Protein AF-0000000084987196 (afdb_homodimer)

Sequence (628 aa):
MNFQQLRIIHETVRQNYNLTEAANALFTSQSGVSKHIKDLEDELGVELFVRKGKRLLGLTNPGKELIEIVERILLDAKNVKRLAEQFSKRDKGRLTIATTHTQAQYALPTVVTQFKKTFPQVHLVLHQASPGEIVSMLLDGVADIGIATEALESVAELASFPYYSWHHAVIVPPGHPLEAIQPLTLEGIAEFPIITYHEGFTGRAGIDQTFAGAGLVLDIAMSALDADVIKTYVELGLGVGLVASMAFNPVRDTRLTLLDSSHLFGQNITHISIRRGHYLRGYAYRFIELCLPSLTEAAIRAGVRPRAGVELGDMNFQQLRIIHETVRQNYNLTEAANALFTSQSGVSKHIKDLEDELGVELFVRKGKRLLGLTNPGKELIEIVERILLDAKNVKRLAEQFSKRDKGRLTIATTHTQAQYALPTVVTQFKKTFPQVHLVLHQASPGEIVSMLLDGVADIGIATEALESVAELASFPYYSWHHAVIVPPGHPLEAIQPLTLEGIAEFPIITYHEGFTGRAGIDQTFAGAGLVLDIAMSALDADVIKTYVELGLGVGLVASMAFNPVRDTRLTLLDSSHLFGQNITHISIRRGHYLRGYAYRFIELCLPSLTEAAIRAGVRPRAGVELGD

Secondary structure (DSSP, 8-state):
--HHHHHHHHHHHHTTT-HHHHHHHTTS-HHHHHHHHHHHHHHHTS--EEEETTEEEEE-HHHHHHHHHHHHHHHHHHHHHHHHHHHH-TT-EEEEEEE-HHIIIIIHHHHHHHHHHH-TTEEEEEEE--HHHHHHHHHTTS-SEEEESSSGGG-TTEEEEEEEEE-EEEEE-TT-GGGG-SS--HHHHHTS-EEEEPTTSTTHHHHHHHHHHTT----EEEEESSHHHHHHHHHTTS-EEEEEGGG--TTT-TT-EEE--TTTS--EEEEEEEETTPPPPHHHHHHHHHH-TTS-HHHHHHHSS---------/--HHHHHHHHHHHHTTT-HHHHHHHTTS-HHHHHHHHHHHHHHHTS--EEEETTEEEEE-HHHHHHHHHHHHHHHHHHHHHHHHHHHH-TT-EEEEEEE-HHIIIIIHHHHHHHHHHH-TTEEEEEEE--HHHHHHHHHTTS-SEEEESSSGGG-TTEEEEEEEEE-EEEEE-TT-GGGG-SS--HHHHHTS-EEEEPTTSTTHHHHHHHHHHTT----EEEEESSHHHHHHHHHTTS-EEEEEGGG--TTT-TT-EEE--TTTS--EEEEEEEETTPPPPHHHHHHHHHH-TTS-HHHHHHHSS---------

pLDDT: mean 88.1, std 12.33, range [24.5, 98.69]

InterPro domains:
  IPR000847 LysR, HTH, N-terminal domain [PF00126] (3-63)
  IPR000847 LysR, HTH, N-terminal domain [PR00039] (19-30)
  IPR000847 LysR, HTH, N-terminal domain [PR00039] (30-40)
  IPR000847 LysR, HTH, N-terminal domain [PR00039] (40-51)
  IPR000847 LysR, HTH, N-terminal domain [PS50931] (1-59)
  IPR005119 LysR, substrate-binding [PF03466] (90-292)
  IPR036388 Winged helix-like DNA-binding domain superfamily [G3DSA:1.10.10.10] (1-90)
  IPR036390 Winged helix DNA-binding domain superfamily [SSF46785] (2-112)
  IPR037423 HTH-type transcriptional regulator CysB, PBP2 domain [cd08413] (94-291)

Radius of gyration: 26.64 Å; Cα contacts (8 Å, |Δi|>4): 1110; chains: 2; bounding box: 69×70×62 Å

Organism: Nitrosospira multiformis (strain ATCC 25196 / NCIMB 11849 / C 71) (NCBI:txid323848)

Structure (mmCIF, N/CA/C/O backbone):
data_AF-0000000084987196-model_v1
#
loop_
_entity.id
_entity.type
_entity.pdbx_description
1 polymer 'Transcriptional regulator, LysR family'
#
loop_
_atom_site.group_PDB
_atom_site.id
_atom_site.type_symbol
_atom_site.label_atom_id
_atom_site.label_alt_id
_atom_site.label_comp_id
_atom_site.label_asym_id
_atom_site.label_entity_id
_atom_site.label_seq_id
_atom_site.pdbx_PDB_ins_code
_atom_site.Cartn_x
_atom_site.Cartn_y
_atom_site.Cartn_z
_atom_site.occupancy
_atom_site.B_iso_or_equiv
_atom_site.auth_seq_id
_atom_site.auth_comp_id
_atom_site.auth_asym_id
_atom_site.auth_atom_id
_atom_site.pdbx_PDB_model_num
ATOM 1 N N . MET A 1 1 ? -34.438 -21.359 -9.922 1 68.19 1 MET A N 1
ATOM 2 C CA . MET A 1 1 ? -33.125 -20.859 -9.5 1 68.19 1 MET A CA 1
ATOM 3 C C . MET A 1 1 ? -32.031 -21.391 -10.406 1 68.19 1 MET A C 1
ATOM 5 O O . MET A 1 1 ? -31.984 -22.594 -10.711 1 68.19 1 MET A O 1
ATOM 9 N N . ASN A 1 2 ? -31.344 -20.578 -11.039 1 73.06 2 ASN A N 1
ATOM 10 C CA . ASN A 1 2 ? -30.266 -21.016 -11.914 1 73.06 2 ASN A CA 1
ATOM 11 C C . ASN A 1 2 ? -28.953 -20.297 -11.609 1 73.06 2 ASN A C 1
ATOM 13 O O . ASN A 1 2 ? -28.922 -19.391 -10.773 1 73.06 2 ASN A O 1
ATOM 17 N N . PHE A 1 3 ? -27.906 -20.828 -12.273 1 76.5 3 PHE A N 1
ATOM 18 C CA . PHE A 1 3 ? -26.562 -20.359 -11.977 1 76.5 3 PHE A CA 1
ATOM 19 C C . PHE A 1 3 ? -26.422 -18.875 -12.328 1 76.5 3 PHE A C 1
ATOM 21 O O . PHE A 1 3 ? -25.703 -18.141 -11.648 1 76.5 3 PHE A O 1
ATOM 28 N N . GLN A 1 4 ? -27.125 -18.484 -13.32 1 80.06 4 GLN A N 1
ATOM 29 C CA . GLN A 1 4 ? -27.078 -17.094 -13.742 1 80.06 4 GLN A CA 1
ATOM 30 C C . GLN A 1 4 ? -27.656 -16.172 -12.672 1 80.06 4 GLN A C 1
ATOM 32 O O . GLN A 1 4 ? -27.094 -15.109 -12.398 1 80.06 4 GLN A O 1
ATOM 37 N N . GLN A 1 5 ? -28.703 -16.609 -12.125 1 83.12 5 GLN A N 1
ATOM 38 C CA . GLN A 1 5 ? -29.312 -15.844 -11.047 1 83.12 5 GLN A CA 1
ATOM 39 C C . GLN A 1 5 ? -28.375 -15.734 -9.852 1 83.12 5 GLN A C 1
ATOM 41 O O . GLN A 1 5 ? -28.266 -14.664 -9.25 1 83.12 5 GLN A O 1
ATOM 46 N N . LEU A 1 6 ? -27.719 -16.812 -9.578 1 83.31 6 LEU A N 1
ATOM 47 C CA . LEU A 1 6 ? -26.797 -16.828 -8.445 1 83.31 6 LEU A CA 1
ATOM 48 C C . LEU A 1 6 ? -25.609 -15.906 -8.695 1 83.31 6 LEU A C 1
ATOM 50 O O . LEU A 1 6 ? -25.188 -15.172 -7.797 1 83.31 6 LEU A O 1
ATOM 54 N N . ARG A 1 7 ? -25.141 -15.883 -9.875 1 85.38 7 ARG A N 1
ATOM 55 C CA . ARG A 1 7 ? -24.047 -15.008 -10.25 1 85.38 7 ARG A CA 1
ATOM 56 C C . ARG A 1 7 ? -24.453 -13.539 -10.141 1 85.38 7 ARG A C 1
ATOM 58 O O . ARG A 1 7 ? -23.656 -12.695 -9.719 1 85.38 7 ARG A O 1
ATOM 65 N N . ILE A 1 8 ? -25.672 -13.305 -10.555 1 87.12 8 ILE A N 1
ATOM 66 C CA . ILE A 1 8 ? -26.188 -11.938 -10.547 1 87.12 8 ILE A CA 1
ATOM 67 C C . ILE A 1 8 ? -26.297 -11.438 -9.109 1 87.12 8 ILE A C 1
ATOM 69 O O . ILE A 1 8 ? -25.891 -10.32 -8.805 1 87.12 8 ILE A O 1
ATOM 73 N N . ILE A 1 9 ? -26.812 -12.281 -8.234 1 86.62 9 ILE A N 1
ATOM 74 C CA . ILE A 1 9 ? -26.938 -11.914 -6.828 1 86.62 9 ILE A CA 1
ATOM 75 C C . ILE A 1 9 ? -25.562 -11.641 -6.238 1 86.62 9 ILE A C 1
ATOM 77 O O . ILE A 1 9 ? -25.359 -10.641 -5.555 1 86.62 9 ILE A O 1
ATOM 81 N N . HIS A 1 10 ? -24.688 -12.523 -6.484 1 86.44 10 HIS A N 1
ATOM 82 C CA . HIS A 1 10 ? -23.328 -12.406 -5.977 1 86.44 10 HIS A CA 1
ATOM 83 C C . HIS A 1 10 ? -22.672 -11.117 -6.469 1 86.44 10 HIS A C 1
ATOM 85 O O . HIS A 1 10 ? -22.078 -10.375 -5.68 1 86.44 10 HIS A O 1
ATOM 91 N N . GLU A 1 11 ? -22.797 -10.859 -7.746 1 88.38 11 GLU A N 1
ATOM 92 C CA . GLU A 1 11 ? -22.156 -9.695 -8.352 1 88.38 11 GLU A CA 1
ATOM 93 C C . GLU A 1 11 ? -22.797 -8.398 -7.848 1 88.38 11 GLU A C 1
ATOM 95 O O . GLU A 1 11 ? -22.109 -7.383 -7.695 1 88.38 11 GLU A O 1
ATOM 100 N N . THR A 1 12 ? -24.062 -8.461 -7.645 1 89.56 12 THR A N 1
ATOM 101 C CA . THR A 1 12 ? -24.781 -7.289 -7.145 1 89.56 12 THR A CA 1
ATOM 102 C C . THR A 1 12 ? -24.25 -6.887 -5.77 1 89.56 12 THR A C 1
ATOM 104 O O . THR A 1 12 ? -24.047 -5.699 -5.5 1 89.56 12 THR A O 1
ATOM 107 N N . VAL A 1 13 ? -24 -7.898 -4.961 1 86.12 13 VAL A N 1
ATOM 108 C CA . VAL A 1 13 ? -23.469 -7.637 -3.633 1 86.12 13 VAL A CA 1
ATOM 109 C C . VAL A 1 13 ? -22.031 -7.129 -3.748 1 86.12 13 VAL A C 1
ATOM 111 O O . VAL A 1 13 ? -21.641 -6.164 -3.078 1 86.12 13 VAL A O 1
ATOM 114 N N . ARG A 1 14 ? -21.344 -7.727 -4.59 1 83.69 14 ARG A N 1
ATOM 115 C CA . ARG A 1 14 ? -19.938 -7.371 -4.789 1 83.69 14 ARG A CA 1
ATOM 116 C C . ARG A 1 14 ? -19.797 -5.93 -5.273 1 83.69 14 ARG A C 1
ATOM 118 O O . ARG A 1 14 ? -18.844 -5.234 -4.922 1 83.69 14 ARG A O 1
ATOM 125 N N . GLN A 1 15 ? -20.75 -5.496 -6.066 1 85.94 15 GLN A N 1
ATOM 126 C CA . GLN A 1 15 ? -20.734 -4.152 -6.637 1 85.94 15 GLN A CA 1
ATOM 127 C C . GLN A 1 15 ? -21.5 -3.17 -5.75 1 85.94 15 GLN A C 1
ATOM 129 O O . GLN A 1 15 ? -22.109 -2.221 -6.246 1 85.94 15 GLN A O 1
ATOM 134 N N . ASN A 1 16 ? -21.609 -3.5 -4.555 1 86.5 16 ASN A N 1
ATOM 135 C CA . ASN A 1 16 ? -22.234 -2.646 -3.543 1 86.5 16 ASN A CA 1
ATOM 136 C C . ASN A 1 16 ? -23.672 -2.287 -3.91 1 86.5 16 ASN A C 1
ATOM 138 O O . ASN A 1 16 ? -24.062 -1.125 -3.812 1 86.5 16 ASN A O 1
ATOM 142 N N . TYR A 1 17 ? -24.375 -3.221 -4.52 1 89.25 17 TYR A N 1
ATOM 143 C CA . TYR A 1 17 ? -25.797 -3.182 -4.785 1 89.25 17 TYR A CA 1
ATOM 144 C C . TYR A 1 17 ? -26.125 -2.24 -5.941 1 89.25 17 TYR A C 1
ATOM 146 O O . TYR A 1 17 ? -27.234 -1.737 -6.051 1 89.25 17 TYR A O 1
ATOM 154 N N . ASN A 1 18 ? -25.062 -1.92 -6.672 1 88.69 18 ASN A N 1
ATOM 155 C CA . ASN A 1 18 ? -25.266 -1.155 -7.898 1 88.69 18 ASN A CA 1
ATOM 156 C C . ASN A 1 18 ? -25.609 -2.062 -9.07 1 88.69 18 ASN A C 1
ATOM 158 O O . ASN A 1 18 ? -24.734 -2.73 -9.633 1 88.69 18 ASN A O 1
ATOM 162 N N . LEU A 1 19 ? -26.828 -1.884 -9.547 1 89.81 19 LEU A N 1
ATOM 163 C CA . LEU A 1 19 ? -27.344 -2.809 -10.562 1 89.81 19 LEU A CA 1
ATOM 164 C C . LEU A 1 19 ? -26.688 -2.549 -11.914 1 89.81 19 LEU A C 1
ATOM 166 O O . LEU A 1 19 ? -26.453 -3.484 -12.68 1 89.81 19 LEU A O 1
ATOM 170 N N . THR A 1 20 ? -26.328 -1.334 -12.117 1 88.31 20 THR A N 1
ATOM 171 C CA . THR A 1 20 ? -25.672 -0.991 -13.367 1 88.31 20 THR A CA 1
ATOM 172 C C . THR A 1 20 ? -24.266 -1.587 -13.422 1 88.31 20 THR A C 1
ATOM 174 O O . THR A 1 20 ? -23.875 -2.17 -14.43 1 88.31 20 THR A O 1
ATOM 177 N N . GLU A 1 21 ? -23.594 -1.528 -12.328 1 88.31 21 GLU A N 1
ATOM 178 C CA . GLU A 1 21 ? -22.234 -2.07 -12.258 1 88.31 21 GLU A CA 1
ATOM 179 C C . GLU A 1 21 ? -22.25 -3.596 -12.312 1 88.31 21 GLU A C 1
ATOM 181 O O . GLU A 1 21 ? -21.375 -4.207 -12.93 1 88.31 21 GLU A O 1
ATOM 186 N N . ALA A 1 22 ? -23.188 -4.062 -11.656 1 89.56 22 ALA A N 1
ATOM 187 C CA . ALA A 1 22 ? -23.328 -5.52 -11.688 1 89.56 22 ALA A CA 1
ATOM 188 C C . ALA A 1 22 ? -23.609 -6.012 -13.102 1 89.56 22 ALA A C 1
ATOM 190 O O . ALA A 1 22 ? -23.031 -7.004 -13.547 1 89.56 22 ALA A O 1
ATOM 191 N N . ALA A 1 23 ? -24.453 -5.316 -13.812 1 89.38 23 ALA A N 1
ATOM 192 C CA . ALA A 1 23 ? -24.781 -5.676 -15.195 1 89.38 23 ALA A CA 1
ATOM 193 C C . ALA A 1 23 ? -23.562 -5.574 -16.094 1 89.38 23 ALA A C 1
ATOM 195 O O . ALA A 1 23 ? -23.297 -6.48 -16.891 1 89.38 23 ALA A O 1
ATOM 196 N N . ASN A 1 24 ? -22.797 -4.559 -15.906 1 85.44 24 ASN A N 1
ATOM 197 C CA . ASN A 1 24 ? -21.562 -4.367 -16.688 1 85.44 24 ASN A CA 1
ATOM 198 C C . ASN A 1 24 ? -20.562 -5.488 -16.422 1 85.44 24 ASN A C 1
ATOM 200 O O . ASN A 1 24 ? -19.969 -6.023 -17.359 1 85.44 24 ASN A O 1
ATOM 204 N N . ALA A 1 25 ? -20.562 -5.848 -15.219 1 81.81 25 ALA A N 1
ATOM 205 C CA . ALA A 1 25 ? -19.594 -6.871 -14.82 1 81.81 25 ALA A CA 1
ATOM 206 C C . ALA A 1 25 ? -19.969 -8.234 -15.398 1 81.81 25 ALA A C 1
ATOM 208 O O . ALA A 1 25 ? -19.109 -9.055 -15.688 1 81.81 25 ALA A O 1
ATOM 209 N N . LEU A 1 26 ? -21.234 -8.359 -15.602 1 84.25 26 LEU A N 1
ATOM 210 C CA . LEU A 1 26 ? -21.719 -9.648 -16.062 1 84.25 26 LEU A CA 1
ATOM 211 C C . LEU A 1 26 ? -22.031 -9.602 -17.562 1 84.25 26 LEU A C 1
ATOM 213 O O . LEU A 1 26 ? -22.562 -10.562 -18.125 1 84.25 26 LEU A O 1
ATOM 217 N N . PHE A 1 27 ? -21.719 -8.398 -18.172 1 80.69 27 PHE A N 1
ATOM 218 C CA . PHE A 1 27 ? -21.953 -8.195 -19.609 1 80.69 27 PHE A CA 1
ATOM 219 C C . PHE A 1 27 ? -23.406 -8.461 -19.969 1 80.69 27 PHE A C 1
ATOM 221 O O . PHE A 1 27 ? -23.688 -9.203 -20.906 1 80.69 27 PHE A O 1
ATOM 228 N N . THR A 1 28 ? -24.219 -7.91 -19.141 1 84.5 28 THR A N 1
ATOM 229 C CA . THR A 1 28 ? -25.656 -8.016 -19.375 1 84.5 28 THR A CA 1
ATOM 230 C C . THR A 1 28 ? -26.344 -6.676 -19.109 1 84.5 28 THR A C 1
ATOM 232 O O . THR A 1 28 ? -25.688 -5.664 -18.891 1 84.5 28 THR A O 1
ATOM 235 N N . SER A 1 29 ? -27.562 -6.59 -19.391 1 86.12 29 SER A N 1
ATOM 236 C CA . SER A 1 29 ? -28.312 -5.348 -19.219 1 86.12 29 SER A CA 1
ATOM 237 C C . SER A 1 29 ? -28.812 -5.195 -17.781 1 86.12 29 SER A C 1
ATOM 239 O O . SER A 1 29 ? -29.094 -6.188 -17.109 1 86.12 29 SER A O 1
ATOM 241 N N . GLN A 1 30 ? -28.859 -3.977 -17.406 1 89.56 30 GLN A N 1
ATOM 242 C CA . GLN A 1 30 ? -29.375 -3.684 -16.078 1 89.56 30 GLN A CA 1
ATOM 243 C C . GLN A 1 30 ? -30.781 -4.219 -15.898 1 89.56 30 GLN A C 1
ATOM 245 O O . GLN A 1 30 ? -31.125 -4.73 -14.828 1 89.56 30 GLN A O 1
ATOM 250 N N . SER A 1 31 ? -31.609 -4.082 -16.922 1 90 31 SER A N 1
ATOM 251 C CA . SER A 1 31 ? -32.969 -4.602 -16.859 1 90 31 SER A CA 1
ATOM 252 C C . SER A 1 31 ? -32.969 -6.117 -16.688 1 90 31 SER A C 1
ATOM 254 O O . SER A 1 31 ? -33.812 -6.656 -15.945 1 90 31 SER A O 1
ATOM 256 N N . GLY A 1 32 ? -32.062 -6.758 -17.328 1 88.5 32 GLY A N 1
ATOM 257 C CA . GLY A 1 32 ? -31.922 -8.195 -17.172 1 88.5 32 GLY A CA 1
ATOM 258 C C . GLY A 1 32 ? -31.547 -8.609 -15.766 1 88.5 32 GLY A C 1
ATOM 259 O O . GLY A 1 32 ? -32.125 -9.539 -15.203 1 88.5 32 GLY A O 1
ATOM 260 N N . VAL A 1 33 ? -30.578 -7.926 -15.219 1 91.38 33 VAL A N 1
ATOM 261 C CA . VAL A 1 33 ? -30.125 -8.195 -13.859 1 91.38 33 VAL A CA 1
ATOM 262 C C . VAL A 1 33 ? -31.281 -8.008 -12.883 1 91.38 33 VAL A C 1
ATOM 264 O O . VAL A 1 33 ? -31.5 -8.852 -12.008 1 91.38 33 VAL A O 1
ATOM 267 N N . SER A 1 34 ? -32 -6.902 -13.031 1 91.69 34 SER A N 1
ATOM 268 C CA . SER A 1 34 ? -33.156 -6.605 -12.156 1 91.69 34 SER A CA 1
ATOM 269 C C . SER A 1 34 ? -34.219 -7.672 -12.273 1 91.69 34 SER A C 1
ATOM 271 O O . SER A 1 34 ? -34.812 -8.094 -11.266 1 91.69 34 SER A O 1
ATOM 273 N N . LYS A 1 35 ? -34.469 -8.141 -13.43 1 90.12 35 LYS A N 1
ATOM 274 C CA . LYS A 1 35 ? -35.469 -9.164 -13.672 1 90.12 35 LYS A CA 1
ATOM 275 C C . LYS A 1 35 ? -35.094 -10.492 -13.023 1 90.12 35 LYS A C 1
ATOM 277 O O . LYS A 1 35 ? -35.906 -11.148 -12.398 1 90.12 35 LYS A O 1
ATOM 282 N N . HIS A 1 36 ? -33.875 -10.859 -13.242 1 88.31 36 HIS A N 1
ATOM 283 C CA . HIS A 1 36 ? -33.406 -12.109 -12.672 1 88.31 36 HIS A CA 1
ATOM 284 C C . HIS A 1 36 ? -33.531 -12.094 -11.148 1 88.31 36 HIS A C 1
ATOM 286 O O . HIS A 1 36 ? -33.844 -13.109 -10.531 1 88.31 36 HIS A O 1
ATOM 292 N N . ILE A 1 37 ? -33.25 -10.938 -10.547 1 91.12 37 ILE A N 1
ATOM 293 C CA . ILE A 1 37 ? -33.344 -10.805 -9.094 1 91.12 37 ILE A CA 1
ATOM 294 C C . ILE A 1 37 ? -34.812 -10.961 -8.664 1 91.12 37 ILE A C 1
ATOM 296 O O . ILE A 1 37 ? -35.094 -11.711 -7.73 1 91.12 37 ILE A O 1
ATOM 300 N N . LYS A 1 38 ? -35.625 -10.273 -9.344 1 90.62 38 LYS A N 1
ATOM 301 C CA . LYS A 1 38 ? -37.062 -10.344 -9.031 1 90.62 38 LYS A CA 1
ATOM 302 C C . LYS A 1 38 ? -37.562 -11.766 -9.211 1 90.62 38 LYS A C 1
ATOM 304 O O . LYS A 1 38 ? -38.344 -12.258 -8.375 1 90.62 38 LYS A O 1
ATOM 309 N N . ASP A 1 39 ? -37.156 -12.352 -10.266 1 87 39 ASP A N 1
ATOM 310 C CA . ASP A 1 39 ? -37.562 -13.719 -10.539 1 87 39 ASP A CA 1
ATOM 311 C C . ASP A 1 39 ? -37.156 -14.656 -9.414 1 87 39 ASP A C 1
ATOM 313 O O . ASP A 1 39 ? -37.906 -15.523 -8.992 1 87 39 ASP A O 1
ATOM 317 N N . LEU A 1 40 ? -35.938 -14.5 -9.016 1 86.12 40 LEU A N 1
ATOM 318 C CA . LEU A 1 40 ? -35.438 -15.352 -7.941 1 86.12 40 LEU A CA 1
ATOM 319 C C . LEU A 1 40 ? -36.188 -15.102 -6.641 1 86.12 40 LEU A C 1
ATOM 321 O O . LEU A 1 40 ? -36.531 -16.047 -5.926 1 86.12 40 LEU A O 1
ATOM 325 N N . GLU A 1 41 ? -36.438 -13.844 -6.328 1 89.56 41 GLU A N 1
ATOM 326 C CA . GLU A 1 41 ? -37.188 -13.5 -5.129 1 89.56 41 GLU A CA 1
ATOM 327 C C . GLU A 1 41 ? -38.625 -14.078 -5.184 1 89.56 41 GLU A C 1
ATOM 329 O O . GLU A 1 41 ? -39.125 -14.602 -4.184 1 89.56 41 GLU A O 1
ATOM 334 N N . ASP A 1 42 ? -39.188 -14.016 -6.316 1 85.69 42 ASP A N 1
ATOM 335 C CA . ASP A 1 42 ? -40.531 -14.562 -6.516 1 85.69 42 ASP A CA 1
ATOM 336 C C . ASP A 1 42 ? -40.531 -16.078 -6.34 1 85.69 42 ASP A C 1
ATOM 338 O O . ASP A 1 42 ? -41.438 -16.625 -5.711 1 85.69 42 ASP A O 1
ATOM 342 N N . GLU A 1 43 ? -39.562 -16.609 -6.941 1 81.81 43 GLU A N 1
ATOM 343 C CA . GLU A 1 43 ? -39.438 -18.062 -6.844 1 81.81 43 GLU A CA 1
ATOM 344 C C . GLU A 1 43 ? -39.25 -18.516 -5.395 1 81.81 43 GLU A C 1
ATOM 346 O O . GLU A 1 43 ? -39.844 -19.5 -4.969 1 81.81 43 GLU A O 1
ATOM 351 N N . LEU A 1 44 ? -38.469 -17.766 -4.652 1 82.88 44 LEU A N 1
ATOM 352 C CA . LEU A 1 44 ? -38.125 -18.109 -3.271 1 82.88 44 LEU A CA 1
ATOM 353 C C . LEU A 1 44 ? -39.219 -17.609 -2.316 1 82.88 44 LEU A C 1
ATOM 355 O O . LEU A 1 44 ? -39.281 -18.062 -1.17 1 82.88 44 LEU A O 1
ATOM 359 N N . GLY A 1 45 ? -40 -16.672 -2.756 1 83.31 45 GLY A N 1
ATOM 360 C CA . GLY A 1 45 ? -41.062 -16.109 -1.948 1 83.31 45 GLY A CA 1
ATOM 361 C C . GLY A 1 45 ? -40.562 -15.156 -0.88 1 83.31 45 GLY A C 1
ATOM 362 O O . GLY A 1 45 ? -41.219 -14.969 0.146 1 83.31 45 GLY A O 1
ATOM 363 N N . VAL A 1 46 ? -39.344 -14.773 -1.026 1 83.75 46 VAL A N 1
ATOM 364 C CA . VAL A 1 46 ? -38.75 -13.844 -0.063 1 83.75 46 VAL A CA 1
ATOM 365 C C . VAL A 1 46 ? -38.031 -12.719 -0.8 1 83.75 46 VAL A C 1
ATOM 367 O O . VAL A 1 46 ? -37.562 -12.906 -1.918 1 83.75 46 VAL A O 1
ATOM 370 N N . GLU A 1 47 ? -38 -11.602 -0.162 1 89.06 47 GLU A N 1
ATOM 371 C CA . GLU A 1 47 ? -37.188 -10.492 -0.659 1 89.06 47 GLU A CA 1
ATOM 372 C C . GLU A 1 47 ? -35.75 -10.617 -0.18 1 89.06 47 GLU A C 1
ATOM 374 O O . GLU A 1 47 ? -35.5 -10.836 1.008 1 89.06 47 GLU A O 1
ATOM 379 N N . LEU A 1 48 ? -34.844 -10.461 -1.156 1 89.19 48 LEU A N 1
ATOM 380 C CA . LEU A 1 48 ? -33.438 -10.641 -0.833 1 89.19 48 LEU A CA 1
ATOM 381 C C . LEU A 1 48 ? -32.781 -9.305 -0.563 1 89.19 48 LEU A C 1
ATOM 383 O O . LEU A 1 48 ? -31.781 -9.242 0.173 1 89.19 48 LEU A O 1
ATOM 387 N N . PHE A 1 49 ? -33.344 -8.297 -1.191 1 92.56 49 PHE A N 1
ATOM 388 C CA . PHE A 1 49 ? -32.688 -6.996 -1.112 1 92.56 49 PHE A CA 1
ATOM 389 C C . PHE A 1 49 ? -33.594 -5.957 -0.49 1 92.56 49 PHE A C 1
ATOM 391 O O . PHE A 1 49 ? -34.812 -5.992 -0.701 1 92.56 49 PHE A O 1
ATOM 398 N N . VAL A 1 50 ? -32.969 -5.105 0.325 1 89.44 50 VAL A N 1
ATOM 399 C CA . VAL A 1 50 ? -33.688 -3.908 0.788 1 89.44 50 VAL A CA 1
ATOM 400 C C . VAL A 1 50 ? -33.719 -2.873 -0.333 1 89.44 50 VAL A C 1
ATOM 402 O O . VAL A 1 50 ? -32.719 -2.598 -0.978 1 89.44 50 VAL A O 1
ATOM 405 N N . ARG A 1 51 ? -34.969 -2.416 -0.542 1 88.69 51 ARG A N 1
ATOM 406 C CA . ARG A 1 51 ? -35.125 -1.548 -1.703 1 88.69 51 ARG A CA 1
ATOM 407 C C . ARG A 1 51 ? -35.688 -0.185 -1.293 1 88.69 51 ARG A C 1
ATOM 409 O O . ARG A 1 51 ? -36.406 -0.071 -0.296 1 88.69 51 ARG A O 1
ATOM 416 N N . LYS A 1 52 ? -35.156 0.805 -1.976 1 85 52 LYS A N 1
ATOM 417 C CA . LYS A 1 52 ? -35.75 2.125 -2.041 1 85 52 LYS A CA 1
ATOM 418 C C . LYS A 1 52 ? -36.125 2.5 -3.479 1 85 52 LYS A C 1
ATOM 420 O O . LYS A 1 52 ? -35.25 2.994 -4.223 1 85 52 LYS A O 1
ATOM 425 N N . GLY A 1 53 ? -37.375 2.303 -3.727 1 80.12 53 GLY A N 1
ATOM 426 C CA . GLY A 1 53 ? -37.719 2.406 -5.137 1 80.12 53 GLY A CA 1
ATOM 427 C C . GLY A 1 53 ? -37.031 1.376 -6 1 80.12 53 GLY A C 1
ATOM 428 O O . GLY A 1 53 ? -37.125 0.175 -5.738 1 80.12 53 GLY A O 1
ATOM 429 N N . LYS A 1 54 ? -36.219 1.861 -6.922 1 78.38 54 LYS A N 1
ATOM 430 C CA . LYS A 1 54 ? -35.5 0.973 -7.84 1 78.38 54 LYS A CA 1
ATOM 431 C C . LYS A 1 54 ? -34.094 0.702 -7.359 1 78.38 54 LYS A C 1
ATOM 433 O O . LYS A 1 54 ? -33.375 -0.147 -7.914 1 78.38 54 LYS A O 1
ATOM 438 N N . ARG A 1 55 ? -33.781 1.291 -6.328 1 85.44 55 ARG A N 1
ATOM 439 C CA . ARG A 1 55 ? -32.406 1.176 -5.871 1 85.44 55 ARG A CA 1
ATOM 440 C C . ARG A 1 55 ? -32.281 0.122 -4.777 1 85.44 55 ARG A C 1
ATOM 442 O O . ARG A 1 55 ? -33.125 0.042 -3.883 1 85.44 55 ARG A O 1
ATOM 449 N N . LEU A 1 56 ? -31.281 -0.729 -4.945 1 88.38 56 LEU A N 1
ATOM 450 C CA . LEU A 1 56 ? -30.953 -1.707 -3.914 1 88.38 56 LEU A CA 1
ATOM 451 C C . LEU A 1 56 ? -30.062 -1.092 -2.846 1 88.38 56 LEU A C 1
ATOM 453 O O . LEU A 1 56 ? -29.094 -0.394 -3.168 1 88.38 56 LEU A O 1
ATOM 457 N N . LEU A 1 57 ? -30.391 -1.317 -1.638 1 84.56 57 LEU A N 1
ATOM 458 C CA . LEU A 1 57 ? -29.672 -0.668 -0.544 1 84.56 57 LEU A CA 1
ATOM 459 C C . LEU A 1 57 ? -28.844 -1.68 0.236 1 84.56 57 LEU A C 1
ATOM 461 O O . LEU A 1 57 ? -27.875 -1.311 0.893 1 84.56 57 LEU A O 1
ATOM 465 N N . GLY A 1 58 ? -29.266 -2.846 0.263 1 89.5 58 GLY A N 1
ATOM 466 C CA . GLY A 1 58 ? -28.609 -3.891 1.036 1 89.5 58 GLY A CA 1
ATOM 467 C C . GLY A 1 58 ? -29.328 -5.227 0.958 1 89.5 58 GLY A C 1
ATOM 468 O O . GLY A 1 58 ? -30.156 -5.445 0.062 1 89.5 58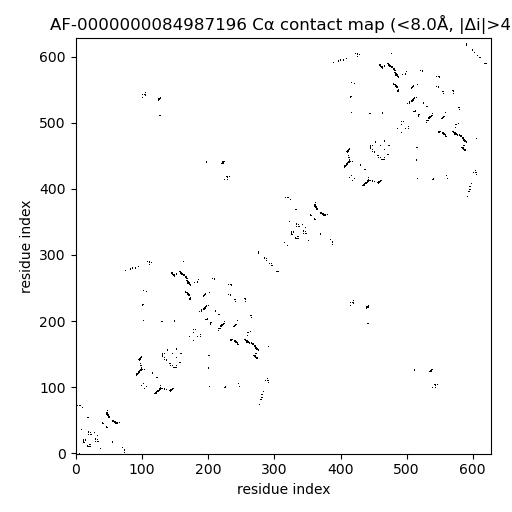 GLY A O 1
ATOM 469 N N . LEU A 1 59 ? -28.938 -6.059 1.917 1 86.75 59 LEU A N 1
ATOM 470 C CA . LEU A 1 59 ? -29.531 -7.391 1.959 1 86.75 59 LEU A CA 1
ATOM 471 C C . LEU A 1 59 ? -30.547 -7.5 3.1 1 86.75 59 LEU A C 1
ATOM 473 O O . LEU A 1 59 ? -30.312 -6.957 4.184 1 86.75 59 LEU A O 1
ATOM 477 N N . THR A 1 60 ? -31.672 -8.117 2.824 1 84.56 60 THR A N 1
ATOM 478 C CA . THR A 1 60 ? -32.562 -8.547 3.9 1 84.56 60 THR A CA 1
ATOM 479 C C . THR A 1 60 ? -31.906 -9.688 4.699 1 84.56 60 THR A C 1
ATOM 481 O O . THR A 1 60 ? -30.828 -10.172 4.348 1 84.56 60 THR A O 1
ATOM 484 N N . ASN A 1 61 ? -32.531 -10.133 5.82 1 79.56 61 ASN A N 1
ATOM 485 C CA . ASN A 1 61 ? -32.031 -11.242 6.598 1 79.56 61 ASN A CA 1
ATOM 486 C C . ASN A 1 61 ? -31.922 -12.523 5.762 1 79.56 61 ASN A C 1
ATOM 488 O O . ASN A 1 61 ? -30.875 -13.164 5.715 1 79.56 61 ASN A O 1
ATOM 492 N N . PRO A 1 62 ? -33 -12.773 5.102 1 78.12 62 PRO A N 1
ATOM 493 C CA . PRO A 1 62 ? -32.875 -13.93 4.207 1 78.12 62 PRO A CA 1
ATOM 494 C C . PRO A 1 62 ? -31.828 -13.734 3.117 1 78.12 62 PRO A C 1
ATOM 496 O O . PRO A 1 62 ? -31.172 -14.703 2.709 1 78.12 62 PRO A O 1
ATOM 499 N N . GLY A 1 63 ? -31.672 -12.516 2.656 1 84.25 63 GLY A N 1
ATOM 500 C CA . GLY A 1 63 ? -30.656 -12.227 1.666 1 84.25 63 GLY A CA 1
ATOM 501 C C . GLY A 1 63 ? -29.25 -12.516 2.156 1 84.25 63 GLY A C 1
ATOM 502 O O . GLY A 1 63 ? -28.438 -13.078 1.421 1 84.25 63 GLY A O 1
ATOM 503 N N . LYS A 1 64 ? -29 -12.281 3.338 1 82.44 64 LYS A N 1
ATOM 504 C CA . LYS A 1 64 ? -27.703 -12.531 3.945 1 82.44 64 LYS A CA 1
ATOM 505 C C . LYS A 1 64 ? -27.391 -14.023 4.023 1 82.44 64 LYS A C 1
ATOM 507 O O . LYS A 1 64 ? -26.266 -14.453 3.752 1 82.44 64 LYS A O 1
ATOM 512 N N . GLU A 1 65 ? -28.359 -14.727 4.367 1 75.69 65 GLU A N 1
ATOM 513 C CA . GLU A 1 65 ? -28.203 -16.172 4.445 1 75.69 65 GLU A CA 1
ATOM 514 C C . GLU A 1 65 ? -28 -16.781 3.061 1 75.69 65 GLU A C 1
ATOM 516 O O . GLU A 1 65 ? -27.141 -17.656 2.877 1 75.69 65 GLU A O 1
ATOM 521 N N . LEU A 1 66 ? -28.719 -16.25 2.18 1 79.31 66 LEU A N 1
ATOM 522 C CA . LEU A 1 66 ? -28.656 -16.797 0.825 1 79.31 66 LEU A CA 1
ATOM 523 C C . LEU A 1 66 ? -27.297 -16.5 0.191 1 79.31 66 LEU A C 1
ATOM 525 O O . LEU A 1 66 ? -26.75 -17.359 -0.52 1 79.31 66 LEU A O 1
ATOM 529 N N . ILE A 1 67 ? -26.781 -15.344 0.485 1 83.88 67 ILE A N 1
ATOM 530 C CA . ILE A 1 67 ? -25.531 -14.961 -0.168 1 83.88 67 ILE A CA 1
ATOM 531 C C . ILE A 1 67 ? -24.422 -15.914 0.259 1 83.88 67 ILE A C 1
ATOM 533 O O . ILE A 1 67 ? -23.531 -16.25 -0.538 1 83.88 67 ILE A O 1
ATOM 537 N N . GLU A 1 68 ? -24.469 -16.391 1.425 1 75.88 68 GLU A N 1
ATOM 538 C CA . GLU A 1 68 ? -23.484 -17.359 1.903 1 75.88 68 GLU A CA 1
ATOM 539 C C . GLU A 1 68 ? -23.562 -18.672 1.131 1 75.88 68 GLU A C 1
ATOM 541 O O . GLU A 1 68 ? -22.531 -19.25 0.773 1 75.88 68 GLU A O 1
ATOM 546 N N . ILE A 1 69 ? -24.734 -19 0.934 1 73.19 69 ILE A N 1
ATOM 547 C CA . ILE A 1 69 ? -24.969 -20.25 0.2 1 73.19 69 ILE A CA 1
ATOM 548 C C . ILE A 1 69 ? -24.562 -20.062 -1.26 1 73.19 69 ILE A C 1
ATOM 550 O O . ILE A 1 69 ? -23.906 -20.938 -1.837 1 73.19 69 ILE A O 1
ATOM 554 N N . VAL A 1 70 ? -24.953 -18.922 -1.782 1 79.31 70 VAL A N 1
ATOM 555 C CA . VAL A 1 70 ? -24.641 -18.625 -3.174 1 79.31 70 VAL A CA 1
ATOM 556 C C . VAL A 1 70 ? -23.125 -18.641 -3.373 1 79.31 70 VAL A C 1
ATOM 558 O O . VAL A 1 70 ? -22.625 -19.234 -4.34 1 79.31 70 VAL A O 1
ATOM 561 N N . GLU A 1 71 ? -22.453 -18.125 -2.463 1 76.75 71 GLU A N 1
ATOM 562 C CA . GLU A 1 71 ? -21 -18.062 -2.547 1 76.75 71 GLU A CA 1
ATOM 563 C C . GLU A 1 71 ? -20.391 -19.469 -2.529 1 76.75 71 GLU A C 1
ATOM 565 O O . GLU A 1 71 ? -19.484 -19.766 -3.307 1 76.75 71 GLU A O 1
ATOM 570 N N . ARG A 1 72 ? -20.922 -20.312 -1.758 1 71.44 72 ARG A N 1
ATOM 571 C CA . ARG A 1 72 ? -20.438 -21.688 -1.675 1 71.44 72 ARG A CA 1
ATOM 572 C C . ARG A 1 72 ? -20.719 -22.438 -2.969 1 71.44 72 ARG A C 1
ATOM 574 O O . ARG A 1 72 ? -19.859 -23.172 -3.463 1 71.44 72 ARG A O 1
ATOM 581 N N . ILE A 1 73 ? -21.875 -22.219 -3.48 1 70.75 73 ILE A N 1
ATOM 582 C CA . ILE A 1 73 ? -22.266 -22.906 -4.703 1 70.75 73 ILE A CA 1
ATOM 583 C C . ILE A 1 73 ? -21.375 -22.469 -5.855 1 70.75 73 ILE A C 1
ATOM 585 O O . ILE A 1 73 ? -20.875 -23.297 -6.621 1 70.75 73 ILE A O 1
ATOM 589 N N . LEU A 1 74 ? -21.203 -21.219 -5.883 1 77.38 74 LEU A N 1
ATOM 590 C CA . LEU A 1 74 ? -20.391 -20.703 -6.973 1 77.38 74 LEU A CA 1
ATOM 591 C C . LEU A 1 74 ? -18.938 -21.188 -6.84 1 77.38 74 LEU A C 1
ATOM 593 O O . LEU A 1 74 ? -18.281 -21.484 -7.84 1 77.38 74 LEU A O 1
ATOM 597 N N . LEU A 1 75 ? -18.547 -21.312 -5.672 1 74.62 75 LEU A N 1
ATOM 598 C CA . LEU A 1 75 ? -17.219 -21.844 -5.418 1 74.62 75 LEU A CA 1
ATOM 599 C C . LEU A 1 75 ? -17.125 -23.297 -5.844 1 74.62 75 LEU A C 1
ATOM 601 O O . LEU A 1 75 ? -16.156 -23.703 -6.492 1 74.62 75 LEU A O 1
ATOM 605 N N . ASP A 1 76 ? -18.109 -24.031 -5.52 1 69.81 76 ASP A N 1
ATOM 606 C CA . ASP A 1 76 ? -18.125 -25.438 -5.879 1 69.81 76 ASP A CA 1
ATOM 607 C C . ASP A 1 76 ? -18.172 -25.625 -7.395 1 69.81 76 ASP A C 1
ATOM 609 O O . ASP A 1 76 ? -17.516 -26.516 -7.934 1 69.81 76 ASP A O 1
ATOM 613 N N . ALA A 1 77 ? -18.938 -24.75 -8 1 71.69 77 ALA A N 1
ATOM 614 C CA . ALA A 1 77 ? -19 -24.812 -9.453 1 71.69 77 ALA A CA 1
ATOM 615 C C . ALA A 1 77 ? -17.625 -24.562 -10.07 1 71.69 77 ALA A C 1
ATOM 617 O O . ALA A 1 77 ? -17.234 -25.234 -11.023 1 71.69 77 ALA A O 1
ATOM 618 N N . LYS A 1 78 ? -16.969 -23.672 -9.539 1 72.19 78 LYS A N 1
ATOM 619 C CA . LYS A 1 78 ? -15.617 -23.375 -9.992 1 72.19 78 LYS A CA 1
ATOM 620 C C . LYS A 1 78 ? -14.68 -24.531 -9.719 1 72.19 78 LYS A C 1
ATOM 622 O O . LYS A 1 78 ? -13.828 -24.859 -10.547 1 72.19 78 LYS A O 1
ATOM 627 N N . ASN A 1 79 ? -14.922 -25.141 -8.617 1 69.06 79 ASN A N 1
ATOM 628 C CA . ASN A 1 79 ? -14.094 -26.266 -8.219 1 69.06 79 ASN A CA 1
ATOM 629 C C . ASN A 1 79 ? -14.234 -27.438 -9.195 1 69.06 79 ASN A C 1
ATOM 631 O O . ASN A 1 79 ? -13.258 -28.125 -9.508 1 69.06 79 ASN A O 1
ATOM 635 N N . VAL A 1 80 ? -15.398 -27.641 -9.555 1 62.91 80 VAL A N 1
ATOM 636 C CA . VAL A 1 80 ? -15.656 -28.734 -10.492 1 62.91 80 VAL A CA 1
ATOM 637 C C . VAL A 1 80 ? -14.883 -28.5 -11.789 1 62.91 80 VAL A C 1
ATOM 639 O O . VAL A 1 80 ? -14.273 -29.422 -12.328 1 62.91 80 VAL A O 1
ATOM 642 N N . LYS A 1 81 ? -14.945 -27.312 -12.195 1 63.06 81 LYS A N 1
ATOM 643 C CA . LYS A 1 81 ? -14.211 -26.984 -13.406 1 63.06 81 LYS A CA 1
ATOM 644 C C . LYS A 1 81 ? -12.711 -27.188 -13.219 1 63.06 81 LYS A C 1
ATOM 646 O O . LYS A 1 81 ? -12.031 -27.734 -14.086 1 63.06 81 LYS A O 1
ATOM 651 N N . ARG A 1 82 ? -12.227 -26.828 -12.133 1 65.25 82 ARG A N 1
ATOM 652 C CA . ARG A 1 82 ? -10.805 -26.953 -11.812 1 65.25 82 ARG A CA 1
ATOM 653 C C . ARG A 1 82 ? -10.406 -28.422 -11.703 1 65.25 82 ARG A C 1
ATOM 655 O O . ARG A 1 82 ? -9.328 -28.812 -12.148 1 65.25 82 ARG A O 1
ATOM 662 N N . LEU A 1 83 ? -11.281 -29.172 -11.094 1 59.56 83 LEU A N 1
ATOM 663 C CA . LEU A 1 83 ? -11.047 -30.609 -10.969 1 59.56 83 LEU A CA 1
ATOM 664 C C . LEU A 1 83 ? -10.945 -31.266 -12.352 1 59.56 83 LEU A C 1
ATOM 666 O O . LEU A 1 83 ? -10.07 -32.094 -12.578 1 59.56 83 LEU A O 1
ATOM 670 N N . ALA A 1 84 ? -11.805 -30.828 -13.156 1 59.25 84 ALA A N 1
ATOM 671 C CA . ALA A 1 84 ? -11.781 -31.359 -14.516 1 59.25 84 ALA A CA 1
ATOM 672 C C . ALA A 1 84 ? -10.484 -30.984 -15.234 1 59.25 84 ALA A C 1
ATOM 674 O O . ALA A 1 84 ? -9.906 -31.812 -15.945 1 59.25 84 ALA A O 1
ATOM 675 N N . GLU A 1 85 ? -10.008 -29.828 -14.945 1 61.53 85 GLU A N 1
ATOM 676 C CA . GLU A 1 85 ? -8.805 -29.312 -15.594 1 61.53 85 GLU A CA 1
ATOM 677 C C . GLU A 1 85 ? -7.551 -29.969 -15.008 1 61.53 85 GLU A C 1
ATOM 679 O O . GLU A 1 85 ? -6.535 -30.094 -15.688 1 61.53 85 GLU A O 1
ATOM 684 N N . GLN A 1 86 ? -7.586 -30.234 -13.734 1 59.44 86 GLN A N 1
ATOM 685 C CA . GLN A 1 86 ? -6.473 -30.906 -13.086 1 59.44 86 GLN A CA 1
ATOM 686 C C . GLN A 1 86 ? -6.137 -32.219 -13.789 1 59.44 86 GLN A C 1
ATOM 688 O O . GLN A 1 86 ? -4.969 -32.594 -13.883 1 59.44 86 GLN A O 1
ATOM 693 N N . PHE A 1 87 ? -7.086 -32.875 -14.219 1 53.06 87 PHE A N 1
ATOM 694 C CA . PHE A 1 87 ? -6.883 -34.188 -14.828 1 53.06 87 PHE A CA 1
ATOM 695 C C . PHE A 1 87 ? -6.445 -34.031 -16.281 1 53.06 87 PHE A C 1
ATOM 697 O O . PHE A 1 87 ? -5.863 -34.969 -16.859 1 53.06 87 PHE A O 1
ATOM 704 N N . SER A 1 88 ? -6.645 -32.906 -16.828 1 53.75 88 SER A N 1
ATOM 705 C CA . SER A 1 88 ? -6.324 -32.844 -18.25 1 53.75 88 SER A CA 1
ATOM 706 C C . SER A 1 88 ? -4.98 -32.156 -18.484 1 53.75 88 SER A C 1
ATOM 708 O O . SER A 1 88 ? -4.25 -32.5 -19.406 1 53.75 88 SER A O 1
ATOM 710 N N . LYS A 1 89 ? -4.633 -31.047 -17.766 1 61.66 89 LYS A N 1
ATOM 711 C CA . LYS A 1 89 ? -3.463 -30.219 -18.047 1 61.66 89 LYS A CA 1
ATOM 712 C C . LYS A 1 89 ? -2.709 -29.891 -16.766 1 61.66 89 LYS A C 1
ATOM 714 O O . LYS A 1 89 ? -2.705 -28.734 -16.328 1 61.66 89 LYS A O 1
ATOM 719 N N . ARG A 1 90 ? -1.871 -30.984 -16.359 1 63.91 90 ARG A N 1
ATOM 720 C CA . ARG A 1 90 ? -1.273 -30.922 -15.023 1 63.91 90 ARG A CA 1
ATOM 721 C C . ARG A 1 90 ? -0.189 -29.844 -14.961 1 63.91 90 ARG A C 1
ATOM 723 O O . ARG A 1 90 ? 0.074 -29.297 -13.891 1 63.91 90 ARG A O 1
ATOM 730 N N . ASP A 1 91 ? 0.239 -29.516 -16.156 1 73.81 91 ASP A N 1
ATOM 731 C CA . ASP A 1 91 ? 1.408 -28.641 -16.109 1 73.81 91 ASP A CA 1
ATOM 732 C C . ASP A 1 91 ? 1.153 -27.344 -16.859 1 73.81 91 ASP A C 1
ATOM 734 O O . ASP A 1 91 ? 2.096 -26.672 -17.297 1 73.81 91 ASP A O 1
ATOM 738 N N . LYS A 1 92 ? -0.102 -27.172 -17.078 1 78 92 LYS A N 1
ATOM 739 C CA . LYS A 1 92 ? -0.467 -25.906 -17.719 1 78 92 LYS A CA 1
ATOM 740 C C . LYS A 1 92 ? -1.598 -25.219 -16.953 1 78 92 LYS A C 1
ATOM 742 O O . LYS A 1 92 ? -2.469 -25.875 -16.391 1 78 92 LYS A O 1
ATOM 747 N N . GLY A 1 93 ? -1.458 -23.938 -16.859 1 85.69 93 GLY A N 1
ATOM 748 C CA . GLY A 1 93 ? -2.51 -23.188 -16.188 1 85.69 93 GLY A CA 1
ATOM 749 C C . GLY A 1 93 ? -2.025 -21.875 -15.594 1 85.69 93 GLY A C 1
ATOM 750 O O . GLY A 1 93 ? -1.032 -21.312 -16.062 1 85.69 93 GLY A O 1
ATOM 751 N N . ARG A 1 94 ? -2.947 -21.375 -14.734 1 89.31 94 ARG A N 1
ATOM 752 C CA . ARG A 1 94 ? -2.672 -20.078 -14.117 1 89.31 94 ARG A CA 1
ATOM 753 C C . ARG A 1 94 ? -2.686 -20.188 -12.602 1 89.31 94 ARG A C 1
ATOM 755 O O . ARG A 1 94 ? -3.551 -20.844 -12.023 1 89.31 94 ARG A O 1
ATOM 762 N N . LEU A 1 95 ? -1.684 -19.688 -11.992 1 93.75 95 LEU A N 1
ATOM 763 C CA . LEU A 1 95 ? -1.599 -19.609 -10.539 1 93.75 95 LEU A CA 1
ATOM 764 C C . LEU A 1 95 ? -1.474 -18.156 -10.086 1 93.75 95 LEU A C 1
ATOM 766 O O . LEU A 1 95 ? -0.549 -17.453 -10.5 1 93.75 95 LEU A O 1
ATOM 770 N N . THR A 1 96 ? -2.414 -17.688 -9.281 1 95 96 THR A N 1
ATOM 771 C CA . THR A 1 96 ? -2.412 -16.312 -8.797 1 95 96 THR A CA 1
ATOM 772 C C . THR A 1 96 ? -2.115 -16.266 -7.301 1 95 96 THR A C 1
ATOM 774 O O . THR A 1 96 ? -2.842 -16.859 -6.5 1 95 96 THR A O 1
ATOM 777 N N . ILE A 1 97 ? -1.056 -15.531 -6.977 1 97.56 97 ILE A N 1
ATOM 778 C CA . ILE A 1 97 ? -0.643 -15.359 -5.586 1 97.56 97 ILE A CA 1
ATOM 779 C C . ILE A 1 97 ? -0.812 -13.898 -5.176 1 97.56 97 ILE A C 1
ATOM 781 O O . ILE A 1 97 ? -0.348 -12.992 -5.871 1 97.56 97 ILE A O 1
ATOM 785 N N . ALA A 1 98 ? -1.557 -13.68 -4.09 1 97.81 98 ALA A N 1
ATOM 786 C CA . ALA A 1 98 ? -1.639 -12.359 -3.469 1 97.81 98 ALA A CA 1
ATOM 787 C C . ALA A 1 98 ? -0.754 -12.281 -2.227 1 97.81 98 ALA A C 1
ATOM 789 O O . ALA A 1 98 ? -0.796 -13.172 -1.371 1 97.81 98 ALA A O 1
ATOM 790 N N . THR A 1 99 ? 0.039 -11.211 -2.172 1 97.38 99 THR A N 1
ATOM 791 C CA . THR A 1 99 ? 1.005 -11.141 -1.08 1 97.38 99 THR A CA 1
ATOM 792 C C . THR A 1 99 ? 1.353 -9.688 -0.757 1 97.38 99 THR A C 1
ATOM 794 O O . THR A 1 99 ? 0.841 -8.766 -1.394 1 97.38 99 THR A O 1
ATOM 797 N N . THR A 1 100 ? 2.145 -9.477 0.31 1 95.81 100 THR A N 1
ATOM 798 C CA . THR A 1 100 ? 2.572 -8.148 0.729 1 95.81 100 THR A CA 1
ATOM 799 C C . THR A 1 100 ? 3.959 -7.832 0.179 1 95.81 100 THR A C 1
ATOM 801 O O . THR A 1 100 ? 4.637 -8.711 -0.357 1 95.81 100 THR A O 1
ATOM 804 N N . HIS A 1 101 ? 4.336 -6.59 0.31 1 94.88 101 HIS A N 1
ATOM 805 C CA . HIS A 1 101 ? 5.66 -6.156 -0.114 1 94.88 101 HIS A CA 1
ATOM 806 C C . HIS A 1 101 ? 6.75 -7.02 0.513 1 94.88 101 HIS A C 1
ATOM 808 O O . HIS A 1 101 ? 7.629 -7.527 -0.19 1 94.88 101 HIS A O 1
ATOM 814 N N . THR A 1 102 ? 6.715 -7.203 1.77 1 94.62 102 THR A N 1
ATOM 815 C CA . THR A 1 102 ? 7.758 -7.91 2.506 1 94.62 102 THR A CA 1
ATOM 816 C C . THR A 1 102 ? 7.941 -9.32 1.957 1 94.62 102 THR A C 1
ATOM 818 O O . THR A 1 102 ? 9.07 -9.758 1.722 1 94.62 102 THR A O 1
ATOM 821 N N . GLN A 1 103 ? 6.828 -9.977 1.764 1 95.69 103 GLN A N 1
ATOM 822 C CA . GLN A 1 103 ? 6.918 -11.344 1.262 1 95.69 103 GLN A CA 1
ATOM 823 C C . GLN A 1 103 ? 7.406 -11.367 -0.185 1 95.69 103 GLN A C 1
ATOM 825 O O . GLN A 1 103 ? 8.266 -12.172 -0.542 1 95.69 103 GLN A O 1
ATOM 830 N N . ALA A 1 104 ? 6.879 -10.492 -1.007 1 96.19 104 ALA A N 1
ATOM 831 C CA . ALA A 1 104 ? 7.242 -10.438 -2.42 1 96.19 104 ALA A CA 1
ATOM 832 C C . ALA A 1 104 ? 8.719 -10.102 -2.592 1 96.19 104 ALA A C 1
ATOM 834 O O . ALA A 1 104 ? 9.383 -10.617 -3.494 1 96.19 104 ALA A O 1
ATOM 835 N N . GLN A 1 105 ? 9.195 -9.234 -1.73 1 94.94 105 GLN A N 1
ATOM 836 C CA . GLN A 1 105 ? 10.539 -8.703 -1.903 1 94.94 105 GLN A CA 1
ATOM 837 C C . GLN A 1 105 ? 11.586 -9.625 -1.277 1 94.94 105 GLN A C 1
ATOM 839 O O . GLN A 1 105 ? 12.688 -9.773 -1.803 1 94.94 105 GLN A O 1
ATOM 844 N N . TYR A 1 106 ? 11.211 -10.312 -0.184 1 94.62 106 TYR A N 1
ATOM 845 C CA . TYR A 1 106 ? 12.289 -10.898 0.602 1 94.62 106 TYR A CA 1
ATOM 846 C C . TYR A 1 106 ? 12.094 -12.398 0.773 1 94.62 106 TYR A C 1
ATOM 848 O O . TYR A 1 106 ? 13.062 -13.141 0.968 1 94.62 106 TYR A O 1
ATOM 856 N N . ALA A 1 107 ? 10.898 -12.883 0.69 1 95.25 107 ALA A N 1
ATOM 857 C CA . ALA A 1 107 ? 10.648 -14.297 0.974 1 95.25 107 ALA A CA 1
ATOM 858 C C . ALA A 1 107 ? 10.406 -15.078 -0.312 1 95.25 107 ALA A C 1
ATOM 860 O O . ALA A 1 107 ? 10.898 -16.203 -0.467 1 95.25 107 ALA A O 1
ATOM 861 N N . LEU A 1 108 ? 9.773 -14.523 -1.32 1 96.75 108 LEU A N 1
ATOM 862 C CA . LEU A 1 108 ? 9.164 -15.305 -2.389 1 96.75 108 LEU A CA 1
ATOM 863 C C . LEU A 1 108 ? 10.094 -15.406 -3.592 1 96.75 108 LEU A C 1
ATOM 865 O O . LEU A 1 108 ? 9.922 -16.281 -4.445 1 96.75 108 LEU A O 1
ATOM 869 N N . PRO A 1 109 ? 11.078 -14.516 -3.754 1 95.31 109 PRO A N 1
ATOM 870 C CA . PRO A 1 109 ? 11.891 -14.562 -4.977 1 95.31 109 PRO A CA 1
ATOM 871 C C . PRO A 1 109 ? 12.516 -15.938 -5.215 1 95.31 109 PRO A C 1
ATOM 873 O O . PRO A 1 109 ? 12.469 -16.453 -6.332 1 95.31 109 PRO A O 1
ATOM 876 N N . THR A 1 110 ? 12.984 -16.562 -4.199 1 93.94 110 THR A N 1
ATOM 877 C CA . THR A 1 110 ? 13.617 -17.859 -4.348 1 93.94 110 THR A CA 1
ATOM 878 C C . THR A 1 110 ? 12.586 -18.922 -4.73 1 93.94 110 THR A C 1
ATOM 880 O O . THR A 1 110 ? 12.844 -19.766 -5.594 1 93.94 110 THR A O 1
ATOM 883 N N . VAL A 1 111 ? 11.492 -18.859 -4.137 1 96 111 VAL A N 1
ATOM 884 C CA . VAL A 1 111 ? 10.422 -19.812 -4.387 1 96 111 VAL A CA 1
ATOM 885 C C . VAL A 1 111 ? 9.898 -19.641 -5.809 1 96 111 VAL A C 1
ATOM 887 O O . VAL A 1 111 ? 9.664 -20.625 -6.52 1 96 111 VAL A O 1
ATOM 890 N N . VAL A 1 112 ? 9.711 -18.438 -6.215 1 95.06 112 VAL A N 1
ATOM 891 C CA . VAL A 1 112 ? 9.188 -18.109 -7.535 1 95.06 112 VAL A CA 1
ATOM 892 C C . VAL A 1 112 ? 10.148 -18.609 -8.609 1 95.06 112 VAL A C 1
ATOM 894 O O . VAL A 1 112 ? 9.719 -19.172 -9.625 1 95.06 112 VAL A O 1
ATOM 897 N N . THR A 1 113 ? 11.43 -18.422 -8.406 1 93.19 113 THR A N 1
ATOM 898 C CA . THR A 1 113 ? 12.453 -18.875 -9.336 1 93.19 113 THR A CA 1
ATOM 899 C C . THR A 1 113 ? 12.398 -20.391 -9.516 1 93.19 113 THR A C 1
ATOM 901 O O . THR A 1 113 ? 12.383 -20.891 -10.641 1 93.19 113 THR A O 1
ATOM 904 N N . GLN A 1 114 ? 12.289 -21.094 -8.438 1 94.56 114 GLN A N 1
ATOM 905 C CA . GLN A 1 114 ? 12.227 -22.547 -8.477 1 94.56 114 GLN A CA 1
ATOM 906 C C . GLN A 1 114 ? 10.938 -23.031 -9.141 1 94.56 114 GLN A C 1
ATOM 908 O O . GLN A 1 114 ? 10.953 -24 -9.914 1 94.56 114 GLN A O 1
ATOM 913 N N . PHE A 1 115 ? 9.867 -22.453 -8.859 1 95.06 115 PHE A N 1
ATOM 914 C CA . PHE A 1 115 ? 8.57 -22.828 -9.406 1 95.06 115 PHE A CA 1
ATOM 915 C C . PHE A 1 115 ? 8.555 -22.672 -10.922 1 95.06 115 PHE A C 1
ATOM 917 O O . PHE A 1 115 ? 8.07 -23.547 -11.641 1 95.06 115 PHE A O 1
ATOM 924 N N . LYS A 1 116 ? 9.07 -21.531 -11.391 1 90.88 116 LYS A N 1
ATOM 925 C CA . LYS A 1 116 ? 9.086 -21.266 -12.828 1 90.88 116 LYS A CA 1
ATOM 926 C C . LYS A 1 116 ? 9.945 -22.281 -13.57 1 90.88 116 LYS A C 1
ATOM 928 O O . LYS A 1 116 ? 9.641 -22.641 -14.703 1 90.88 116 LYS A O 1
ATOM 933 N N . LYS A 1 117 ? 10.977 -22.703 -12.938 1 91.44 117 LYS A N 1
ATOM 934 C CA . LYS A 1 117 ? 11.828 -23.734 -13.523 1 91.44 117 LYS A CA 1
ATOM 935 C C . LYS A 1 117 ? 11.102 -25.062 -13.609 1 91.44 117 LYS A C 1
ATOM 937 O O . LYS A 1 117 ? 11.211 -25.781 -14.609 1 91.44 117 LYS A O 1
ATOM 942 N N . THR A 1 118 ? 10.344 -25.391 -12.586 1 91.62 118 THR A N 1
ATOM 943 C CA . THR A 1 118 ? 9.656 -26.672 -12.477 1 91.62 118 THR A CA 1
ATOM 944 C C . THR A 1 118 ? 8.406 -26.703 -13.352 1 91.62 118 THR A C 1
ATOM 946 O O . THR A 1 118 ? 8.055 -27.734 -13.922 1 91.62 118 THR A O 1
ATOM 949 N N . PHE A 1 119 ? 7.734 -25.578 -13.406 1 92 119 PHE A N 1
ATOM 950 C CA . PHE A 1 119 ? 6.496 -25.469 -14.172 1 92 119 PHE A CA 1
ATOM 951 C C . PHE A 1 119 ? 6.566 -24.328 -15.172 1 92 119 PHE A C 1
ATOM 953 O O . PHE A 1 119 ? 5.816 -23.359 -15.062 1 92 119 PHE A O 1
ATOM 960 N N . PRO A 1 120 ? 7.289 -24.5 -16.188 1 88.62 120 PRO A N 1
ATOM 961 C CA . PRO A 1 120 ? 7.508 -23.406 -17.141 1 88.62 120 PRO A CA 1
ATOM 962 C C . PRO A 1 120 ? 6.25 -23.031 -17.922 1 88.62 120 PRO A C 1
ATOM 964 O O . PRO A 1 120 ? 6.152 -21.922 -18.453 1 88.62 120 PRO A O 1
ATOM 967 N N . GLN A 1 121 ? 5.27 -23.938 -17.875 1 88.12 121 GLN A N 1
ATOM 968 C CA . GLN A 1 121 ? 4.078 -23.672 -18.688 1 88.12 121 GLN A CA 1
ATOM 969 C C . GLN A 1 121 ? 2.943 -23.125 -17.828 1 88.12 121 GLN A C 1
ATOM 971 O O . GLN A 1 121 ? 1.859 -22.828 -18.328 1 88.12 121 GLN A O 1
ATOM 976 N N . VAL A 1 122 ? 3.174 -23.016 -16.547 1 89.94 122 VAL A N 1
ATOM 977 C CA . VAL A 1 122 ? 2.186 -22.406 -15.656 1 89.94 122 VAL A CA 1
ATOM 978 C C . VAL A 1 122 ? 2.391 -20.891 -15.617 1 89.94 122 VAL A C 1
ATOM 980 O O . VAL A 1 122 ? 3.51 -20.406 -15.414 1 89.94 122 VAL A O 1
ATOM 983 N N . HIS A 1 123 ? 1.317 -20.188 -15.891 1 89.75 123 HIS A N 1
ATOM 984 C CA . HIS A 1 123 ? 1.341 -18.719 -15.82 1 89.75 123 HIS A CA 1
ATOM 985 C C . HIS A 1 123 ? 1.214 -18.25 -14.375 1 89.75 123 HIS A C 1
ATOM 987 O O . HIS A 1 123 ? 0.121 -18.266 -13.805 1 89.75 123 HIS A O 1
ATOM 993 N N . LEU A 1 124 ? 2.318 -17.781 -13.828 1 92.12 124 LEU A N 1
ATOM 994 C CA . LEU A 1 124 ? 2.34 -17.297 -12.453 1 92.12 124 LEU A CA 1
ATOM 995 C C . LEU A 1 124 ? 2.049 -15.805 -12.406 1 92.12 124 LEU A C 1
ATOM 997 O O . LEU A 1 124 ? 2.723 -15.016 -13.07 1 92.12 124 LEU A O 1
ATOM 1001 N N . VAL A 1 125 ? 1.028 -15.445 -11.641 1 93 125 VAL A N 1
ATOM 1002 C CA . VAL A 1 125 ? 0.663 -14.047 -11.453 1 93 125 VAL A CA 1
ATOM 1003 C C . VAL A 1 125 ? 0.814 -13.664 -9.984 1 93 125 VAL A C 1
ATOM 1005 O O . VAL A 1 125 ? 0.271 -14.336 -9.102 1 93 125 VAL A O 1
ATOM 1008 N N . LEU A 1 126 ? 1.574 -12.602 -9.742 1 95.25 126 LEU A N 1
ATOM 1009 C CA . LEU A 1 126 ? 1.762 -12.094 -8.391 1 95.25 126 LEU A CA 1
ATOM 1010 C C . LEU A 1 126 ? 1.09 -10.734 -8.219 1 95.25 126 LEU A C 1
ATOM 1012 O O . LEU A 1 126 ? 1.273 -9.844 -9.039 1 95.25 126 LEU A O 1
ATOM 1016 N N . HIS A 1 127 ? 0.281 -10.664 -7.156 1 94.75 127 HIS A N 1
ATOM 1017 C CA . HIS A 1 127 ? -0.35 -9.398 -6.809 1 94.75 127 HIS A CA 1
ATOM 1018 C C . HIS A 1 127 ? 0.129 -8.898 -5.445 1 94.75 127 HIS A C 1
ATOM 1020 O O . HIS A 1 127 ? -0.164 -9.516 -4.418 1 94.75 127 HIS A O 1
ATOM 1026 N N . GLN A 1 128 ? 0.839 -7.832 -5.508 1 94.75 128 GLN A N 1
ATOM 1027 C CA . GLN A 1 128 ? 1.135 -7.172 -4.238 1 94.75 128 GLN A CA 1
ATOM 1028 C C . GLN A 1 128 ? -0.06 -6.359 -3.75 1 94.75 128 GLN A C 1
ATOM 1030 O O . GLN A 1 128 ? -0.642 -5.582 -4.512 1 94.75 128 GLN A O 1
ATOM 1035 N N . ALA A 1 129 ? -0.414 -6.562 -2.486 1 93.06 129 ALA A N 1
ATOM 1036 C CA . ALA A 1 129 ? -1.583 -5.883 -1.936 1 93.06 129 ALA A CA 1
ATOM 1037 C C . ALA A 1 129 ? -1.489 -5.773 -0.416 1 93.06 129 ALA A C 1
ATOM 1039 O O . ALA A 1 129 ? -0.562 -6.312 0.195 1 93.06 129 ALA A O 1
ATOM 1040 N N . SER A 1 130 ? -2.404 -5.012 0.172 1 92.31 130 SER A N 1
ATOM 1041 C CA . SER A 1 130 ? -2.525 -4.973 1.626 1 92.31 130 SER A CA 1
ATOM 1042 C C . SER A 1 130 ? -3.135 -6.262 2.166 1 92.31 130 SER A C 1
ATOM 1044 O O . SER A 1 130 ? -3.832 -6.977 1.441 1 92.31 130 SER A O 1
ATOM 1046 N N . PRO A 1 131 ? -2.869 -6.496 3.453 1 94.12 131 PRO A N 1
ATOM 1047 C CA . PRO A 1 131 ? -3.438 -7.719 4.02 1 94.12 131 PRO A CA 1
ATOM 1048 C C . PRO A 1 131 ? -4.957 -7.785 3.871 1 94.12 131 PRO A C 1
ATOM 1050 O O . PRO A 1 131 ? -5.5 -8.844 3.531 1 94.12 131 PRO A O 1
ATOM 1053 N N . GLY A 1 132 ? -5.637 -6.719 4.117 1 93.38 132 GLY A N 1
ATOM 1054 C CA . GLY A 1 132 ? -7.078 -6.703 3.926 1 93.38 132 GLY A CA 1
ATOM 1055 C C . GLY A 1 132 ? -7.496 -7.008 2.5 1 93.38 132 GLY A C 1
ATOM 1056 O O . GLY A 1 132 ? -8.453 -7.75 2.27 1 93.38 132 GLY A O 1
ATOM 1057 N N . GLU A 1 133 ? -6.828 -6.453 1.555 1 91.94 133 GLU A N 1
ATOM 1058 C CA . GLU A 1 133 ? -7.105 -6.707 0.144 1 91.94 133 GLU A CA 1
ATOM 1059 C C . GLU A 1 133 ? -6.828 -8.164 -0.22 1 91.94 133 GLU A C 1
ATOM 1061 O O . GLU A 1 133 ? -7.531 -8.742 -1.047 1 91.94 133 GLU A O 1
ATOM 1066 N N . ILE A 1 134 ? -5.832 -8.703 0.349 1 96.31 134 ILE A N 1
ATOM 1067 C CA . ILE A 1 134 ? -5.492 -10.094 0.09 1 96.31 134 ILE A CA 1
ATOM 1068 C C . ILE A 1 134 ? -6.652 -10.992 0.519 1 96.31 134 ILE A C 1
ATOM 1070 O O . ILE A 1 134 ? -7.039 -11.914 -0.212 1 96.31 134 ILE A O 1
ATOM 1074 N N . VAL A 1 135 ? -7.207 -10.711 1.673 1 95.75 135 VAL A N 1
ATOM 1075 C CA . VAL A 1 135 ? -8.359 -11.453 2.156 1 95.75 135 VAL A CA 1
ATOM 1076 C C . VAL A 1 135 ? -9.492 -11.383 1.129 1 95.75 135 VAL A C 1
ATOM 1078 O O . VAL A 1 135 ? -10.055 -12.414 0.746 1 95.75 135 VAL A O 1
ATOM 1081 N N . SER A 1 136 ? -9.75 -10.203 0.654 1 92.75 136 SER A N 1
ATOM 1082 C CA . SER A 1 136 ? -10.82 -10.008 -0.32 1 92.75 136 SER A CA 1
ATOM 1083 C C . SER A 1 136 ? -10.547 -10.773 -1.608 1 92.75 136 SER A C 1
ATOM 1085 O O . SER A 1 136 ? -11.445 -11.391 -2.174 1 92.75 136 SER A O 1
ATOM 1087 N N . MET A 1 137 ? -9.328 -10.781 -2.051 1 93.19 137 MET A N 1
ATOM 1088 C CA . MET A 1 137 ? -8.953 -11.453 -3.293 1 93.19 137 MET A CA 1
ATOM 1089 C C . MET A 1 137 ? -9.125 -12.961 -3.172 1 93.19 137 MET A C 1
ATOM 1091 O O . MET A 1 137 ? -9.523 -13.625 -4.133 1 93.19 137 MET A O 1
ATOM 1095 N N . LEU A 1 138 ? -8.82 -13.453 -2.008 1 94.44 138 LEU A N 1
ATOM 1096 C CA . LEU A 1 138 ? -9 -14.883 -1.764 1 94.44 138 LEU A CA 1
ATOM 1097 C C . LEU A 1 138 ? -10.484 -15.25 -1.723 1 94.44 138 LEU A C 1
ATOM 1099 O O . LEU A 1 138 ? -10.906 -16.203 -2.375 1 94.44 138 LEU A O 1
ATOM 1103 N N . LEU A 1 139 ? -11.25 -14.438 -1 1 88.62 139 LEU A N 1
ATOM 1104 C CA . LEU A 1 139 ? -12.664 -14.727 -0.813 1 88.62 139 LEU A CA 1
ATOM 1105 C C . LEU A 1 139 ? -13.43 -14.586 -2.129 1 88.62 139 LEU A C 1
ATOM 1107 O O . LEU A 1 139 ? -14.375 -15.336 -2.385 1 88.62 139 LEU A O 1
ATOM 1111 N N . ASP A 1 140 ? -12.914 -13.656 -2.934 1 82.88 140 ASP A N 1
ATOM 1112 C CA . ASP A 1 140 ? -13.57 -13.391 -4.211 1 82.88 140 ASP A CA 1
ATOM 1113 C C . ASP A 1 140 ? -13.078 -14.352 -5.293 1 82.88 140 ASP A C 1
ATOM 1115 O O . ASP A 1 140 ? -13.609 -14.359 -6.406 1 82.88 140 ASP A O 1
ATOM 1119 N N . GLY A 1 141 ? -12.07 -15.094 -5.008 1 86.88 141 GLY A N 1
ATOM 1120 C CA . GLY A 1 141 ? -11.555 -16.062 -5.957 1 86.88 141 GLY A CA 1
ATOM 1121 C C . GLY A 1 141 ? -10.602 -15.469 -6.969 1 86.88 141 GLY A C 1
ATOM 1122 O O . GLY A 1 141 ? -10.273 -16.109 -7.973 1 86.88 141 GLY A O 1
ATOM 1123 N N . VAL A 1 142 ? -10.211 -14.281 -6.727 1 87.56 142 VAL A N 1
ATOM 1124 C CA . VAL A 1 142 ? -9.281 -13.594 -7.605 1 87.56 142 VAL A CA 1
ATOM 1125 C C . VAL A 1 142 ? -7.875 -14.164 -7.422 1 87.56 142 VAL A C 1
ATOM 1127 O O . VAL A 1 142 ? -7.105 -14.266 -8.383 1 87.56 142 VAL A O 1
ATOM 1130 N N . ALA A 1 143 ? -7.574 -14.578 -6.207 1 94.94 143 ALA A N 1
ATOM 1131 C CA . ALA A 1 143 ? -6.293 -15.203 -5.895 1 94.94 143 ALA A CA 1
ATOM 1132 C C . ALA A 1 143 ? -6.488 -16.641 -5.406 1 94.94 143 ALA A C 1
ATOM 1134 O O . ALA A 1 143 ? -7.477 -16.938 -4.734 1 94.94 143 ALA A O 1
ATOM 1135 N N . ASP A 1 144 ? -5.512 -17.469 -5.734 1 94.19 144 ASP A N 1
ATOM 1136 C CA . ASP A 1 144 ? -5.543 -18.859 -5.301 1 94.19 144 ASP A CA 1
ATOM 1137 C C . ASP A 1 144 ? -4.906 -19.016 -3.922 1 94.19 144 ASP A C 1
ATOM 1139 O O . ASP A 1 144 ? -5.379 -19.812 -3.102 1 94.19 144 ASP A O 1
ATOM 1143 N N . ILE A 1 145 ? -3.818 -18.297 -3.734 1 97.06 145 ILE A N 1
ATOM 1144 C CA . ILE A 1 145 ? -3.035 -18.406 -2.508 1 97.06 145 ILE A CA 1
ATOM 1145 C C . ILE A 1 145 ? -2.738 -17 -1.975 1 97.06 145 ILE A C 1
ATOM 1147 O O . ILE A 1 145 ? -2.416 -16.094 -2.744 1 97.06 145 ILE A O 1
ATOM 1151 N N . GLY A 1 146 ? -2.943 -16.828 -0.7 1 98.19 146 GLY A N 1
ATOM 1152 C CA . GLY A 1 146 ? -2.543 -15.609 -0.014 1 98.19 146 GLY A CA 1
ATOM 1153 C C . GLY A 1 146 ? -1.388 -15.82 0.947 1 98.19 146 GLY A C 1
ATOM 1154 O O . GLY A 1 146 ? -1.323 -16.844 1.637 1 98.19 146 GLY A O 1
ATOM 1155 N N . ILE A 1 147 ? -0.425 -14.883 0.946 1 98 147 ILE A N 1
ATOM 1156 C CA . ILE A 1 147 ? 0.714 -14.961 1.854 1 98 147 ILE A CA 1
ATOM 1157 C C . ILE A 1 147 ? 0.914 -13.625 2.559 1 98 147 ILE A C 1
ATOM 1159 O O . ILE A 1 147 ? 1.233 -12.617 1.917 1 98 147 ILE A O 1
ATOM 1163 N N . ALA A 1 148 ? 0.724 -13.625 3.832 1 97.56 148 ALA A N 1
ATOM 1164 C CA . ALA A 1 148 ? 0.874 -12.406 4.629 1 97.56 148 ALA A CA 1
ATOM 1165 C C . ALA A 1 148 ? 1.004 -12.742 6.113 1 97.56 148 ALA A C 1
ATOM 1167 O O . ALA A 1 148 ? 0.661 -13.844 6.543 1 97.56 148 ALA A O 1
ATOM 1168 N N . THR A 1 149 ? 1.443 -11.781 6.863 1 96.06 149 THR A N 1
ATOM 1169 C CA . THR A 1 149 ? 1.544 -11.93 8.312 1 96.06 149 THR A CA 1
ATOM 1170 C C . THR A 1 149 ? 0.237 -11.531 8.984 1 96.06 149 THR A C 1
ATOM 1172 O O . THR A 1 149 ? -0.192 -12.172 9.945 1 96.06 149 THR A O 1
ATOM 1175 N N . GLU A 1 150 ? -0.436 -10.547 8.453 1 93.44 150 GLU A N 1
ATOM 1176 C CA . GLU A 1 150 ? -1.612 -10 9.117 1 93.44 150 GLU A CA 1
ATOM 1177 C C . GLU A 1 150 ? -2.898 -10.469 8.445 1 93.44 150 GLU A C 1
ATOM 1179 O O . GLU A 1 150 ? -2.91 -10.75 7.246 1 93.44 150 GLU A O 1
ATOM 1184 N N . ALA A 1 151 ? -3.982 -10.492 9.219 1 91.25 151 ALA A N 1
ATOM 1185 C CA . ALA A 1 151 ? -5.379 -10.477 8.789 1 91.25 151 ALA A CA 1
ATOM 1186 C C . ALA A 1 151 ? -5.836 -11.875 8.367 1 91.25 151 ALA A C 1
ATOM 1188 O O . ALA A 1 151 ? -6.953 -12.289 8.68 1 91.25 151 ALA A O 1
ATOM 1189 N N . LEU A 1 152 ? -5.004 -12.734 7.75 1 93.44 152 LEU A N 1
ATOM 1190 C CA . LEU A 1 152 ? -5.469 -13.938 7.066 1 93.44 152 LEU A CA 1
ATOM 1191 C C . LEU A 1 152 ? -5.957 -14.977 8.07 1 93.44 152 LEU A C 1
ATOM 1193 O O . LEU A 1 152 ? -7.004 -15.594 7.871 1 93.44 152 LEU A O 1
ATOM 1197 N N . GLU A 1 153 ? -5.23 -15.109 9.148 1 91.38 153 GLU A N 1
ATOM 1198 C CA . GLU A 1 153 ? -5.508 -16.172 10.117 1 91.38 153 GLU A CA 1
ATOM 1199 C C . GLU A 1 153 ? -6.816 -15.914 10.859 1 91.38 153 GLU A C 1
ATOM 1201 O O . GLU A 1 153 ? -7.43 -16.844 11.383 1 91.38 153 GLU A O 1
ATOM 1206 N N . SER A 1 154 ? -7.297 -14.719 10.836 1 91.56 154 SER A N 1
ATOM 1207 C CA . SER A 1 154 ? -8.477 -14.352 11.609 1 91.56 154 SER A CA 1
ATOM 1208 C C . SER A 1 154 ? -9.758 -14.562 10.797 1 91.56 154 SER A C 1
ATOM 1210 O O . SER A 1 154 ? -10.859 -14.43 11.328 1 91.56 154 SER A O 1
ATOM 1212 N N . VAL A 1 155 ? -9.633 -14.938 9.594 1 91.81 155 VAL A N 1
ATOM 1213 C CA . VAL A 1 155 ? -10.789 -15.094 8.719 1 91.81 155 VAL A CA 1
ATOM 1214 C C . VAL A 1 155 ? -11.211 -16.562 8.672 1 91.81 155 VAL A C 1
ATOM 1216 O O . VAL A 1 155 ? -10.461 -17.422 8.195 1 91.81 155 VAL A O 1
ATOM 1219 N N . ALA A 1 156 ? -12.414 -16.844 9.031 1 90.12 156 ALA A N 1
ATOM 1220 C CA . ALA A 1 156 ? -12.906 -18.203 9.195 1 90.12 156 ALA A CA 1
ATOM 1221 C C . ALA A 1 156 ? -12.992 -18.922 7.852 1 90.12 156 ALA A C 1
ATOM 1223 O O . ALA A 1 156 ? -12.789 -20.141 7.773 1 90.12 156 ALA A O 1
ATOM 1224 N N . GLU A 1 157 ? -13.273 -18.156 6.902 1 90.19 157 GLU A N 1
ATOM 1225 C CA . GLU A 1 157 ? -13.477 -18.734 5.574 1 90.19 157 GLU A CA 1
ATOM 1226 C C . GLU A 1 157 ? -12.148 -19.125 4.93 1 90.19 157 GLU A C 1
ATOM 1228 O O . GLU A 1 157 ? -12.133 -19.781 3.885 1 90.19 157 GLU A O 1
ATOM 1233 N N . LEU A 1 158 ? -11.055 -18.828 5.621 1 95 158 LEU A N 1
ATOM 1234 C CA . LEU A 1 158 ? -9.734 -19.141 5.098 1 95 158 LEU A CA 1
ATOM 1235 C C . LEU A 1 158 ? -9.062 -20.234 5.938 1 95 158 LEU A C 1
ATOM 1237 O O . LEU A 1 158 ? -9.195 -20.234 7.164 1 95 158 LEU A O 1
ATOM 1241 N N . ALA A 1 159 ? -8.477 -21.156 5.297 1 93.62 159 ALA A N 1
ATOM 1242 C CA . ALA A 1 159 ? -7.527 -22.047 5.945 1 93.62 159 ALA A CA 1
ATOM 1243 C C . ALA A 1 159 ? -6.117 -21.469 5.926 1 93.62 159 ALA A C 1
ATOM 1245 O O . ALA A 1 159 ? -5.555 -21.219 4.855 1 93.62 159 ALA A O 1
ATOM 1246 N N . SER A 1 160 ? -5.621 -21.297 7.051 1 95.62 160 SER A N 1
ATOM 1247 C CA . SER A 1 160 ? -4.312 -20.656 7.16 1 95.62 160 SER A CA 1
ATOM 1248 C C . SER A 1 160 ? -3.293 -21.609 7.789 1 95.62 160 SER A C 1
ATOM 1250 O O . SER A 1 160 ? -3.596 -22.297 8.773 1 95.62 160 SER A O 1
ATOM 1252 N N . PHE A 1 161 ? -2.105 -21.641 7.234 1 95.38 161 PHE A N 1
ATOM 1253 C CA . PHE A 1 161 ? -1.004 -22.469 7.691 1 95.38 161 PHE A CA 1
ATOM 1254 C C . PHE A 1 161 ? 0.222 -21.625 8.016 1 95.38 161 PHE A C 1
ATOM 1256 O O . PHE A 1 161 ? 0.587 -20.734 7.25 1 95.38 161 PHE A O 1
ATOM 1263 N N . PRO A 1 162 ? 0.848 -21.922 9.164 1 95.75 162 PRO A N 1
ATOM 1264 C CA . PRO A 1 162 ? 2.082 -21.188 9.453 1 95.75 162 PRO A CA 1
ATOM 1265 C C . PRO A 1 162 ? 3.188 -21.453 8.438 1 95.75 162 PRO A C 1
ATOM 1267 O O . PRO A 1 162 ? 3.533 -22.625 8.195 1 95.75 162 PRO A O 1
ATOM 1270 N N . TYR A 1 163 ? 3.695 -20.484 7.809 1 95.88 163 TYR A N 1
ATOM 1271 C CA . TYR A 1 163 ? 4.766 -20.562 6.82 1 95.88 163 TYR A CA 1
ATOM 1272 C C . TYR A 1 163 ? 6.133 -20.484 7.488 1 95.88 163 TYR A C 1
ATOM 1274 O O . TYR A 1 163 ? 6.883 -21.453 7.512 1 95.88 163 TYR A O 1
ATOM 1282 N N . TYR A 1 164 ? 6.438 -19.281 8.094 1 95.88 164 TYR A N 1
ATOM 1283 C CA . TYR A 1 164 ? 7.68 -19.094 8.828 1 95.88 164 TYR A CA 1
ATOM 1284 C C . TYR A 1 164 ? 7.516 -18 9.883 1 95.88 164 TYR A C 1
ATOM 1286 O O . TYR A 1 164 ? 6.508 -17.281 9.906 1 95.88 164 TYR A O 1
ATOM 1294 N N . SER A 1 165 ? 8.461 -17.984 10.773 1 95.69 165 SER A N 1
ATOM 1295 C CA . SER A 1 165 ? 8.453 -16.984 11.836 1 95.69 165 SER A CA 1
ATOM 1296 C C . SER A 1 165 ? 9.609 -16.016 11.695 1 95.69 165 SER A C 1
ATOM 1298 O O . SER A 1 165 ? 10.625 -16.328 11.062 1 95.69 165 SER A O 1
ATOM 1300 N N . TRP A 1 166 ? 9.406 -14.859 12.188 1 95.56 166 TRP A N 1
ATOM 1301 C CA . TRP A 1 166 ? 10.406 -13.797 12.164 1 95.56 166 TRP A CA 1
ATOM 1302 C C . TRP A 1 166 ? 10.18 -12.805 13.297 1 95.56 166 TRP A C 1
ATOM 1304 O O . TRP A 1 166 ? 9.164 -12.867 13.992 1 95.56 166 TRP A O 1
ATOM 1314 N N . HIS A 1 167 ? 11.203 -11.961 13.562 1 96.19 167 HIS A N 1
ATOM 1315 C CA . HIS A 1 167 ? 11.125 -10.898 14.555 1 96.19 167 HIS A CA 1
ATOM 1316 C C . HIS A 1 167 ? 11.5 -9.547 13.953 1 96.19 167 HIS A C 1
ATOM 1318 O O . HIS A 1 167 ? 12.125 -9.492 12.891 1 96.19 167 HIS A O 1
ATOM 1324 N N . HIS A 1 168 ? 11.047 -8.523 14.633 1 97.62 168 HIS A N 1
ATOM 1325 C CA . HIS A 1 168 ? 11.539 -7.211 14.242 1 97.62 168 HIS A CA 1
ATOM 1326 C C . HIS A 1 168 ? 12.984 -7.012 14.672 1 97.62 168 HIS A C 1
ATOM 1328 O O . HIS A 1 168 ? 13.469 -7.688 15.578 1 97.62 168 HIS A O 1
ATOM 1334 N N . ALA A 1 169 ? 13.609 -6.141 13.977 1 97.69 169 ALA A N 1
ATOM 1335 C CA . ALA A 1 169 ? 14.992 -5.789 14.266 1 97.69 169 ALA A CA 1
ATOM 1336 C C . ALA A 1 169 ? 15.195 -4.277 14.242 1 97.69 169 ALA A C 1
ATOM 1338 O O . ALA A 1 169 ? 14.383 -3.545 13.672 1 97.69 169 ALA A O 1
ATOM 1339 N N . VAL A 1 170 ? 16.281 -3.916 14.883 1 98.69 170 VAL A N 1
ATOM 1340 C CA . VAL A 1 170 ? 16.609 -2.498 14.977 1 98.69 170 VAL A CA 1
ATOM 1341 C C . VAL A 1 170 ? 17.766 -2.166 14.039 1 98.69 170 VAL A C 1
ATOM 1343 O O . VAL A 1 170 ? 18.812 -2.822 14.062 1 98.69 170 VAL A O 1
ATOM 1346 N N . ILE A 1 171 ? 17.562 -1.123 13.18 1 98.62 171 ILE A N 1
ATOM 1347 C CA . ILE A 1 171 ? 18.625 -0.688 12.289 1 98.62 171 ILE A CA 1
ATOM 1348 C C . ILE A 1 171 ? 18.922 0.792 12.523 1 98.62 171 ILE A C 1
ATOM 1350 O O . ILE A 1 171 ? 18.016 1.578 12.797 1 98.62 171 ILE A O 1
ATOM 1354 N N . VAL A 1 172 ? 20.188 1.141 12.461 1 98.56 172 VAL A N 1
ATOM 1355 C CA . VAL A 1 172 ? 20.656 2.51 12.648 1 98.56 172 VAL A CA 1
ATOM 1356 C C . VAL A 1 172 ? 21.781 2.812 11.672 1 98.56 172 VAL A C 1
ATOM 1358 O O . VAL A 1 172 ? 22.359 1.897 11.086 1 98.56 172 VAL A O 1
ATOM 1361 N N . PRO A 1 173 ? 22.016 4.145 11.414 1 97.69 173 PRO A N 1
ATOM 1362 C CA . PRO A 1 173 ? 23.25 4.449 10.672 1 97.69 173 PRO A CA 1
ATOM 1363 C C . PRO A 1 173 ? 24.516 4.086 11.445 1 97.69 173 PRO A C 1
ATOM 1365 O O . PRO A 1 173 ? 24.484 4.023 12.68 1 97.69 173 PRO A O 1
ATOM 1368 N N . PRO A 1 174 ? 25.625 3.816 10.703 1 96.75 174 PRO A N 1
ATOM 1369 C CA . PRO A 1 174 ? 26.875 3.541 11.398 1 96.75 174 PRO A CA 1
ATOM 1370 C C . PRO A 1 174 ? 27.297 4.672 12.336 1 96.75 174 PRO A C 1
ATOM 1372 O O . PRO A 1 174 ? 27.156 5.848 11.992 1 96.75 174 PRO A O 1
ATOM 1375 N N . GLY A 1 175 ? 27.703 4.297 13.5 1 96.56 175 GLY A N 1
ATOM 1376 C CA . GLY A 1 175 ? 28.156 5.285 14.461 1 96.56 175 GLY A CA 1
ATOM 1377 C C . GLY A 1 175 ? 27.047 5.805 15.352 1 96.56 175 GLY A C 1
ATOM 1378 O O . GLY A 1 175 ? 27.281 6.629 16.234 1 96.56 175 GLY A O 1
ATOM 1379 N N . HIS A 1 176 ? 25.891 5.328 15.195 1 97.25 176 HIS A N 1
ATOM 1380 C CA . HIS A 1 176 ? 24.734 5.773 15.977 1 97.25 176 HIS A CA 1
ATOM 1381 C C . HIS A 1 176 ? 24.938 5.492 17.453 1 97.25 176 HIS A C 1
ATOM 1383 O O . HIS A 1 176 ? 25.5 4.453 17.828 1 97.25 176 HIS A O 1
ATOM 1389 N N . PRO A 1 177 ? 24.438 6.305 18.328 1 97.5 177 PRO A N 1
ATOM 1390 C CA . PRO A 1 177 ? 24.625 6.156 19.766 1 97.5 177 PRO A CA 1
ATOM 1391 C C . PRO A 1 177 ? 24.094 4.824 20.297 1 97.5 177 PRO A C 1
ATOM 1393 O O . PRO A 1 177 ? 24.641 4.277 21.266 1 97.5 177 PRO A O 1
ATOM 1396 N N . LEU A 1 178 ? 23.141 4.289 19.734 1 97.75 178 LEU A N 1
ATOM 1397 C CA . LEU A 1 178 ? 22.516 3.055 20.203 1 97.75 178 LEU A CA 1
ATOM 1398 C C . LEU A 1 178 ? 23.484 1.878 20.078 1 97.75 178 LEU A C 1
ATOM 1400 O O . LEU A 1 178 ? 23.281 0.838 20.719 1 97.75 178 LEU A O 1
ATOM 1404 N N . GLU A 1 179 ? 24.453 2.027 19.266 1 96.5 179 GLU A N 1
ATOM 1405 C CA . GLU A 1 179 ? 25.438 0.967 19.094 1 96.5 179 GLU A CA 1
ATOM 1406 C C . GLU A 1 179 ? 26.219 0.728 20.391 1 96.5 179 GLU A C 1
ATOM 1408 O O . GLU A 1 179 ? 26.766 -0.357 20.594 1 96.5 179 GLU A O 1
ATOM 1413 N N . ALA A 1 180 ? 26.203 1.665 21.234 1 95.12 180 ALA A N 1
ATOM 1414 C CA . ALA A 1 180 ? 27 1.606 22.469 1 95.12 180 ALA A CA 1
ATOM 1415 C C . ALA A 1 180 ? 26.188 0.983 23.609 1 95.12 180 ALA A C 1
ATOM 1417 O O . ALA A 1 180 ? 26.75 0.62 24.641 1 95.12 180 ALA A O 1
ATOM 1418 N N . ILE A 1 181 ? 24.953 0.873 23.438 1 94.31 181 ILE A N 1
ATOM 1419 C CA . ILE A 1 181 ? 24.094 0.31 24.469 1 94.31 181 ILE A CA 1
ATOM 1420 C C . ILE A 1 181 ? 24.031 -1.209 24.328 1 94.31 181 ILE A C 1
ATOM 1422 O O . ILE A 1 181 ? 23.406 -1.731 23.406 1 94.31 181 ILE A O 1
ATOM 1426 N N . GLN A 1 182 ? 24.688 -1.957 25.25 1 92.56 182 GLN A N 1
ATOM 1427 C CA . GLN A 1 182 ? 24.719 -3.416 25.234 1 92.56 182 GLN A CA 1
ATOM 1428 C C . GLN A 1 182 ? 24.438 -3.99 26.625 1 92.56 182 GLN A C 1
ATOM 1430 O O . GLN A 1 182 ? 25.156 -3.711 27.578 1 92.56 182 GLN A O 1
ATOM 1435 N N . PRO A 1 183 ? 23.344 -4.73 26.812 1 95.38 183 PRO A N 1
ATOM 1436 C CA . PRO A 1 183 ? 22.375 -5.121 25.781 1 95.38 183 PRO A CA 1
ATOM 1437 C C . PRO A 1 183 ? 21.422 -3.988 25.406 1 95.38 183 PRO A C 1
ATOM 1439 O O . PRO A 1 183 ? 21.141 -3.109 26.219 1 95.38 183 PRO A O 1
ATOM 1442 N N . LEU A 1 184 ? 20.953 -4.023 24.203 1 97.31 184 LEU A N 1
ATOM 1443 C CA . LEU A 1 184 ? 19.984 -3.045 23.734 1 97.31 184 LEU A CA 1
ATOM 1444 C C . LEU A 1 184 ? 18.719 -3.088 24.578 1 97.31 184 LEU A C 1
ATOM 1446 O O . LEU A 1 184 ? 18.25 -4.168 24.953 1 97.31 184 LEU A O 1
ATOM 1450 N N . THR A 1 185 ? 18.156 -1.91 24.859 1 97.62 185 THR A N 1
ATOM 1451 C CA . THR A 1 185 ? 16.938 -1.85 25.672 1 97.62 185 THR A CA 1
ATOM 1452 C C . THR A 1 185 ? 15.844 -1.08 24.953 1 97.62 185 THR A C 1
ATOM 1454 O O . THR A 1 185 ? 16.125 -0.263 24.062 1 97.62 185 THR A O 1
ATOM 1457 N N . LEU A 1 186 ? 14.602 -1.391 25.328 1 98.06 186 LEU A N 1
ATOM 1458 C CA . LEU A 1 186 ? 13.461 -0.662 24.781 1 98.06 186 LEU A CA 1
ATOM 1459 C C . LEU A 1 186 ? 13.555 0.822 25.125 1 98.06 186 LEU A C 1
ATOM 1461 O O . LEU A 1 186 ? 13.219 1.674 24.297 1 98.06 186 LEU A O 1
ATOM 1465 N N . GLU A 1 187 ? 14.008 1.124 26.297 1 97.62 187 GLU A N 1
ATOM 1466 C CA . GLU A 1 187 ? 14.164 2.506 26.75 1 97.62 187 GLU A CA 1
ATOM 1467 C C . GLU A 1 187 ? 15.172 3.258 25.875 1 97.62 187 GLU A C 1
ATOM 1469 O O . GLU A 1 187 ? 14.93 4.406 25.5 1 97.62 187 GLU A O 1
ATOM 1474 N N . GLY A 1 188 ? 16.266 2.555 25.656 1 97.62 188 GLY A N 1
ATOM 1475 C CA . GLY A 1 188 ? 17.266 3.164 24.781 1 97.62 188 GLY A CA 1
ATOM 1476 C C . GLY A 1 188 ? 16.734 3.49 23.406 1 97.62 188 GLY A C 1
ATOM 1477 O O . GLY A 1 188 ? 17.016 4.57 22.859 1 97.62 188 GLY A O 1
ATOM 1478 N N . ILE A 1 189 ? 15.945 2.617 22.812 1 98.12 189 ILE A N 1
ATOM 1479 C CA . ILE A 1 189 ? 15.367 2.787 21.484 1 98.12 189 ILE A CA 1
ATOM 1480 C C . ILE A 1 189 ? 14.359 3.934 21.5 1 98.12 189 ILE A C 1
ATOM 1482 O O . ILE A 1 189 ? 14.359 4.777 20.594 1 98.12 189 ILE A O 1
ATOM 1486 N N . ALA A 1 190 ? 13.602 4.004 22.578 1 97.56 190 ALA A N 1
ATOM 1487 C CA . ALA A 1 190 ? 12.484 4.934 22.672 1 97.56 190 ALA A CA 1
ATOM 1488 C C . ALA A 1 190 ? 12.977 6.367 22.844 1 97.56 190 ALA A C 1
ATOM 1490 O O . ALA A 1 190 ? 12.195 7.316 22.719 1 97.56 190 ALA A O 1
ATOM 1491 N N . GLU A 1 191 ? 14.234 6.57 23.016 1 96.75 191 GLU A N 1
ATOM 1492 C CA . GLU A 1 191 ? 14.812 7.906 23.172 1 96.75 191 GLU A CA 1
ATOM 1493 C C . GLU A 1 191 ? 14.938 8.602 21.812 1 96.75 191 GLU A C 1
ATOM 1495 O O . GLU A 1 191 ? 15.148 9.812 21.75 1 96.75 191 GLU A O 1
ATOM 1500 N N . PHE A 1 192 ? 14.805 7.848 20.797 1 96.81 192 PHE A N 1
ATOM 1501 C CA . PHE A 1 192 ? 15.008 8.383 19.453 1 96.81 192 PHE A CA 1
ATOM 1502 C C . PHE A 1 192 ? 13.719 8.32 18.641 1 96.81 192 PHE A C 1
ATOM 1504 O O . PHE A 1 192 ? 12.852 7.484 18.922 1 96.81 192 PHE A O 1
ATOM 1511 N N . PRO A 1 193 ? 13.547 9.258 17.578 1 96.31 193 PRO A N 1
ATOM 1512 C CA . PRO A 1 193 ? 12.438 9.078 16.641 1 96.31 193 PRO A CA 1
ATOM 1513 C C . PRO A 1 193 ? 12.469 7.723 15.953 1 96.31 193 PRO A C 1
ATOM 1515 O O . PRO A 1 193 ? 13.539 7.211 15.633 1 96.31 193 PRO A O 1
ATOM 1518 N N . ILE A 1 194 ? 11.289 7.207 15.727 1 97.62 194 ILE A N 1
ATOM 1519 C CA . ILE A 1 194 ? 11.188 5.855 15.188 1 97.62 194 ILE A CA 1
ATOM 1520 C C . ILE A 1 194 ? 10.609 5.902 13.773 1 97.62 194 ILE A C 1
ATOM 1522 O O . ILE A 1 194 ? 9.672 6.652 13.508 1 97.62 194 ILE A O 1
ATOM 1526 N N . ILE A 1 195 ? 11.211 5.168 12.922 1 97.5 195 ILE A N 1
ATOM 1527 C CA . ILE A 1 195 ? 10.695 4.891 11.586 1 97.5 195 ILE A CA 1
ATOM 1528 C C . ILE A 1 195 ? 10.305 3.42 11.477 1 97.5 195 ILE A C 1
ATOM 1530 O O . ILE A 1 195 ? 11.148 2.533 11.633 1 97.5 195 ILE A O 1
ATOM 1534 N N . THR A 1 196 ? 9.023 3.184 11.242 1 97.75 196 THR A N 1
ATOM 1535 C CA . THR A 1 196 ? 8.586 1.793 11.195 1 97.75 196 THR A CA 1
ATOM 1536 C C . THR A 1 196 ? 7.332 1.652 10.336 1 97.75 196 THR A C 1
ATOM 1538 O O . THR A 1 196 ? 7.059 2.498 9.477 1 97.75 196 THR A O 1
ATOM 1541 N N . TYR A 1 197 ? 6.648 0.562 10.484 1 95.88 197 TYR A N 1
ATOM 1542 C CA . TYR A 1 197 ? 5.578 0.197 9.562 1 95.88 197 TYR A CA 1
ATOM 1543 C C . TYR A 1 197 ? 4.277 0.909 9.922 1 95.88 197 TYR A C 1
ATOM 1545 O O . TYR A 1 197 ? 4.039 1.214 11.094 1 95.88 197 TYR A O 1
ATOM 1553 N N . HIS A 1 198 ? 3.52 1.102 8.867 1 91.44 198 HIS A N 1
ATOM 1554 C CA . HIS A 1 198 ? 2.139 1.553 9 1 91.44 198 HIS A CA 1
ATOM 1555 C C . HIS A 1 198 ? 1.285 0.506 9.703 1 91.44 198 HIS A C 1
ATOM 1557 O O . HIS A 1 198 ? 1.542 -0.694 9.586 1 91.44 198 HIS A O 1
ATOM 1563 N N . GLU A 1 199 ? 0.291 0.99 10.438 1 89.25 199 GLU A N 1
ATOM 1564 C CA . GLU A 1 199 ? -0.604 0.074 11.141 1 89.25 199 GLU A CA 1
ATOM 1565 C C . GLU A 1 199 ? -1.208 -0.949 10.18 1 89.25 199 GLU A C 1
ATOM 1567 O O . GLU A 1 199 ? -1.628 -0.6 9.07 1 89.25 199 GLU A O 1
ATOM 1572 N N . GLY A 1 200 ? -1.18 -2.221 10.656 1 88.25 200 GLY A N 1
ATOM 1573 C CA . GLY A 1 200 ? -1.774 -3.277 9.852 1 88.25 200 GLY A CA 1
ATOM 1574 C C . GLY A 1 200 ? -0.776 -3.975 8.945 1 88.25 200 GLY A C 1
ATOM 1575 O O . GLY A 1 200 ? -1.123 -4.934 8.258 1 88.25 200 GLY A O 1
ATOM 1576 N N . PHE A 1 201 ? 0.42 -3.445 9 1 92 201 PHE A N 1
ATOM 1577 C CA . PHE A 1 201 ? 1.422 -4.055 8.133 1 92 201 PHE A CA 1
ATOM 1578 C C . PHE A 1 201 ? 2.584 -4.602 8.953 1 92 201 PHE A C 1
ATOM 1580 O O . PHE A 1 201 ? 2.998 -3.99 9.945 1 92 201 PHE A O 1
ATOM 1587 N N . THR A 1 202 ? 3.105 -5.691 8.57 1 95.25 202 THR A N 1
ATOM 1588 C CA . THR A 1 202 ? 4.383 -6.293 8.938 1 95.25 202 THR A CA 1
ATOM 1589 C C . THR A 1 202 ? 4.562 -6.285 10.453 1 95.25 202 THR A C 1
ATOM 1591 O O . THR A 1 202 ? 5.594 -5.84 10.961 1 95.25 202 THR A O 1
ATOM 1594 N N . GLY A 1 203 ? 3.514 -6.699 11.18 1 94.94 203 GLY A N 1
ATOM 1595 C CA . GLY A 1 203 ? 3.613 -6.922 12.617 1 94.94 203 GLY A CA 1
ATOM 1596 C C . GLY A 1 203 ? 3.625 -5.637 13.422 1 94.94 203 GLY A C 1
ATOM 1597 O O . GLY A 1 203 ? 4.035 -5.629 14.586 1 94.94 203 GLY A O 1
ATOM 1598 N N . ARG A 1 204 ? 3.225 -4.527 12.906 1 95.5 204 ARG A N 1
ATOM 1599 C CA . ARG A 1 204 ? 3.256 -3.225 13.562 1 95.5 204 ARG A CA 1
ATOM 1600 C C . ARG A 1 204 ? 2.594 -3.283 14.938 1 95.5 204 ARG A C 1
ATOM 1602 O O . ARG A 1 204 ? 3.08 -2.676 15.891 1 95.5 204 ARG A O 1
ATOM 1609 N N . ALA A 1 205 ? 1.549 -4.02 15.07 1 93.31 205 ALA A N 1
ATOM 1610 C CA . ALA A 1 205 ? 0.858 -4.156 16.359 1 93.31 205 ALA A CA 1
ATOM 1611 C C . ALA A 1 205 ? 1.789 -4.723 17.422 1 93.31 205 ALA A C 1
ATOM 1613 O O . ALA A 1 205 ? 1.724 -4.324 18.578 1 93.31 205 ALA A O 1
ATOM 1614 N N . GLY A 1 206 ? 2.598 -5.621 17.047 1 94.94 206 GLY A N 1
ATOM 1615 C CA . GLY A 1 206 ? 3.553 -6.211 17.969 1 94.94 206 GLY A CA 1
ATOM 1616 C C . GLY A 1 206 ? 4.559 -5.211 18.516 1 94.94 206 GLY A C 1
ATOM 1617 O O . GLY A 1 206 ? 4.922 -5.258 19.688 1 94.94 206 GLY A O 1
ATOM 1618 N N . ILE A 1 207 ? 5.027 -4.328 17.656 1 96.62 207 ILE A N 1
ATOM 1619 C CA . ILE A 1 207 ? 5.93 -3.262 18.062 1 96.62 207 ILE A CA 1
ATOM 1620 C C . ILE A 1 207 ? 5.242 -2.379 19.109 1 96.62 207 ILE A C 1
ATOM 1622 O O . ILE A 1 207 ? 5.797 -2.111 20.172 1 96.62 207 ILE A O 1
ATOM 1626 N N . ASP A 1 208 ? 4.031 -1.995 18.766 1 95.56 208 ASP A N 1
ATOM 1627 C CA . ASP A 1 208 ? 3.283 -1.113 19.656 1 95.56 208 ASP A CA 1
ATOM 1628 C C . ASP A 1 208 ? 3.053 -1.772 21.016 1 95.56 208 ASP A C 1
ATOM 1630 O O . ASP A 1 208 ? 3.242 -1.142 22.062 1 95.56 208 ASP A O 1
ATOM 1634 N N . GLN A 1 209 ? 2.654 -2.986 21 1 95.56 209 GLN A N 1
ATOM 1635 C CA . GLN A 1 209 ? 2.385 -3.725 22.219 1 95.56 209 GLN A CA 1
ATOM 1636 C C . GLN A 1 209 ? 3.643 -3.855 23.078 1 95.56 209 GLN A C 1
ATOM 1638 O O . GLN A 1 209 ? 3.584 -3.748 24.297 1 95.56 209 GLN A O 1
ATOM 1643 N N . THR A 1 210 ? 4.73 -4.109 22.453 1 96.88 210 THR A N 1
ATOM 1644 C CA . THR A 1 210 ? 5.996 -4.305 23.156 1 96.88 210 THR A CA 1
ATOM 1645 C C . THR A 1 210 ? 6.395 -3.041 23.906 1 96.88 210 THR A C 1
ATOM 1647 O O . THR A 1 210 ? 6.719 -3.102 25.094 1 96.88 210 THR A O 1
ATOM 1650 N N . PHE A 1 211 ? 6.328 -1.946 23.312 1 97.62 211 PHE A N 1
ATOM 1651 C CA . PHE A 1 211 ? 6.742 -0.705 23.953 1 97.62 211 PHE A CA 1
ATOM 1652 C C . PHE A 1 211 ? 5.691 -0.237 24.953 1 97.62 211 PHE A C 1
ATOM 1654 O O . PHE A 1 211 ? 6.031 0.262 26.031 1 97.62 211 PHE A O 1
ATOM 1661 N N . ALA A 1 212 ? 4.449 -0.43 24.547 1 95.69 212 ALA A N 1
ATOM 1662 C CA . ALA A 1 212 ? 3.383 -0.096 25.484 1 95.69 212 ALA A CA 1
ATOM 1663 C C . ALA A 1 212 ? 3.5 -0.923 26.766 1 95.69 212 ALA A C 1
ATOM 1665 O O . ALA A 1 212 ? 3.266 -0.415 27.859 1 95.69 212 ALA A O 1
ATOM 1666 N N . GLY A 1 213 ? 3.752 -2.158 26.656 1 96.19 213 GLY A N 1
ATOM 1667 C CA . GLY A 1 213 ? 3.936 -3.047 27.797 1 96.19 213 GLY A CA 1
ATOM 1668 C C . GLY A 1 213 ? 5.039 -2.594 28.734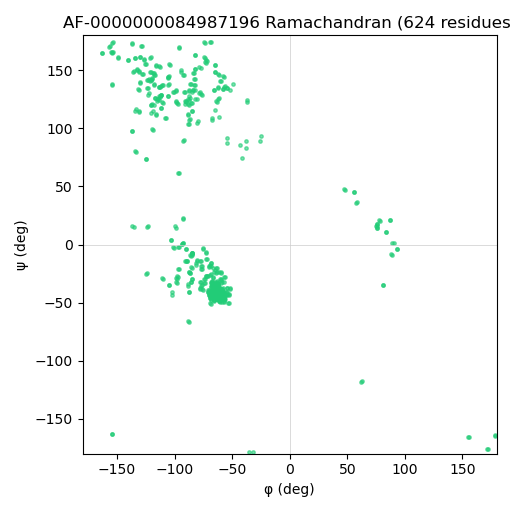 1 96.19 213 GLY A C 1
ATOM 1669 O O . GLY A 1 213 ? 5 -2.887 29.922 1 96.19 213 GLY A O 1
ATOM 1670 N N . ALA A 1 214 ? 5.992 -1.909 28.219 1 96.25 214 ALA A N 1
ATOM 1671 C CA . ALA A 1 214 ? 7.102 -1.391 29.016 1 96.25 214 ALA A CA 1
ATOM 1672 C C . ALA A 1 214 ? 6.809 0.024 29.5 1 96.25 214 ALA A C 1
ATOM 1674 O O . ALA A 1 214 ? 7.676 0.672 30.094 1 96.25 214 ALA A O 1
ATOM 1675 N N . GLY A 1 215 ? 5.566 0.509 29.125 1 97.12 215 GLY A N 1
ATOM 1676 C CA . GLY A 1 215 ? 5.172 1.846 29.531 1 97.12 215 GLY A CA 1
ATOM 1677 C C . GLY A 1 215 ? 5.816 2.941 28.703 1 97.12 215 GLY A C 1
ATOM 1678 O O . GLY A 1 215 ? 5.977 4.07 29.172 1 97.12 215 GLY A O 1
ATOM 1679 N N . LEU A 1 216 ? 6.27 2.596 27.531 1 96.69 216 LEU A N 1
ATOM 1680 C CA . LEU A 1 216 ? 6.977 3.543 26.672 1 96.69 216 LEU A CA 1
ATOM 1681 C C . LEU A 1 216 ? 6.094 3.992 25.516 1 96.69 216 LEU A C 1
ATOM 1683 O O . LEU A 1 216 ? 5.324 3.197 24.969 1 96.69 216 LEU A O 1
ATOM 1687 N N . VAL A 1 217 ? 6.238 5.262 25.156 1 93.75 217 VAL A N 1
ATOM 1688 C CA . VAL A 1 217 ? 5.555 5.828 24 1 93.75 217 VAL A CA 1
ATOM 1689 C C . VAL A 1 217 ? 6.578 6.168 22.922 1 93.75 217 VAL A C 1
ATOM 1691 O O . VAL A 1 217 ? 7.535 6.898 23.172 1 93.75 217 VAL A O 1
ATOM 1694 N N . LEU A 1 218 ? 6.277 5.66 21.734 1 94.44 218 LEU A N 1
ATOM 1695 C CA . LEU A 1 218 ? 7.211 5.875 20.641 1 94.44 218 LEU A CA 1
ATOM 1696 C C . LEU A 1 218 ? 6.938 7.203 19.938 1 94.44 218 LEU A C 1
ATOM 1698 O O . LEU A 1 218 ? 5.781 7.586 19.766 1 94.44 218 LEU A O 1
ATOM 1702 N N . ASP A 1 219 ? 7.945 7.879 19.625 1 94.56 219 ASP A N 1
ATOM 1703 C CA . ASP A 1 219 ? 7.875 9.023 18.734 1 94.56 219 ASP A CA 1
ATOM 1704 C C . ASP A 1 219 ? 8.031 8.586 17.281 1 94.56 219 ASP A C 1
ATOM 1706 O O . ASP A 1 219 ? 9.148 8.43 16.781 1 94.56 219 ASP A O 1
ATOM 1710 N N . ILE A 1 220 ? 6.938 8.539 16.516 1 93 220 ILE A N 1
ATOM 1711 C CA . ILE A 1 220 ? 6.965 8.039 15.148 1 93 220 ILE A CA 1
ATOM 1712 C C . ILE A 1 220 ? 7.285 9.18 14.188 1 93 220 ILE A C 1
ATOM 1714 O O . ILE A 1 220 ? 6.469 10.078 13.992 1 93 220 ILE A O 1
ATOM 1718 N N . ALA A 1 221 ? 8.438 9.109 13.586 1 92.81 221 ALA A N 1
ATOM 1719 C CA . ALA A 1 221 ? 8.844 10.094 12.594 1 92.81 221 ALA A CA 1
ATOM 1720 C C . ALA A 1 221 ? 8.312 9.734 11.211 1 92.81 221 ALA A C 1
ATOM 1722 O O . ALA A 1 221 ? 8.07 10.617 10.383 1 92.81 221 ALA A O 1
ATOM 1723 N N . MET A 1 222 ? 8.172 8.391 11.016 1 90.25 222 MET A N 1
ATOM 1724 C CA . MET A 1 222 ? 7.676 7.938 9.719 1 90.25 222 MET A CA 1
ATOM 1725 C C . MET A 1 222 ? 6.992 6.578 9.844 1 90.25 222 MET A C 1
ATOM 1727 O O . MET A 1 222 ? 7.473 5.699 10.562 1 90.25 222 MET A O 1
ATOM 1731 N N . SER A 1 223 ? 5.906 6.469 9.188 1 92.75 223 SER A N 1
ATOM 1732 C CA . SER A 1 223 ? 5.25 5.184 8.992 1 92.75 223 SER A CA 1
ATOM 1733 C C . SER A 1 223 ? 5.234 4.785 7.52 1 92.75 223 SER A C 1
ATOM 1735 O O . SER A 1 223 ? 4.801 5.562 6.664 1 92.75 223 SER A O 1
ATOM 1737 N N . ALA A 1 224 ? 5.785 3.613 7.289 1 93.12 224 ALA A N 1
ATOM 1738 C CA . ALA A 1 224 ? 5.941 3.16 5.91 1 93.12 224 ALA A CA 1
ATOM 1739 C C . ALA A 1 224 ? 5.199 1.849 5.676 1 93.12 224 ALA A C 1
ATOM 1741 O O . ALA A 1 224 ? 4.863 1.14 6.625 1 93.12 224 ALA A O 1
ATOM 1742 N N . LEU A 1 225 ? 4.953 1.566 4.438 1 90.31 225 LEU A N 1
ATOM 1743 C CA . LEU A 1 225 ? 4.309 0.314 4.059 1 90.31 225 LEU A CA 1
ATOM 1744 C C . LEU A 1 225 ? 5.344 -0.782 3.826 1 90.31 225 LEU A C 1
ATOM 1746 O O . LEU A 1 225 ? 5 -1.964 3.762 1 90.31 225 LEU A O 1
ATOM 1750 N N . ASP A 1 226 ? 6.602 -0.283 3.727 1 93.31 226 ASP A N 1
ATOM 1751 C CA . ASP A 1 226 ? 7.617 -1.274 3.383 1 93.31 226 ASP A CA 1
ATOM 1752 C C . ASP A 1 226 ? 8.969 -0.909 3.99 1 93.31 226 ASP A C 1
ATOM 1754 O O . ASP A 1 226 ? 9.195 0.244 4.367 1 93.31 226 ASP A O 1
ATOM 1758 N N . ALA A 1 227 ? 9.828 -1.917 4.059 1 95.44 227 ALA A N 1
ATOM 1759 C CA . ALA A 1 227 ? 11.125 -1.766 4.703 1 95.44 227 ALA A CA 1
ATOM 1760 C C . ALA A 1 227 ? 12.07 -0.924 3.848 1 95.44 227 ALA A C 1
ATOM 1762 O O . ALA A 1 227 ? 12.977 -0.267 4.371 1 95.44 227 ALA A O 1
ATOM 1763 N N . ASP A 1 228 ? 11.898 -0.914 2.559 1 94.56 228 ASP A N 1
ATOM 1764 C CA . ASP A 1 228 ? 12.812 -0.183 1.681 1 94.56 228 ASP A CA 1
ATOM 1765 C C . ASP A 1 228 ? 12.766 1.316 1.968 1 94.56 228 ASP A C 1
ATOM 1767 O O . ASP A 1 228 ? 13.805 1.972 2.047 1 94.56 228 ASP A O 1
ATOM 1771 N N . VAL A 1 229 ? 11.562 1.794 2.137 1 95.25 229 VAL A N 1
ATOM 1772 C CA . VAL A 1 229 ? 11.398 3.207 2.465 1 95.25 229 VAL A CA 1
ATOM 1773 C C . VAL A 1 229 ? 11.93 3.479 3.869 1 95.25 229 VAL A C 1
ATOM 1775 O O . VAL A 1 229 ? 12.57 4.504 4.109 1 95.25 229 VAL A O 1
ATOM 1778 N N . ILE A 1 230 ? 11.672 2.58 4.781 1 96.88 230 ILE A N 1
ATOM 1779 C CA . ILE A 1 230 ? 12.18 2.734 6.137 1 96.88 230 ILE A CA 1
ATOM 1780 C C . ILE A 1 230 ? 13.703 2.859 6.109 1 96.88 230 ILE A C 1
ATOM 1782 O O . ILE A 1 230 ? 14.266 3.801 6.676 1 96.88 230 ILE A O 1
ATOM 1786 N N . LYS A 1 231 ? 14.32 1.962 5.402 1 97 231 LYS A N 1
ATOM 1787 C CA . LYS A 1 231 ? 15.781 1.956 5.336 1 97 231 LYS A CA 1
ATOM 1788 C C . LYS A 1 231 ? 16.312 3.256 4.734 1 97 231 LYS A C 1
ATOM 1790 O O . LYS A 1 231 ? 17.297 3.809 5.215 1 97 231 LYS A O 1
ATOM 1795 N N . THR A 1 232 ? 15.656 3.75 3.715 1 95.56 232 THR A N 1
ATOM 1796 C CA . THR A 1 232 ? 16.062 4.98 3.045 1 95.56 232 THR A CA 1
ATOM 1797 C C . THR A 1 232 ? 16.125 6.137 4.039 1 95.56 232 THR A C 1
ATOM 1799 O O . THR A 1 232 ? 17.125 6.875 4.07 1 95.56 232 THR A O 1
ATOM 1802 N N . TYR A 1 233 ? 15.18 6.254 4.867 1 96.56 233 TYR A N 1
ATOM 1803 C CA . TYR A 1 233 ? 15.109 7.426 5.73 1 96.56 233 TYR A CA 1
ATOM 1804 C C . TYR A 1 233 ? 15.914 7.223 7.004 1 96.56 233 TYR A C 1
ATOM 1806 O O . TYR A 1 233 ? 16.328 8.188 7.656 1 96.56 233 TYR A O 1
ATOM 1814 N N . VAL A 1 234 ? 16.141 5.945 7.406 1 97.44 234 VAL A N 1
ATOM 1815 C CA . VAL A 1 234 ? 17.109 5.684 8.461 1 97.44 234 VAL A CA 1
ATOM 1816 C C . VAL A 1 234 ? 18.5 6.105 8 1 97.44 234 VAL A C 1
ATOM 1818 O O . VAL A 1 234 ? 19.25 6.738 8.758 1 97.44 234 VAL A O 1
ATOM 1821 N N . GLU A 1 235 ? 18.828 5.812 6.766 1 95.75 235 GLU A N 1
ATOM 1822 C CA . GLU A 1 235 ? 20.109 6.195 6.195 1 95.75 235 GLU A CA 1
ATOM 1823 C C . GLU A 1 235 ? 20.297 7.711 6.211 1 95.75 235 GLU A C 1
ATOM 1825 O O . GLU A 1 235 ? 21.406 8.203 6.379 1 95.75 235 GLU A O 1
ATOM 1830 N N . LEU A 1 236 ? 19.172 8.383 6.105 1 92.44 236 LEU A N 1
ATOM 1831 C CA . LEU A 1 236 ? 19.219 9.836 6.051 1 92.44 236 LEU A CA 1
ATOM 1832 C C . LEU A 1 236 ? 19.266 10.43 7.457 1 92.44 236 LEU A C 1
ATOM 1834 O O . LEU A 1 236 ? 19.375 11.648 7.613 1 92.44 236 LEU A O 1
ATOM 1838 N N . GLY A 1 237 ? 19.109 9.578 8.438 1 92.12 237 GLY A N 1
ATOM 1839 C CA . GLY A 1 237 ? 19.25 10.023 9.82 1 92.12 237 GLY A CA 1
ATOM 1840 C C . GLY A 1 237 ? 17.969 10.562 10.406 1 92.12 237 GLY A C 1
ATOM 1841 O O . GLY A 1 237 ? 17.984 11.32 11.375 1 92.12 237 GLY A O 1
ATOM 1842 N N . LEU A 1 238 ? 16.844 10.164 9.797 1 92.38 238 LEU A N 1
ATOM 1843 C CA . LEU A 1 238 ? 15.555 10.688 10.258 1 92.38 238 LEU A CA 1
ATOM 1844 C C . LEU A 1 238 ? 15.125 10 11.547 1 92.38 238 LEU A C 1
ATOM 1846 O O . LEU A 1 238 ? 14.266 10.516 12.273 1 92.38 238 LEU A O 1
ATOM 1850 N N . GLY A 1 239 ? 15.648 8.844 11.82 1 95.62 239 GLY A N 1
ATOM 1851 C CA . GLY A 1 239 ? 15.289 8.094 13.016 1 95.62 239 GLY A CA 1
ATOM 1852 C C . GLY A 1 239 ? 15.859 6.691 13.031 1 95.62 239 GLY A C 1
ATOM 1853 O O . GLY A 1 239 ? 16.688 6.34 12.188 1 95.62 239 GLY A O 1
ATOM 1854 N N . VAL A 1 240 ? 15.461 5.961 14.109 1 98.19 240 VAL A N 1
ATOM 1855 C CA . VAL A 1 240 ? 15.812 4.555 14.281 1 98.19 240 VAL A CA 1
ATOM 1856 C C . VAL A 1 240 ? 14.781 3.672 13.594 1 98.19 240 VAL A C 1
ATOM 1858 O O . VAL A 1 240 ? 13.57 3.889 13.734 1 98.19 240 VAL A O 1
ATOM 1861 N N . GLY A 1 241 ? 15.312 2.711 12.836 1 98.62 241 GLY A N 1
ATOM 1862 C CA . GLY A 1 241 ? 14.406 1.841 12.102 1 98.62 241 GLY A CA 1
ATOM 1863 C C . GLY A 1 241 ? 14.039 0.581 12.867 1 98.62 241 GLY A C 1
ATOM 1864 O O . GLY A 1 241 ? 14.906 -0.061 13.461 1 98.62 241 GLY A O 1
ATOM 1865 N N . LEU A 1 242 ? 12.773 0.276 12.938 1 98.44 242 LEU A N 1
ATOM 1866 C CA . LEU A 1 242 ? 12.266 -1.037 13.328 1 98.44 242 LEU A CA 1
ATOM 1867 C C . LEU A 1 242 ? 11.688 -1.774 12.125 1 98.44 242 LEU A C 1
ATOM 1869 O O . LEU A 1 242 ? 10.609 -1.428 11.641 1 98.44 242 LEU A O 1
ATOM 1873 N N . VAL A 1 243 ? 12.383 -2.824 11.648 1 98 243 VAL A N 1
ATOM 1874 C CA . VAL A 1 243 ? 12 -3.5 10.414 1 98 243 VAL A CA 1
ATOM 1875 C C . VAL A 1 243 ? 11.938 -5.008 10.648 1 98 243 VAL A C 1
ATOM 1877 O O . VAL A 1 243 ? 12.43 -5.508 11.656 1 98 243 VAL A O 1
ATOM 1880 N N . ALA A 1 244 ? 11.219 -5.719 9.719 1 97.31 244 ALA A N 1
ATOM 1881 C CA . ALA A 1 244 ? 11.336 -7.176 9.727 1 97.31 244 ALA A CA 1
ATOM 1882 C C . ALA A 1 244 ? 12.789 -7.613 9.547 1 97.31 244 ALA A C 1
ATOM 1884 O O . ALA A 1 244 ? 13.484 -7.125 8.656 1 97.31 244 ALA A O 1
ATOM 1885 N N . SER A 1 245 ? 13.195 -8.523 10.344 1 96 245 SER A N 1
ATOM 1886 C CA . SER A 1 245 ? 14.594 -8.945 10.336 1 96 245 SER A CA 1
ATOM 1887 C C . SER A 1 245 ? 15.016 -9.477 8.969 1 96 245 SER A C 1
ATOM 1889 O O . SER A 1 245 ? 16.141 -9.258 8.539 1 96 245 SER A O 1
ATOM 1891 N N . MET A 1 246 ? 14.148 -10.078 8.258 1 94.38 246 MET A N 1
ATOM 1892 C CA . MET A 1 246 ? 14.469 -10.68 6.969 1 94.38 246 MET A CA 1
ATOM 1893 C C . MET A 1 246 ? 14.688 -9.617 5.906 1 94.38 246 MET A C 1
ATOM 1895 O O . MET A 1 246 ? 15.188 -9.906 4.82 1 94.38 246 MET A O 1
ATOM 1899 N N . ALA A 1 247 ? 14.305 -8.375 6.23 1 96.06 247 ALA A N 1
ATOM 1900 C CA . ALA A 1 247 ? 14.438 -7.301 5.254 1 96.06 247 ALA A CA 1
ATOM 1901 C C . ALA A 1 247 ? 15.836 -6.699 5.285 1 96.0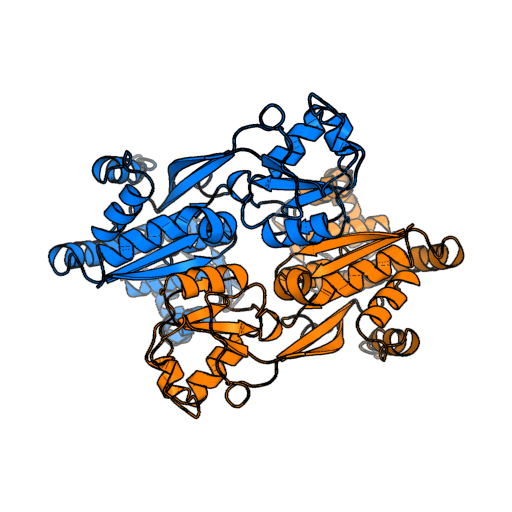6 247 ALA A C 1
ATOM 1903 O O . ALA A 1 247 ? 16.188 -5.887 4.426 1 96.06 247 ALA A O 1
ATOM 1904 N N . PHE A 1 248 ? 16.641 -7.086 6.258 1 96.88 248 PHE A N 1
ATOM 1905 C CA . PHE A 1 248 ? 18.016 -6.586 6.332 1 96.88 248 PHE A CA 1
ATOM 1906 C C . PHE A 1 248 ? 18.969 -7.504 5.578 1 96.88 248 PHE A C 1
ATOM 1908 O O . PHE A 1 248 ? 19 -8.711 5.82 1 96.88 248 PHE A O 1
ATOM 1915 N N . ASN A 1 249 ? 19.609 -6.969 4.641 1 93.81 249 ASN A N 1
ATOM 1916 C CA . ASN A 1 249 ? 20.641 -7.648 3.875 1 93.81 249 ASN A CA 1
ATOM 1917 C C . ASN A 1 249 ? 22 -6.953 4.023 1 93.81 249 ASN A C 1
ATOM 1919 O O . ASN A 1 249 ? 22.219 -5.879 3.457 1 93.81 249 ASN A O 1
ATOM 1923 N N . PRO A 1 250 ? 22.953 -7.598 4.609 1 93 250 PRO A N 1
ATOM 1924 C CA . PRO A 1 250 ? 24.219 -6.93 4.891 1 93 250 PRO A CA 1
ATOM 1925 C C . PRO A 1 250 ? 24.984 -6.547 3.623 1 93 250 PRO A C 1
ATOM 1927 O O . PRO A 1 250 ? 25.797 -5.617 3.643 1 93 250 PRO A O 1
ATOM 1930 N N . VAL A 1 251 ? 24.75 -7.191 2.535 1 89.88 251 VAL A N 1
ATOM 1931 C CA . VAL A 1 251 ? 25.453 -6.914 1.279 1 89.88 251 VAL A CA 1
ATOM 1932 C C . VAL A 1 251 ? 24.859 -5.656 0.636 1 89.88 251 VAL A C 1
ATOM 1934 O O . VAL A 1 251 ? 25.594 -4.859 0.044 1 89.88 251 VAL A O 1
ATOM 1937 N N . ARG A 1 252 ? 23.594 -5.453 0.848 1 88.44 252 ARG A N 1
ATOM 1938 C CA . ARG A 1 252 ? 22.906 -4.34 0.188 1 88.44 252 ARG A CA 1
ATOM 1939 C C . ARG A 1 252 ? 22.797 -3.139 1.12 1 88.44 252 ARG A C 1
ATOM 1941 O O . ARG A 1 252 ? 22.812 -1.993 0.668 1 88.44 252 ARG A O 1
ATOM 1948 N N . ASP A 1 253 ? 22.656 -3.451 2.375 1 94.75 253 ASP A N 1
ATOM 1949 C CA . ASP A 1 253 ? 22.406 -2.396 3.354 1 94.75 253 ASP A CA 1
ATOM 1950 C C . ASP A 1 253 ? 23.703 -1.96 4.031 1 94.75 253 ASP A C 1
ATOM 1952 O O . ASP A 1 253 ? 23.797 -1.932 5.262 1 94.75 253 ASP A O 1
ATOM 1956 N N . THR A 1 254 ? 24.641 -1.451 3.234 1 93.38 254 THR A N 1
ATOM 1957 C CA . THR A 1 254 ? 25.984 -1.169 3.709 1 93.38 254 THR A CA 1
ATOM 1958 C C . THR A 1 254 ? 26 0.106 4.547 1 93.38 254 THR A C 1
ATOM 1960 O O . THR A 1 254 ? 26.953 0.345 5.297 1 93.38 254 THR A O 1
ATOM 1963 N N . ARG A 1 255 ? 24.984 0.945 4.426 1 95.94 255 ARG A N 1
ATOM 1964 C CA . ARG A 1 255 ? 24.953 2.213 5.148 1 95.94 255 ARG A CA 1
ATOM 1965 C C . ARG A 1 255 ? 24.078 2.104 6.402 1 95.94 255 ARG A C 1
ATOM 1967 O O . ARG A 1 255 ? 23.672 3.117 6.969 1 95.94 255 ARG A O 1
ATOM 1974 N N . LEU A 1 256 ? 23.812 0.856 6.766 1 97.88 256 LEU A N 1
ATOM 1975 C CA . LEU A 1 256 ? 23.016 0.59 7.953 1 97.88 256 LEU A CA 1
ATOM 1976 C C . LEU A 1 256 ? 23.688 -0.453 8.844 1 97.88 256 LEU A C 1
ATOM 1978 O O . LEU A 1 256 ? 24.438 -1.303 8.352 1 97.88 256 LEU A O 1
ATOM 1982 N N . THR A 1 257 ? 23.469 -0.344 10.094 1 97.75 257 THR A N 1
ATOM 1983 C CA . THR A 1 257 ? 23.922 -1.324 11.078 1 97.75 257 THR A CA 1
ATOM 1984 C C . THR A 1 257 ? 22.734 -2.027 11.727 1 97.75 257 THR A C 1
ATOM 1986 O O . THR A 1 257 ? 21.797 -1.373 12.18 1 97.75 257 THR A O 1
ATOM 1989 N N . LEU A 1 258 ? 22.766 -3.324 11.711 1 97.94 258 LEU A N 1
ATOM 1990 C CA . LEU A 1 258 ? 21.766 -4.141 12.406 1 97.94 258 LEU A CA 1
ATOM 1991 C C . LEU A 1 258 ? 22.156 -4.352 13.859 1 97.94 258 LEU A C 1
ATOM 1993 O O . LEU A 1 258 ? 23.234 -4.871 14.156 1 97.94 258 LEU A O 1
ATOM 1997 N N . LEU A 1 259 ? 21.328 -3.957 14.781 1 97.81 259 LEU A N 1
ATOM 1998 C CA . LEU A 1 259 ? 21.609 -4.145 16.203 1 97.81 259 LEU A CA 1
ATOM 1999 C C . LEU A 1 259 ? 21.016 -5.457 16.703 1 97.81 259 LEU A C 1
ATOM 2001 O O . LEU A 1 259 ? 19.938 -5.871 16.266 1 97.81 259 LEU A O 1
ATOM 2005 N N . ASP A 1 260 ? 21.688 -6.066 17.625 1 93.75 260 ASP A N 1
ATOM 2006 C CA . ASP A 1 260 ? 21.156 -7.273 18.25 1 93.75 260 ASP A CA 1
ATOM 2007 C C . ASP A 1 260 ? 19.922 -6.953 19.094 1 93.75 260 ASP A C 1
ATOM 2009 O O . ASP A 1 260 ? 20.047 -6.375 20.172 1 93.75 260 ASP A O 1
ATOM 2013 N N . SER A 1 261 ? 18.75 -7.359 18.578 1 94.12 261 SER A N 1
ATOM 2014 C CA . SER A 1 261 ? 17.5 -7 19.25 1 94.12 261 SER A CA 1
ATOM 2015 C C . SER A 1 261 ? 16.562 -8.195 19.344 1 94.12 261 SER A C 1
ATOM 2017 O O . SER A 1 261 ? 15.352 -8.031 19.531 1 94.12 261 SER A O 1
ATOM 2019 N N . SER A 1 262 ? 16.984 -9.352 19.141 1 89 262 SER A N 1
ATOM 2020 C CA . SER A 1 262 ? 16.156 -10.555 19.094 1 89 262 SER A CA 1
ATOM 2021 C C . SER A 1 262 ? 15.453 -10.797 20.422 1 89 262 SER A C 1
ATOM 2023 O O . SER A 1 262 ? 14.383 -11.414 20.469 1 89 262 SER A O 1
ATOM 2025 N N . HIS A 1 263 ? 15.992 -10.273 21.5 1 93.19 263 HIS A N 1
ATOM 2026 C CA . HIS A 1 263 ? 15.43 -10.484 22.828 1 93.19 263 HIS A CA 1
ATOM 2027 C C . HIS A 1 263 ? 14.328 -9.477 23.125 1 93.19 263 HIS A C 1
ATOM 2029 O O . HIS A 1 263 ? 13.602 -9.617 24.109 1 93.19 263 HIS A O 1
ATOM 2035 N N . LEU A 1 264 ? 14.125 -8.547 22.312 1 95.38 264 LEU A N 1
ATOM 2036 C CA . LEU A 1 264 ? 13.234 -7.43 22.641 1 95.38 264 LEU A CA 1
ATOM 2037 C C . LEU A 1 264 ? 11.852 -7.641 22.047 1 95.38 264 LEU A C 1
ATOM 2039 O O . LEU A 1 264 ? 10.859 -7.137 22.562 1 95.38 264 LEU A O 1
ATOM 2043 N N . PHE A 1 265 ? 11.812 -8.336 20.938 1 96 265 PHE A N 1
ATOM 2044 C CA . PHE A 1 265 ? 10.555 -8.398 20.203 1 96 265 PHE A CA 1
ATOM 2045 C C . PHE A 1 265 ? 10.031 -9.836 20.141 1 96 265 PHE A C 1
ATOM 2047 O O . PHE A 1 265 ? 10.82 -10.781 20.031 1 96 265 PHE A O 1
ATOM 2054 N N . GLY A 1 266 ? 8.711 -9.922 20.172 1 93.25 266 GLY A N 1
ATOM 2055 C CA . GLY A 1 266 ? 8.07 -11.227 20.031 1 93.25 266 GLY A CA 1
ATOM 2056 C C . GLY A 1 266 ? 8.102 -11.758 18.609 1 93.25 266 GLY A C 1
ATOM 2057 O O . GLY A 1 266 ? 8.516 -11.047 17.688 1 93.25 266 GLY A O 1
ATOM 2058 N N . GLN A 1 267 ? 7.648 -12.922 18.516 1 94.69 267 GLN A N 1
ATOM 2059 C CA . GLN A 1 267 ? 7.645 -13.602 17.219 1 94.69 267 GLN A CA 1
ATOM 2060 C C . GLN A 1 267 ? 6.43 -13.195 16.391 1 94.69 267 GLN A C 1
ATOM 2062 O O . GLN A 1 267 ? 5.328 -13.039 16.922 1 94.69 267 GLN A O 1
ATOM 2067 N N . ASN A 1 268 ? 6.676 -12.961 15.094 1 96.06 268 ASN A N 1
ATOM 2068 C CA . ASN A 1 268 ? 5.621 -12.836 14.094 1 96.06 268 ASN A CA 1
ATOM 2069 C C . ASN A 1 268 ? 5.535 -14.086 13.219 1 96.06 268 ASN A C 1
ATOM 2071 O O . ASN A 1 268 ? 6.555 -14.711 12.914 1 96.06 268 ASN A O 1
ATOM 2075 N N . ILE A 1 269 ? 4.312 -14.422 12.836 1 96.44 269 ILE A N 1
ATOM 2076 C CA . ILE A 1 269 ? 4.145 -15.602 11.992 1 96.44 269 ILE A CA 1
ATOM 2077 C C . ILE A 1 269 ? 3.49 -15.203 10.672 1 96.44 269 ILE A C 1
ATOM 2079 O O . ILE A 1 269 ? 2.412 -14.609 10.664 1 96.44 269 ILE A O 1
ATOM 2083 N 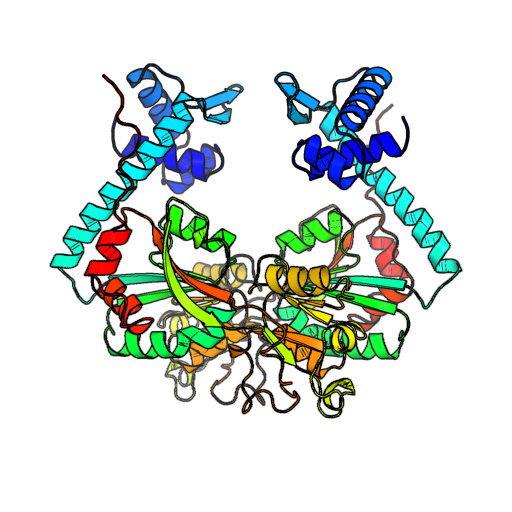N . THR A 1 270 ? 4.176 -15.445 9.594 1 97.38 270 THR A N 1
ATOM 2084 C CA . THR A 1 270 ? 3.58 -15.328 8.266 1 97.38 270 THR A CA 1
ATOM 2085 C C . THR A 1 270 ? 2.799 -16.594 7.906 1 97.38 270 THR A C 1
ATOM 2087 O O . THR A 1 270 ? 3.232 -17.703 8.211 1 97.38 270 THR A O 1
ATOM 2090 N N . HIS A 1 271 ? 1.673 -16.359 7.219 1 97.69 271 HIS A N 1
ATOM 2091 C CA . HIS A 1 271 ? 0.813 -17.484 6.902 1 97.69 271 HIS A CA 1
ATOM 2092 C C . HIS A 1 271 ? 0.624 -17.641 5.398 1 97.69 271 HIS A C 1
ATOM 2094 O O . HIS A 1 271 ? 0.722 -16.656 4.656 1 97.69 271 HIS A O 1
ATOM 2100 N N . ILE A 1 272 ? 0.462 -18.859 5.023 1 97.5 272 ILE A N 1
ATOM 2101 C CA . ILE A 1 272 ? -0.089 -19.219 3.721 1 97.5 272 ILE A CA 1
ATOM 2102 C C . ILE A 1 272 ? -1.567 -19.562 3.865 1 97.5 272 ILE A C 1
ATOM 2104 O O . ILE A 1 272 ? -1.932 -20.438 4.656 1 97.5 272 ILE A O 1
ATOM 2108 N N . SER A 1 273 ? -2.406 -18.875 3.123 1 97.31 273 SER A N 1
ATOM 2109 C CA . SER A 1 273 ? -3.84 -19.078 3.307 1 97.31 273 SER A CA 1
ATOM 2110 C C . SER A 1 273 ? -4.531 -19.375 1.981 1 97.31 273 SER A C 1
ATOM 2112 O O . SER A 1 273 ? -4.133 -18.859 0.937 1 97.31 273 SER A O 1
ATOM 2114 N N . ILE A 1 274 ? -5.527 -20.188 2.113 1 94.81 274 ILE A N 1
ATOM 2115 C CA . ILE A 1 274 ? -6.379 -20.562 0.992 1 94.81 274 ILE A CA 1
ATOM 2116 C C . ILE A 1 274 ? -7.844 -20.531 1.418 1 94.81 274 ILE A C 1
ATOM 2118 O O . ILE A 1 274 ? -8.164 -20.719 2.596 1 94.81 274 ILE A O 1
ATOM 2122 N N . ARG A 1 275 ? -8.688 -20.203 0.464 1 91.44 275 ARG A N 1
ATOM 2123 C CA . ARG A 1 275 ? -10.117 -20.203 0.771 1 91.44 275 ARG A CA 1
ATOM 2124 C C . ARG A 1 275 ? -10.602 -21.625 1.065 1 91.44 275 ARG A C 1
ATOM 2126 O O . ARG A 1 275 ? -10.312 -22.562 0.312 1 91.44 275 ARG A O 1
ATOM 2133 N N . ARG A 1 276 ? -11.359 -21.781 2.135 1 86.88 276 ARG A N 1
ATOM 2134 C CA . ARG A 1 276 ? -11.93 -23.078 2.459 1 86.88 276 ARG A CA 1
ATOM 2135 C C . ARG A 1 276 ? -12.883 -23.547 1.361 1 86.88 276 ARG A C 1
ATOM 2137 O O . ARG A 1 276 ? -13.648 -22.75 0.812 1 86.88 276 ARG A O 1
ATOM 2144 N N . GLY A 1 277 ? -12.703 -24.828 1.013 1 77.25 277 GLY A N 1
ATOM 2145 C CA . GLY A 1 277 ? -13.555 -25.406 -0.015 1 77.25 277 GLY A CA 1
ATOM 2146 C C . GLY A 1 277 ? -13.016 -25.219 -1.419 1 77.25 277 GLY A C 1
ATOM 2147 O O . GLY A 1 277 ? -13.562 -25.75 -2.381 1 77.25 277 GLY A O 1
ATOM 2148 N N . HIS A 1 278 ? -12.016 -24.438 -1.48 1 78.81 278 HIS A N 1
ATOM 2149 C CA . HIS A 1 278 ? -11.414 -24.172 -2.781 1 78.81 278 HIS A CA 1
ATOM 2150 C C . HIS A 1 278 ? -10.477 -25.297 -3.203 1 78.81 278 HIS A C 1
ATOM 2152 O O . HIS A 1 278 ? -9.594 -25.688 -2.441 1 78.81 278 HIS A O 1
ATOM 2158 N N . TYR A 1 279 ? -10.711 -25.812 -4.332 1 74.56 279 TYR A N 1
ATOM 2159 C CA . TYR A 1 279 ? -9.844 -26.859 -4.879 1 74.56 279 TYR A CA 1
ATOM 2160 C C . TYR A 1 279 ? -8.672 -26.234 -5.645 1 74.56 279 TYR A C 1
ATOM 2162 O O . TYR A 1 279 ? -8.883 -25.453 -6.578 1 74.56 279 TYR A O 1
ATOM 2170 N N . LEU A 1 280 ? -7.469 -26.609 -5.254 1 84.62 280 LEU A N 1
ATOM 2171 C CA . LEU A 1 280 ? -6.266 -26.125 -5.914 1 84.62 280 LEU A CA 1
ATOM 2172 C C . LEU A 1 280 ? -5.789 -27.094 -6.984 1 84.62 280 LEU A C 1
ATOM 2174 O O . LE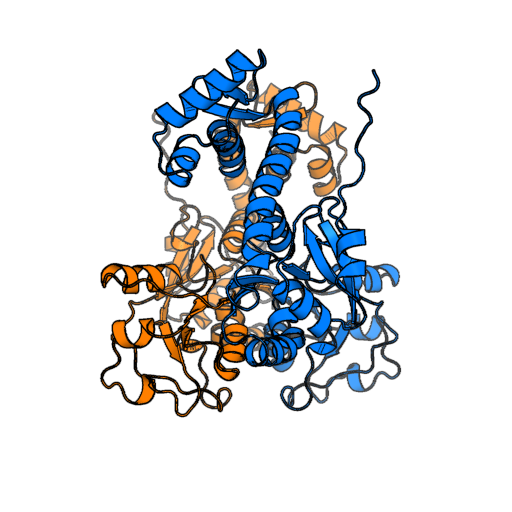U A 1 280 ? -5.992 -28.297 -6.863 1 84.62 280 LEU A O 1
ATOM 2178 N N . ARG A 1 281 ? -5.207 -26.531 -7.969 1 83.56 281 ARG A N 1
ATOM 2179 C CA . ARG A 1 281 ? -4.547 -27.344 -8.977 1 83.56 281 ARG A CA 1
ATOM 2180 C C . ARG A 1 281 ? -3.24 -27.922 -8.445 1 83.56 281 ARG A C 1
ATOM 2182 O O . ARG A 1 281 ? -2.688 -27.422 -7.461 1 83.56 281 ARG A O 1
ATOM 2189 N N . GLY A 1 282 ? -2.783 -28.953 -9.086 1 84.38 282 GLY A N 1
ATOM 2190 C CA . GLY A 1 282 ? -1.583 -29.656 -8.648 1 84.38 282 GLY A CA 1
ATOM 2191 C C . GLY A 1 282 ? -0.384 -28.734 -8.492 1 84.38 282 GLY A C 1
ATOM 2192 O O . GLY A 1 282 ? 0.337 -28.812 -7.5 1 84.38 282 GLY A O 1
ATOM 2193 N N . TYR A 1 283 ? -0.221 -27.844 -9.469 1 90.06 283 TYR A N 1
ATOM 2194 C CA . TYR A 1 283 ? 0.945 -26.969 -9.43 1 90.06 283 TYR A CA 1
ATOM 2195 C C . TYR A 1 283 ? 0.848 -25.969 -8.273 1 90.06 283 TYR A C 1
ATOM 2197 O O . TYR A 1 283 ? 1.866 -25.484 -7.77 1 90.06 283 TYR A O 1
ATOM 2205 N N . ALA A 1 284 ? -0.382 -25.656 -7.824 1 92.69 284 ALA A N 1
ATOM 2206 C CA . ALA A 1 284 ? -0.556 -24.781 -6.672 1 92.69 284 ALA A CA 1
ATOM 2207 C C . ALA A 1 284 ? -0.06 -25.453 -5.391 1 92.69 284 ALA A C 1
ATOM 2209 O O . ALA A 1 284 ? 0.596 -24.812 -4.566 1 92.69 284 ALA A O 1
ATOM 2210 N N . TYR A 1 285 ? -0.356 -26.766 -5.246 1 89.94 285 TYR A N 1
ATOM 2211 C CA . TYR A 1 285 ? 0.145 -27.531 -4.102 1 89.94 285 TYR A CA 1
ATOM 2212 C C . TYR A 1 285 ? 1.667 -27.594 -4.121 1 89.94 285 TYR A C 1
ATOM 2214 O O . TYR A 1 285 ? 2.311 -27.5 -3.07 1 89.94 285 TYR A O 1
ATOM 2222 N N . ARG A 1 286 ? 2.166 -27.719 -5.285 1 91.5 286 ARG A N 1
ATOM 2223 C CA . ARG A 1 286 ? 3.619 -27.766 -5.41 1 91.5 286 ARG A CA 1
ATOM 2224 C C . ARG A 1 286 ? 4.25 -26.438 -5.02 1 91.5 286 ARG A C 1
ATOM 2226 O O . ARG A 1 286 ? 5.324 -26.406 -4.41 1 91.5 286 ARG A O 1
ATOM 2233 N N . PHE A 1 287 ? 3.592 -25.344 -5.41 1 95.75 287 PHE A N 1
ATOM 2234 C CA . PHE A 1 287 ? 4.078 -24.031 -4.992 1 95.75 287 PHE A CA 1
ATOM 2235 C C . PHE A 1 287 ? 4.152 -23.938 -3.473 1 95.75 287 PHE A C 1
ATOM 2237 O O . PHE A 1 287 ? 5.152 -23.469 -2.922 1 95.75 287 PHE A O 1
ATOM 2244 N N . ILE A 1 288 ? 3.1 -24.375 -2.828 1 95.75 288 ILE A N 1
ATOM 2245 C CA . ILE A 1 288 ? 3.031 -24.328 -1.371 1 95.75 288 ILE A CA 1
ATOM 2246 C C . ILE A 1 288 ? 4.129 -25.203 -0.775 1 95.75 288 ILE A C 1
ATOM 2248 O O . ILE A 1 288 ? 4.777 -24.828 0.202 1 95.75 288 ILE A O 1
ATOM 2252 N N . GLU A 1 289 ? 4.422 -26.328 -1.344 1 94.25 289 GLU A N 1
ATOM 2253 C CA . GLU A 1 289 ? 5.461 -27.234 -0.868 1 94.25 289 GLU A CA 1
ATOM 2254 C C . GLU A 1 289 ? 6.852 -26.625 -1.04 1 94.25 289 GLU A C 1
ATOM 2256 O O . GLU A 1 289 ? 7.75 -26.875 -0.236 1 94.25 289 GLU A O 1
ATOM 2261 N N . LEU A 1 290 ? 7 -25.844 -2.137 1 94.56 290 LEU A N 1
ATOM 2262 C CA . LEU A 1 290 ? 8.258 -25.125 -2.322 1 94.56 290 LEU A CA 1
ATOM 2263 C C . LEU A 1 290 ? 8.469 -24.094 -1.224 1 94.56 290 LEU A C 1
ATOM 2265 O O . LEU A 1 290 ? 9.602 -23.828 -0.811 1 94.56 290 LEU A O 1
ATOM 2269 N N . CYS A 1 291 ? 7.371 -23.469 -0.78 1 94.62 291 CYS A N 1
ATOM 2270 C CA . CYS A 1 291 ? 7.441 -22.531 0.336 1 94.62 291 CYS A CA 1
ATOM 2271 C C . CYS A 1 291 ? 7.754 -23.266 1.64 1 94.62 291 CYS A C 1
ATOM 2273 O O . CYS A 1 291 ? 8.641 -22.844 2.389 1 94.62 291 CYS A O 1
ATOM 2275 N N . LEU A 1 292 ? 6.973 -24.281 1.882 1 92.88 292 LEU A N 1
ATOM 2276 C CA . LEU A 1 292 ? 7.047 -25.062 3.115 1 92.88 292 LEU A CA 1
ATOM 2277 C C . LEU A 1 292 ? 6.949 -26.547 2.828 1 92.88 292 LEU A C 1
ATOM 2279 O O . LEU A 1 292 ? 5.852 -27.125 2.832 1 92.88 292 LEU A O 1
ATOM 2283 N N . PRO A 1 293 ? 8.031 -27.172 2.768 1 89.19 293 PRO A N 1
ATOM 2284 C CA . PRO A 1 293 ? 8.062 -28.578 2.355 1 89.19 293 PRO A CA 1
ATOM 2285 C C . PRO A 1 293 ? 7.242 -29.484 3.27 1 89.19 293 PRO A C 1
ATOM 2287 O O . PRO A 1 293 ? 6.73 -30.516 2.828 1 89.19 293 PRO A O 1
ATOM 2290 N N . SER A 1 294 ? 7.023 -29.094 4.496 1 89.5 294 SER A N 1
ATOM 2291 C CA . SER A 1 294 ? 6.293 -29.922 5.441 1 89.5 294 SER A CA 1
ATOM 2292 C C . SER A 1 294 ? 4.785 -29.812 5.227 1 89.5 294 SER A C 1
ATOM 2294 O O . SER A 1 294 ? 4.02 -30.609 5.762 1 89.5 294 SER A O 1
ATOM 2296 N N . LEU A 1 295 ? 4.375 -28.859 4.488 1 89.69 295 LEU A N 1
ATOM 2297 C CA . LEU A 1 295 ? 2.953 -28.656 4.227 1 89.69 295 LEU A CA 1
ATOM 2298 C C . LEU A 1 295 ? 2.533 -29.375 2.945 1 89.69 295 LEU A C 1
ATOM 2300 O O . LEU A 1 295 ? 2.402 -28.75 1.893 1 89.69 295 LEU A O 1
ATOM 2304 N N . THR A 1 296 ? 2.139 -30.641 3.119 1 86.81 296 THR A N 1
ATOM 2305 C CA . THR A 1 296 ? 1.822 -31.484 1.979 1 86.81 296 THR A CA 1
ATOM 2306 C C . THR A 1 296 ? 0.401 -31.234 1.486 1 86.81 296 THR A C 1
ATOM 2308 O O . THR A 1 296 ? -0.404 -30.625 2.191 1 86.81 296 THR A O 1
ATOM 2311 N N . GLU A 1 297 ? 0.217 -31.719 0.234 1 85.12 297 GLU A N 1
ATOM 2312 C CA . GLU A 1 297 ? -1.124 -31.625 -0.334 1 85.12 297 GLU A CA 1
ATOM 2313 C C . GLU A 1 297 ? -2.164 -32.219 0.604 1 85.12 297 GLU A C 1
ATOM 2315 O O . GLU A 1 297 ? -3.238 -31.656 0.802 1 85.12 297 GLU A O 1
ATOM 2320 N N . ALA A 1 298 ? -1.865 -33.344 1.169 1 81 298 ALA A N 1
ATOM 2321 C CA . ALA A 1 298 ? -2.781 -34.031 2.072 1 81 298 ALA A CA 1
ATOM 2322 C C . ALA A 1 298 ? -3.119 -33.156 3.281 1 81 298 ALA A C 1
ATOM 2324 O O . ALA A 1 298 ? -4.277 -33.094 3.693 1 81 298 ALA A O 1
ATOM 2325 N N . ALA A 1 299 ? -2.143 -32.531 3.824 1 83.94 299 ALA A N 1
ATOM 2326 C CA . ALA A 1 299 ? -2.34 -31.656 4.984 1 83.94 299 ALA A CA 1
ATOM 2327 C C . ALA A 1 299 ? -3.215 -30.453 4.633 1 83.94 299 ALA A C 1
ATOM 2329 O O . ALA A 1 299 ? -4.066 -30.047 5.426 1 83.94 299 ALA A O 1
ATOM 2330 N N . ILE A 1 300 ? -2.99 -29.953 3.439 1 86.75 300 ILE A N 1
ATOM 2331 C CA . ILE A 1 300 ? -3.75 -28.797 2.984 1 86.75 300 ILE A CA 1
ATOM 2332 C C . ILE A 1 300 ? -5.211 -29.188 2.775 1 86.75 300 ILE A C 1
ATOM 2334 O O . ILE A 1 300 ? -6.121 -28.484 3.24 1 86.75 300 ILE A O 1
ATOM 2338 N N . ARG A 1 301 ? -5.426 -30.25 2.158 1 79.69 301 ARG A N 1
ATOM 2339 C CA . ARG A 1 301 ? -6.777 -30.719 1.868 1 79.69 301 ARG A CA 1
ATOM 2340 C C . ARG A 1 301 ? -7.559 -30.969 3.152 1 79.69 301 ARG A C 1
ATOM 2342 O O . ARG A 1 301 ? -8.758 -30.703 3.221 1 79.69 301 ARG A O 1
ATOM 2349 N N . ALA A 1 302 ? -6.891 -31.453 4.09 1 76.69 302 ALA A N 1
ATOM 2350 C CA . ALA A 1 302 ? -7.527 -31.703 5.383 1 76.69 302 ALA A CA 1
ATOM 2351 C C . ALA A 1 302 ? -7.934 -30.391 6.051 1 76.69 302 ALA A C 1
ATOM 2353 O O . ALA A 1 302 ? -8.938 -30.328 6.762 1 76.69 302 ALA A O 1
ATOM 2354 N N . GLY A 1 303 ? -7.238 -29.344 5.77 1 77.44 303 GLY A N 1
ATOM 2355 C CA . GLY A 1 303 ? -7.465 -28.062 6.41 1 77.44 303 GLY A CA 1
ATOM 2356 C C . GLY A 1 303 ? -8.531 -27.234 5.719 1 77.44 303 GLY A C 1
ATOM 2357 O O . GLY A 1 303 ? -9.109 -26.328 6.328 1 77.44 303 GLY A O 1
ATOM 2358 N N . VAL A 1 304 ? -8.734 -27.5 4.457 1 75.06 304 VAL A N 1
ATOM 2359 C CA . VAL A 1 304 ? -9.617 -26.625 3.689 1 75.06 304 VAL A CA 1
ATOM 2360 C C . VAL A 1 304 ? -11.031 -27.203 3.697 1 75.06 304 VAL A C 1
ATOM 2362 O O . VAL A 1 304 ? -11.953 -26.609 3.119 1 75.06 304 VAL A O 1
ATOM 2365 N N . ARG A 1 305 ? -11.227 -28.25 4.32 1 68.25 305 ARG A N 1
ATOM 2366 C CA . ARG A 1 305 ? -12.578 -28.812 4.41 1 68.25 305 ARG A CA 1
ATOM 2367 C C . ARG A 1 305 ? -13.508 -27.844 5.137 1 68.25 305 ARG A C 1
ATOM 2369 O O . ARG A 1 305 ? -13.117 -27.203 6.113 1 68.25 305 ARG A O 1
ATOM 2376 N N . PRO A 1 306 ? -14.695 -27.5 4.375 1 60.91 306 PRO A N 1
ATOM 2377 C CA . PRO A 1 306 ? -15.648 -26.594 5.023 1 60.91 306 PRO A CA 1
ATOM 2378 C C . PRO A 1 306 ? -16 -27.031 6.441 1 60.91 306 PRO A C 1
ATOM 2380 O O . PRO A 1 306 ? -16.031 -28.219 6.738 1 60.91 306 PRO A O 1
ATOM 2383 N N . ARG A 1 307 ? -16.078 -26.203 7.309 1 54.22 307 ARG A N 1
ATOM 2384 C CA . ARG A 1 307 ? -16.578 -26.516 8.648 1 54.22 307 ARG A CA 1
ATOM 2385 C C . ARG A 1 307 ? -18.047 -26.922 8.617 1 54.22 307 ARG A C 1
ATOM 2387 O O . ARG A 1 307 ? -18.844 -26.328 7.879 1 54.22 307 ARG A O 1
ATOM 2394 N N . ALA A 1 308 ? -18.422 -28.125 8.953 1 45.62 308 ALA A N 1
ATOM 2395 C CA . ALA A 1 308 ? -19.797 -28.641 9.039 1 45.62 308 ALA A CA 1
ATOM 2396 C C . ALA A 1 308 ? -20.719 -27.609 9.688 1 45.62 308 ALA A C 1
ATOM 2398 O O . ALA A 1 308 ? -20.531 -27.25 10.852 1 45.62 308 ALA A O 1
ATOM 2399 N N . GLY A 1 309 ? -21.141 -26.484 9.023 1 39.69 309 GLY A N 1
ATOM 2400 C CA . GLY A 1 309 ? -22.188 -25.688 9.641 1 39.69 309 GLY A CA 1
ATOM 2401 C C . GLY A 1 309 ? -23.172 -26.516 10.453 1 39.69 309 GLY A C 1
ATOM 2402 O O . GLY A 1 309 ? -23.125 -27.75 10.422 1 39.69 309 GLY A O 1
ATOM 2403 N N . VAL A 1 310 ? -24.344 -25.516 11.078 1 37.66 310 VAL A N 1
ATOM 2404 C CA . VAL A 1 310 ? -25.516 -25.781 11.898 1 37.66 310 VAL A CA 1
ATOM 2405 C C . VAL A 1 310 ? -26.391 -26.844 11.234 1 37.66 310 VAL A C 1
ATOM 2407 O O . VAL A 1 310 ? -26.797 -26.703 10.078 1 37.66 310 VAL A O 1
ATOM 2410 N N . GLU A 1 311 ? -26.188 -27.984 11.539 1 30.8 311 GLU A N 1
ATOM 2411 C CA . GLU A 1 311 ? -27.297 -28.891 11.32 1 30.8 311 GLU A CA 1
ATOM 2412 C C . GLU A 1 311 ? -28.641 -28.156 11.359 1 30.8 311 GLU A C 1
ATOM 2414 O O . GLU A 1 311 ? -28.922 -27.453 12.336 1 30.8 311 GLU A O 1
ATOM 2419 N N . LEU A 1 312 ? -29.109 -27.641 10.211 1 30.88 312 LEU A N 1
ATOM 2420 C CA . LEU A 1 312 ? -30.531 -27.344 10.32 1 30.88 312 LEU A CA 1
ATOM 2421 C C . LEU A 1 312 ? -31.25 -28.422 11.133 1 30.88 312 LEU A C 1
ATOM 2423 O O . LEU A 1 312 ? -31.172 -29.609 10.805 1 30.88 312 LEU A O 1
ATOM 2427 N N . GLY A 1 313 ? -31.281 -28.203 12.43 1 27.72 313 GLY A N 1
ATOM 2428 C CA . GLY A 1 313 ? -32.25 -29.062 13.109 1 27.72 313 GLY A CA 1
ATOM 2429 C C . GLY A 1 313 ? -33.5 -29.297 12.312 1 27.72 313 GLY A C 1
ATOM 2430 O O . GLY A 1 313 ? -34 -28.391 11.625 1 27.72 313 GLY A O 1
ATOM 2431 N N . ASP A 1 314 ? -33.875 -30.547 12.039 1 24.5 314 ASP A N 1
ATOM 2432 C CA . ASP A 1 314 ? -35.281 -30.844 11.711 1 24.5 314 ASP A CA 1
ATOM 2433 C C . ASP A 1 314 ? -36.25 -30.016 12.539 1 24.5 314 ASP A C 1
ATOM 2435 O O . ASP A 1 314 ? -36.031 -29.812 13.742 1 24.5 314 ASP A O 1
ATOM 2439 N N . MET B 1 1 ? -26.141 25.344 19.734 1 67.62 1 MET B N 1
ATOM 2440 C CA . MET B 1 1 ? -25.125 24.672 18.922 1 67.62 1 MET B CA 1
ATOM 2441 C C . MET B 1 1 ? -23.734 25.031 19.406 1 67.62 1 MET B C 1
ATOM 2443 O O . MET B 1 1 ? -23.422 26.188 19.656 1 67.62 1 MET B O 1
ATOM 2447 N N . ASN B 1 2 ? -23 24.094 19.797 1 72.69 2 ASN B N 1
ATOM 2448 C CA . ASN B 1 2 ? -21.641 24.359 20.266 1 72.69 2 ASN B CA 1
ATOM 2449 C C . ASN B 1 2 ? -20.609 23.453 19.578 1 72.69 2 ASN B C 1
ATOM 2451 O O . ASN B 1 2 ? -20.984 22.578 18.812 1 72.69 2 ASN B O 1
ATOM 2455 N N . PHE B 1 3 ? -19.344 23.828 19.859 1 76.19 3 PHE B N 1
ATOM 2456 C CA . PHE B 1 3 ? -18.25 23.172 19.156 1 76.19 3 PHE B CA 1
ATOM 2457 C C . PHE B 1 3 ? -18.203 21.688 19.484 1 76.19 3 PHE B C 1
ATOM 2459 O O . PHE B 1 3 ? -17.859 20.859 18.641 1 76.19 3 PHE B O 1
ATOM 2466 N N . GLN B 1 4 ? -18.609 21.391 20.672 1 79.81 4 GLN B N 1
ATOM 2467 C CA . GLN B 1 4 ? -18.625 19.984 21.094 1 79.81 4 GLN B CA 1
ATOM 2468 C C . GLN B 1 4 ? -19.625 19.188 20.297 1 79.81 4 GLN B C 1
ATOM 2470 O O . GLN B 1 4 ? -19.344 18.047 19.891 1 79.81 4 GLN B O 1
ATOM 2475 N N . GLN B 1 5 ? -20.734 19.781 20.094 1 82.75 5 GLN B N 1
ATOM 2476 C CA . GLN B 1 5 ? -21.766 19.125 19.297 1 82.75 5 GLN B CA 1
ATOM 2477 C C . GLN B 1 5 ? -21.281 18.906 17.875 1 82.75 5 GLN B C 1
ATOM 2479 O O . GLN B 1 5 ? -21.516 17.828 17.297 1 82.75 5 GLN B O 1
ATOM 2484 N N . LEU B 1 6 ? -20.609 19.875 17.359 1 82.75 6 LEU B N 1
ATOM 2485 C CA . LEU B 1 6 ? -20.109 19.781 15.992 1 82.75 6 LEU B CA 1
ATOM 2486 C C . LEU B 1 6 ? -19.047 18.688 15.875 1 82.75 6 LEU B C 1
ATOM 2488 O O . LEU B 1 6 ? -19.047 17.922 14.906 1 82.75 6 LEU B O 1
ATOM 2492 N N . ARG B 1 7 ? -18.234 18.578 16.844 1 85.06 7 ARG B N 1
ATOM 2493 C CA . ARG B 1 7 ? -17.219 17.547 16.875 1 85.06 7 ARG B CA 1
ATOM 2494 C C . ARG B 1 7 ? -17.828 16.156 16.953 1 85.06 7 ARG B C 1
ATOM 2496 O O . ARG B 1 7 ? -17.344 15.211 16.312 1 85.06 7 ARG B O 1
ATOM 2503 N N . ILE B 1 8 ? -18.875 16.109 17.734 1 86.94 8 ILE B N 1
ATOM 2504 C CA . ILE B 1 8 ? -19.547 14.828 17.938 1 86.94 8 ILE B CA 1
ATOM 2505 C C . ILE B 1 8 ? -20.188 14.367 16.625 1 86.94 8 ILE B C 1
ATOM 2507 O O . ILE B 1 8 ? -20.062 13.203 16.234 1 86.94 8 ILE B O 1
ATOM 2511 N N . ILE B 1 9 ? -20.828 15.281 15.938 1 86.5 9 ILE B N 1
ATOM 2512 C CA . ILE B 1 9 ? -21.453 14.961 14.656 1 86.5 9 ILE B CA 1
ATOM 2513 C C . ILE B 1 9 ? -20.391 14.5 13.664 1 86.5 9 ILE B C 1
ATOM 2515 O O . ILE B 1 9 ? -20.562 13.492 12.984 1 86.5 9 ILE B O 1
ATOM 2519 N N . HIS B 1 10 ? -19.375 15.242 13.586 1 86.25 10 HIS B N 1
ATOM 2520 C CA . HIS B 1 10 ? -18.281 14.93 12.672 1 86.25 10 HIS B CA 1
ATOM 2521 C C . HIS B 1 10 ? -17.688 13.562 12.961 1 86.25 10 HIS B C 1
ATOM 2523 O O . HIS B 1 10 ? -17.484 12.75 12.055 1 86.25 10 HIS B O 1
ATOM 2529 N N . GLU B 1 11 ? -17.422 13.305 14.219 1 88.19 11 GLU B N 1
ATOM 2530 C CA . GLU B 1 11 ? -16.797 12.047 14.625 1 88.19 11 GLU B CA 1
ATOM 2531 C C . GLU B 1 11 ? -17.734 10.859 14.391 1 88.19 11 GLU B C 1
ATOM 2533 O O . GLU B 1 11 ? -17.297 9.766 14.062 1 88.19 11 GLU B O 1
ATOM 2538 N N . THR B 1 12 ? -18.984 11.109 14.602 1 89.56 12 THR B N 1
ATOM 2539 C CA . THR B 1 12 ? -19.969 10.062 14.391 1 89.56 12 THR B CA 1
ATOM 2540 C C . THR B 1 12 ? -19.984 9.609 12.93 1 89.56 12 THR B C 1
ATOM 2542 O O . THR B 1 12 ? -20.047 8.414 12.641 1 89.56 12 THR B O 1
ATOM 2545 N N . VAL B 1 13 ? -19.859 10.594 12.062 1 86.06 13 VAL B N 1
ATOM 2546 C CA . VAL B 1 13 ? -19.828 10.273 10.641 1 86.06 13 VAL B CA 1
ATOM 2547 C C . VAL B 1 13 ? -18.516 9.562 10.305 1 86.06 13 VAL B C 1
ATOM 2549 O O . VAL B 1 13 ? -18.516 8.57 9.578 1 86.06 13 VAL B O 1
ATOM 2552 N N . ARG B 1 14 ? -17.516 10.047 10.859 1 83.56 14 ARG B N 1
ATOM 2553 C CA . ARG B 1 14 ? -16.188 9.484 10.609 1 83.56 14 ARG B CA 1
ATOM 2554 C C . ARG B 1 14 ? -16.109 8.039 11.07 1 83.56 14 ARG B C 1
ATOM 2556 O O . ARG B 1 14 ? -15.43 7.219 10.453 1 83.56 14 ARG B O 1
ATOM 2563 N N . GLN B 1 15 ? -16.812 7.73 12.148 1 85.81 15 GLN B N 1
ATOM 2564 C CA . GLN B 1 15 ? -16.797 6.391 12.727 1 85.81 15 GLN B CA 1
ATOM 2565 C C . GLN B 1 15 ? -17.938 5.539 12.164 1 85.81 15 GLN B C 1
ATOM 2567 O O . GLN B 1 15 ? -18.484 4.68 12.859 1 85.81 15 GLN B O 1
ATOM 2572 N N . ASN B 1 16 ? -18.391 5.914 11.055 1 86.62 16 ASN B N 1
ATOM 2573 C CA . ASN B 1 16 ? -19.406 5.172 10.328 1 86.62 16 ASN B CA 1
ATOM 2574 C C . ASN B 1 16 ? -20.672 5.012 11.148 1 86.62 16 ASN B C 1
ATOM 2576 O O . ASN B 1 16 ? -21.234 3.916 11.227 1 86.62 16 ASN B O 1
ATOM 2580 N N . TYR B 1 17 ? -21.016 6.012 11.914 1 89.19 17 TYR B N 1
ATOM 2581 C CA . TYR B 1 17 ? -22.266 6.168 12.625 1 89.19 17 TYR B CA 1
ATOM 2582 C C . TYR B 1 17 ? -22.328 5.266 13.852 1 89.19 17 TYR B C 1
ATOM 2584 O O . TYR B 1 17 ? -23.406 4.93 14.344 1 89.19 17 TYR B O 1
ATOM 2592 N N . ASN B 1 18 ? -21.125 4.785 14.211 1 88.81 18 ASN B N 1
ATOM 2593 C CA . ASN B 1 18 ? -21.031 4.039 15.461 1 88.81 18 ASN B CA 1
ATOM 2594 C C . ASN B 1 18 ? -20.844 4.973 16.656 1 88.81 18 ASN B C 1
ATOM 2596 O O . ASN B 1 18 ? -19.75 5.492 16.891 1 88.81 18 ASN B O 1
ATOM 2600 N N . LEU B 1 19 ? -21.859 4.961 17.516 1 89.81 19 LEU B N 1
ATOM 2601 C CA . LEU B 1 19 ? -21.891 5.934 18.594 1 89.81 19 LEU B CA 1
ATOM 2602 C C . LEU B 1 19 ? -20.875 5.559 19.672 1 89.81 19 LEU B C 1
ATOM 2604 O O . LEU B 1 19 ? -20.266 6.438 20.297 1 89.81 19 LEU B O 1
ATOM 2608 N N . THR B 1 20 ? -20.641 4.301 19.781 1 88.44 20 THR B N 1
ATOM 2609 C CA . THR B 1 20 ? -19.656 3.85 20.766 1 88.44 20 THR B CA 1
ATOM 2610 C C . THR B 1 20 ? -18.25 4.242 20.344 1 88.44 20 THR B C 1
ATOM 2612 O O . THR B 1 20 ? -17.469 4.742 21.156 1 88.44 20 THR B O 1
ATOM 2615 N N . GLU B 1 21 ? -17.969 4.105 19.094 1 88.56 21 GLU B N 1
ATOM 2616 C CA . GLU B 1 21 ? -16.656 4.453 18.578 1 88.56 21 GLU B CA 1
ATOM 2617 C C . GLU B 1 21 ? -16.438 5.961 18.594 1 88.56 21 GLU B C 1
ATOM 2619 O O . GLU B 1 21 ? -15.336 6.434 18.875 1 88.56 21 GLU B O 1
ATOM 2624 N N . ALA B 1 22 ? -17.484 6.57 18.266 1 89.56 22 ALA B N 1
ATOM 2625 C CA . ALA B 1 22 ? -17.406 8.023 18.297 1 89.56 22 ALA B CA 1
ATOM 2626 C C . ALA B 1 22 ? -17.141 8.531 19.703 1 89.56 22 ALA B C 1
ATOM 2628 O O . ALA B 1 22 ? -16.312 9.422 19.906 1 89.56 22 ALA B O 1
ATOM 2629 N N . ALA B 1 23 ? -17.781 7.949 20.672 1 89.38 23 ALA B N 1
ATOM 2630 C CA . ALA B 1 23 ? -17.594 8.328 22.078 1 89.38 23 ALA B CA 1
ATOM 2631 C C . ALA B 1 23 ? -16.172 8.039 22.531 1 89.38 23 ALA B C 1
ATOM 2633 O O . ALA B 1 23 ? -15.539 8.883 23.172 1 89.38 23 ALA B O 1
ATOM 2634 N N . ASN B 1 24 ? -15.648 6.922 22.141 1 85.56 24 ASN B N 1
ATOM 2635 C CA . ASN B 1 24 ? -14.281 6.547 22.484 1 85.56 24 ASN B CA 1
ATOM 2636 C C . ASN B 1 24 ? -13.266 7.52 21.891 1 85.56 24 ASN B C 1
ATOM 2638 O O . ASN B 1 24 ? -12.328 7.938 22.562 1 85.56 24 ASN B O 1
ATOM 2642 N N . ALA B 1 25 ? -13.609 7.91 20.734 1 81.69 25 ALA B N 1
ATOM 2643 C CA . ALA B 1 25 ? -12.695 8.797 20.016 1 81.69 25 ALA B CA 1
ATOM 2644 C C . ALA B 1 25 ? -12.68 10.188 20.641 1 81.69 25 ALA B C 1
ATOM 2646 O O . ALA B 1 25 ? -11.656 10.875 20.609 1 81.69 25 ALA B O 1
ATOM 2647 N N . LEU B 1 26 ? -13.758 10.484 21.234 1 84.19 26 LEU B N 1
ATOM 2648 C CA . LEU B 1 26 ? -13.891 11.82 21.812 1 84.19 26 LEU B CA 1
ATOM 2649 C C . LEU B 1 26 ? -13.719 11.789 23.328 1 84.19 26 LEU B C 1
ATOM 2651 O O . LEU B 1 26 ? -13.891 12.805 24 1 84.19 26 LEU B O 1
ATOM 2655 N N . PHE B 1 27 ? -13.391 10.531 23.844 1 80.75 27 PHE B N 1
ATOM 2656 C CA . PHE B 1 27 ? -13.172 10.344 25.266 1 80.75 27 PHE B CA 1
ATOM 2657 C C . PHE B 1 27 ? -14.383 10.812 26.062 1 80.75 27 PHE B C 1
ATOM 2659 O O . PHE B 1 27 ? -14.234 11.57 27.031 1 80.75 27 PHE B O 1
ATOM 2666 N N . THR B 1 28 ? -15.492 10.398 25.562 1 84.38 28 THR B N 1
ATOM 2667 C CA . THR B 1 28 ? -16.75 10.703 26.234 1 84.38 28 THR B CA 1
ATOM 2668 C C . THR B 1 28 ? -17.672 9.484 26.25 1 84.38 28 THR B C 1
ATOM 2670 O O . THR B 1 28 ? -17.266 8.391 25.844 1 84.38 28 THR B O 1
ATOM 2673 N N . SER B 1 29 ? -18.719 9.555 26.922 1 86 29 SER B N 1
ATOM 2674 C CA . SER B 1 29 ? -19.641 8.438 27.047 1 86 29 SER B CA 1
ATOM 2675 C C . SER B 1 29 ? -20.594 8.383 25.859 1 86 29 SER B C 1
ATOM 2677 O O . SER B 1 29 ? -20.938 9.422 25.281 1 86 29 SER B O 1
ATOM 2679 N N . GLN B 1 30 ? -20.938 7.199 25.547 1 89.5 30 GLN B N 1
ATOM 2680 C CA . GLN B 1 30 ? -21.875 7.004 24.469 1 89.5 30 GLN B CA 1
ATOM 2681 C C . GLN B 1 30 ? -23.188 7.738 24.734 1 89.5 30 GLN B C 1
ATOM 2683 O O . GLN B 1 30 ? -23.781 8.312 23.828 1 89.5 30 GLN B O 1
ATOM 2688 N N . SER B 1 31 ? -23.641 7.703 25.969 1 89.94 31 SER B N 1
ATOM 2689 C CA . SER B 1 31 ? -24.859 8.414 26.344 1 89.94 31 SER B CA 1
ATOM 2690 C C . SER B 1 31 ? -24.719 9.914 26.125 1 89.94 31 SER B C 1
ATOM 2692 O O . SER B 1 31 ? -25.656 10.578 25.672 1 89.94 31 SER B O 1
ATOM 2694 N N . GLY B 1 32 ? -23.562 10.406 26.406 1 88.44 32 GLY B N 1
ATOM 2695 C CA . GLY B 1 32 ? -23.281 11.812 26.172 1 88.44 32 GLY B CA 1
ATOM 2696 C C . GLY B 1 32 ? -23.328 12.195 24.703 1 88.44 32 GLY B C 1
ATOM 2697 O O . GLY B 1 32 ? -23.938 13.203 24.328 1 88.44 32 GLY B O 1
ATOM 2698 N N . VAL B 1 33 ? -22.688 11.383 23.906 1 91.31 33 VAL B N 1
ATOM 2699 C CA . VAL B 1 33 ? -22.672 11.609 22.469 1 91.31 33 VAL B CA 1
ATOM 2700 C C . VAL B 1 33 ? -24.094 11.602 21.922 1 91.31 33 VAL B C 1
ATOM 2702 O O . VAL B 1 33 ? -24.469 12.484 21.141 1 91.31 33 VAL B O 1
ATOM 2705 N N . SER B 1 34 ? -24.891 10.625 22.344 1 91.69 34 SER B N 1
ATOM 2706 C CA . SER B 1 34 ? -26.281 10.508 21.891 1 91.69 34 SER B CA 1
ATOM 2707 C C . SER B 1 34 ? -27.109 11.719 22.312 1 91.69 34 SER B C 1
ATOM 2709 O O . SER B 1 34 ? -27.906 12.227 21.531 1 91.69 34 SER B O 1
ATOM 2711 N N . LYS B 1 35 ? -26.875 12.195 23.453 1 90.06 35 LYS B N 1
ATOM 2712 C CA . LYS B 1 35 ? -27.609 13.344 23.984 1 90.06 35 LYS B CA 1
ATOM 2713 C C . LYS B 1 35 ? -27.266 14.609 23.203 1 90.06 35 LYS B C 1
ATOM 2715 O O . LYS B 1 35 ? -28.156 15.391 22.859 1 90.06 35 LYS B O 1
ATOM 2720 N N . HIS B 1 36 ? -26.016 14.805 23.016 1 88.19 36 HIS B N 1
ATOM 2721 C CA . HIS B 1 36 ? -25.578 15.977 22.266 1 88.19 36 HIS B CA 1
ATOM 2722 C C . HIS B 1 36 ? -26.172 16 20.875 1 88.19 36 HIS B C 1
ATOM 2724 O O . HIS B 1 36 ? -26.531 17.062 20.359 1 88.19 36 HIS B O 1
ATOM 2730 N N . ILE B 1 37 ? -26.281 14.836 20.266 1 91.06 37 ILE B N 1
ATOM 2731 C CA . ILE B 1 37 ? -26.875 14.734 18.938 1 91.06 37 ILE B CA 1
ATOM 2732 C C . ILE B 1 37 ? -28.344 15.102 18.984 1 91.06 37 ILE B C 1
ATOM 2734 O O . ILE B 1 37 ? -28.828 15.898 18.188 1 91.06 37 ILE B O 1
ATOM 2738 N N . LYS B 1 38 ? -29 14.531 19.906 1 90.38 38 LYS B N 1
ATOM 2739 C CA . LYS B 1 38 ? -30.422 14.82 20.078 1 90.38 38 LYS B CA 1
ATOM 2740 C C . LYS B 1 38 ? -30.656 16.297 20.375 1 90.38 38 LYS B C 1
ATOM 2742 O O . LYS B 1 38 ? -31.562 16.906 19.812 1 90.38 38 LYS B O 1
ATOM 2747 N N . ASP B 1 39 ? -29.828 16.797 21.203 1 87.06 39 ASP B N 1
ATOM 2748 C CA . ASP B 1 39 ? -29.938 18.219 21.547 1 87.06 39 ASP B CA 1
ATOM 2749 C C . ASP B 1 39 ? -29.781 19.094 20.312 1 87.06 39 ASP B C 1
ATOM 2751 O O . ASP B 1 39 ? -30.516 20.078 20.141 1 87.06 39 ASP B O 1
ATOM 2755 N N . LEU B 1 40 ? -28.812 18.766 19.562 1 85.75 40 LEU B N 1
ATOM 2756 C CA . LEU B 1 40 ? -28.562 19.547 18.359 1 85.75 40 LEU B CA 1
ATOM 2757 C C . LEU B 1 40 ? -29.719 19.422 17.375 1 85.75 40 LEU B C 1
ATOM 2759 O O . LEU B 1 40 ? -30.141 20.422 16.781 1 85.75 40 LEU B O 1
ATOM 2763 N N . GLU B 1 41 ? -30.234 18.234 17.219 1 89.25 41 GLU B N 1
ATOM 2764 C CA . GLU B 1 41 ? -31.391 18.016 16.344 1 89.25 41 GLU B CA 1
ATOM 2765 C C . GLU B 1 41 ? -32.594 18.781 16.828 1 89.25 41 GLU B C 1
ATOM 2767 O O . GLU B 1 41 ? -33.312 19.391 16.031 1 89.25 41 GLU B O 1
ATOM 2772 N N . ASP B 1 42 ? -32.781 18.797 18.078 1 85.38 42 ASP B N 1
ATOM 2773 C CA . ASP B 1 42 ? -33.906 19.531 18.688 1 85.38 42 ASP B CA 1
ATOM 2774 C C . ASP B 1 42 ? -33.75 21.031 18.469 1 85.38 42 ASP B C 1
ATOM 2776 O O . ASP B 1 42 ? -34.719 21.734 18.156 1 85.38 42 ASP B O 1
ATOM 2780 N N . GLU B 1 43 ? -32.562 21.406 18.703 1 81.44 43 GLU B N 1
ATOM 2781 C CA . GLU B 1 43 ? -32.281 22.828 18.531 1 81.44 43 GLU B CA 1
ATOM 2782 C C . GLU B 1 43 ? -32.5 23.266 17.078 1 81.44 43 GLU B C 1
ATOM 2784 O O . GLU B 1 43 ? -33.031 24.344 16.828 1 81.44 43 GLU B O 1
ATOM 2789 N N . LEU B 1 44 ? -32.125 22.422 16.156 1 82.12 44 LEU B N 1
ATOM 2790 C CA . LEU B 1 44 ? -32.219 22.734 14.734 1 82.12 44 LEU B CA 1
ATOM 2791 C C . LEU B 1 44 ? -33.594 22.406 14.195 1 82.12 44 LEU B C 1
ATOM 2793 O O . LEU B 1 44 ? -33.969 22.875 13.117 1 82.12 44 LEU B O 1
ATOM 2797 N N . GLY B 1 45 ? -34.312 21.594 14.875 1 83.12 45 GLY B N 1
ATOM 2798 C CA . GLY B 1 45 ? -35.656 21.203 14.477 1 83.12 45 GLY B CA 1
ATOM 2799 C C . GLY B 1 45 ? -35.656 20.203 13.336 1 83.12 45 GLY B C 1
ATOM 2800 O O . GLY B 1 45 ? -36.625 20.125 12.586 1 83.12 45 GLY B O 1
ATOM 2801 N N . VAL B 1 46 ? -34.5 19.641 13.094 1 83.56 46 VAL B N 1
ATOM 2802 C CA . VAL B 1 46 ? -34.406 18.656 12.023 1 83.56 46 VAL B CA 1
ATOM 2803 C C . VAL B 1 46 ? -33.656 17.422 12.523 1 83.56 46 VAL B C 1
ATOM 2805 O O . VAL B 1 46 ? -32.812 17.516 13.422 1 83.56 46 VAL B O 1
ATOM 2808 N N . GLU B 1 47 ? -34 16.328 11.945 1 88.94 47 GLU B N 1
ATOM 2809 C CA . GLU B 1 47 ? -33.219 15.109 12.188 1 88.94 47 GLU B CA 1
ATOM 2810 C C . GLU B 1 47 ? -32 15.031 11.266 1 88.94 47 GLU B C 1
ATOM 2812 O O . GLU B 1 47 ? -32.125 15.242 10.055 1 88.94 47 GLU B O 1
ATOM 2817 N N . LEU B 1 48 ? -30.891 14.719 11.906 1 89 48 LEU B N 1
ATOM 2818 C CA . LEU B 1 48 ? -29.656 14.711 11.141 1 89 48 LEU B CA 1
ATOM 2819 C C . LEU B 1 48 ? -29.297 13.289 10.711 1 89 48 LEU B C 1
ATOM 2821 O O . LEU B 1 48 ? -28.625 13.094 9.695 1 89 48 LEU B O 1
ATOM 2825 N N . PHE B 1 49 ? -29.766 12.359 11.516 1 92.69 49 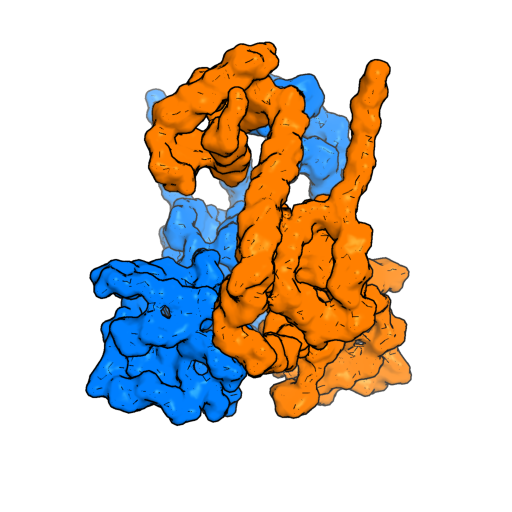PHE B N 1
ATOM 2826 C CA . PHE B 1 49 ? -29.359 10.977 11.273 1 92.69 49 PHE B CA 1
ATOM 2827 C C . PHE B 1 49 ? -30.578 10.094 11.016 1 92.69 49 PHE B C 1
ATOM 2829 O O . PHE B 1 49 ? -31.641 10.297 11.602 1 92.69 49 PHE B O 1
ATOM 2836 N N . VAL B 1 50 ? -30.359 9.172 10.062 1 89.44 50 VAL B N 1
ATOM 2837 C CA . VAL B 1 50 ? -31.328 8.094 9.891 1 89.44 50 VAL B CA 1
ATOM 2838 C C . VAL B 1 50 ? -31.156 7.062 11 1 89.44 50 VAL B C 1
ATOM 2840 O O . VAL B 1 50 ? -30.047 6.637 11.289 1 89.44 50 VAL B O 1
ATOM 2843 N N . ARG B 1 51 ? -32.312 6.785 11.602 1 88.62 51 ARG B N 1
ATOM 2844 C CA . ARG B 1 51 ? -32.219 5.934 12.781 1 88.62 51 ARG B CA 1
ATOM 2845 C C . ARG B 1 51 ? -33.062 4.664 12.609 1 88.62 51 ARG B C 1
ATOM 2847 O O . ARG B 1 51 ? -34.062 4.664 11.898 1 88.62 51 ARG B O 1
ATOM 2854 N N . LYS B 1 52 ? -32.469 3.596 13.109 1 84.88 52 LYS B N 1
ATOM 2855 C CA . LYS B 1 52 ? -33.188 2.371 13.406 1 84.88 52 LYS B CA 1
ATOM 2856 C C . LYS B 1 52 ? -33.094 2.027 14.891 1 84.88 52 LYS B C 1
ATOM 2858 O O . LYS B 1 52 ? -32.156 1.393 15.336 1 84.88 52 LYS B O 1
ATOM 2863 N N . GLY B 1 53 ? -34.188 2.398 15.531 1 80.06 53 GLY B N 1
ATOM 2864 C CA . GLY B 1 53 ? -34.062 2.322 16.984 1 80.06 53 GLY B CA 1
ATOM 2865 C C . GLY B 1 53 ? -33 3.23 17.531 1 80.06 53 GLY B C 1
ATOM 2866 O O . GLY B 1 53 ? -33 4.434 17.281 1 80.06 53 GLY B O 1
ATOM 2867 N N . LYS B 1 54 ? -32 2.629 18.172 1 78.38 54 LYS B N 1
ATOM 2868 C CA . LYS B 1 54 ? -30.906 3.395 18.781 1 78.38 54 LYS B CA 1
ATOM 2869 C C . LYS B 1 54 ? -29.703 3.473 17.859 1 78.38 54 LYS B C 1
ATOM 2871 O O . LYS B 1 54 ? -28.75 4.211 18.125 1 78.38 54 LYS B O 1
ATOM 2876 N N . ARG B 1 55 ? -29.844 2.861 16.797 1 85.5 55 ARG B N 1
ATOM 2877 C CA . ARG B 1 55 ? -28.672 2.789 15.914 1 85.5 55 ARG B CA 1
ATOM 2878 C C . ARG B 1 55 ? -28.766 3.834 14.805 1 85.5 55 ARG B C 1
ATOM 2880 O O . ARG B 1 55 ? -29.844 4.055 14.234 1 85.5 55 ARG B O 1
ATOM 2887 N N . LEU B 1 56 ? -27.688 4.535 14.625 1 88.44 56 LEU B N 1
ATOM 2888 C CA . LEU B 1 56 ? -27.578 5.473 13.508 1 88.44 56 LEU B CA 1
ATOM 2889 C C . LEU B 1 56 ? -27.172 4.758 12.227 1 88.44 56 LEU B C 1
ATOM 2891 O O . LEU B 1 56 ? -26.25 3.926 12.242 1 88.44 56 LEU B O 1
ATOM 2895 N N . LEU B 1 57 ? -27.844 5.043 11.188 1 84.5 57 LEU B N 1
ATOM 2896 C CA . LEU B 1 57 ? -27.625 4.32 9.945 1 84.5 57 LEU B CA 1
ATOM 2897 C C . LEU B 1 57 ? -26.953 5.211 8.906 1 84.5 57 LEU B C 1
ATOM 2899 O O . LEU B 1 57 ? -26.297 4.719 7.984 1 84.5 57 LEU B O 1
ATOM 2903 N N . GLY B 1 58 ? -27.203 6.418 8.984 1 89.38 58 GLY B N 1
ATOM 2904 C CA . GLY B 1 58 ? -26.703 7.375 8.008 1 89.38 58 GLY B CA 1
ATOM 2905 C C . GLY B 1 58 ? -27.156 8.797 8.273 1 89.38 58 GLY B C 1
ATOM 2906 O O . GLY B 1 58 ? -27.594 9.117 9.375 1 89.38 58 GLY B O 1
ATOM 2907 N N . LEU B 1 59 ? -26.969 9.578 7.215 1 86.69 59 LEU B N 1
ATOM 2908 C CA . LEU B 1 59 ? -27.359 10.977 7.324 1 86.69 59 LEU B CA 1
ATOM 2909 C C . LEU B 1 59 ? -28.641 11.25 6.566 1 86.69 59 LEU B C 1
ATOM 2911 O O . LEU B 1 59 ? -28.875 10.695 5.484 1 86.69 59 LEU B O 1
ATOM 2915 N N . THR B 1 60 ? -29.516 12.031 7.176 1 84.25 60 THR B N 1
ATOM 2916 C CA . THR B 1 60 ? -30.641 12.602 6.43 1 84.25 60 THR B CA 1
ATOM 2917 C C . THR B 1 60 ? -30.141 13.641 5.434 1 84.25 60 THR B C 1
ATOM 2919 O O . THR B 1 60 ? -28.953 13.961 5.395 1 84.25 60 THR B O 1
ATOM 2922 N N . ASN B 1 61 ? -31.031 14.188 4.578 1 79 61 ASN B N 1
ATOM 2923 C CA . ASN B 1 61 ? -30.641 15.227 3.637 1 79 61 ASN B CA 1
ATOM 2924 C C . ASN B 1 61 ? -30.109 16.469 4.359 1 79 61 ASN B C 1
ATOM 2926 O O . ASN B 1 61 ? -29.031 16.953 4.043 1 79 61 ASN B O 1
ATOM 2930 N N . PRO B 1 62 ? -30.859 16.844 5.312 1 77.75 62 PRO B N 1
ATOM 2931 C CA . PRO B 1 62 ? -30.312 17.953 6.094 1 77.75 62 PRO B CA 1
ATOM 2932 C C . PRO B 1 62 ? -29 17.609 6.789 1 77.75 62 PRO B C 1
ATOM 2934 O O . PRO B 1 62 ? -28.125 18.453 6.938 1 77.75 62 PRO B O 1
ATOM 2937 N N . GLY B 1 63 ? -28.875 16.375 7.211 1 83.94 63 GLY B N 1
ATOM 2938 C CA . GLY B 1 63 ? -27.641 15.922 7.828 1 83.94 63 GLY B CA 1
ATOM 2939 C C . GLY B 1 63 ? -26.438 16.016 6.902 1 83.94 63 GLY B C 1
ATOM 2940 O O . GLY B 1 63 ? -25.359 16.438 7.316 1 83.94 63 GLY B O 1
ATOM 2941 N N . LYS B 1 64 ? -26.625 15.773 5.707 1 81.94 64 LYS B N 1
ATOM 2942 C CA . LYS B 1 64 ? -25.562 15.844 4.703 1 81.94 64 LYS B CA 1
ATOM 2943 C C . LYS B 1 64 ? -25.094 17.281 4.488 1 81.94 64 LYS B C 1
ATOM 2945 O O . LYS B 1 64 ? -23.906 17.531 4.355 1 81.94 64 LYS B O 1
ATOM 2950 N N . GLU B 1 65 ? -26.016 18.109 4.449 1 74.88 65 GLU B N 1
ATOM 2951 C CA . GLU B 1 65 ? -25.688 19.516 4.273 1 74.88 65 GLU B CA 1
ATOM 2952 C C . GLU B 1 65 ? -24.953 20.078 5.5 1 74.88 65 GLU B C 1
ATOM 2954 O O . GLU B 1 65 ? -23.984 20.812 5.371 1 74.88 65 GLU B O 1
ATOM 2959 N N . LEU B 1 66 ? -25.422 19.641 6.586 1 79.12 66 LEU B N 1
ATOM 2960 C CA . LEU B 1 66 ? -24.859 20.141 7.828 1 79.12 66 LEU B CA 1
ATOM 2961 C C . LEU B 1 66 ? -23.422 19.656 8 1 79.12 66 LEU B C 1
ATOM 2963 O O . LEU B 1 66 ? -22.562 20.406 8.477 1 79.12 66 LEU B O 1
ATOM 2967 N N . ILE B 1 67 ? -23.203 18.453 7.582 1 83.69 67 ILE B N 1
ATOM 2968 C CA . ILE B 1 67 ? -21.875 17.875 7.809 1 83.69 67 ILE B CA 1
ATOM 2969 C C . ILE B 1 67 ? -20.828 18.672 7.012 1 83.69 67 ILE B C 1
ATOM 2971 O O . ILE B 1 67 ? -19.703 18.844 7.469 1 83.69 67 ILE B O 1
ATOM 2975 N N . GLU B 1 68 ? -21.203 19.172 5.914 1 75.44 68 GLU B N 1
ATOM 2976 C CA . GLU B 1 68 ? -20.281 19.984 5.109 1 75.44 68 GLU B CA 1
ATOM 2977 C C . GLU B 1 68 ? -19.938 21.281 5.824 1 75.44 68 GLU B C 1
ATOM 2979 O O . GLU B 1 68 ? -18.766 21.703 5.805 1 75.44 68 GLU B O 1
ATOM 2984 N N . ILE B 1 69 ? -20.922 21.781 6.383 1 73.12 69 ILE B N 1
ATOM 2985 C CA . ILE B 1 69 ? -20.734 23.031 7.113 1 73.12 69 ILE B CA 1
ATOM 2986 C C . ILE B 1 69 ? -19.906 22.766 8.367 1 73.12 69 ILE B C 1
ATOM 2988 O O . ILE B 1 69 ? -18.969 23.531 8.672 1 73.12 69 ILE B O 1
ATOM 2992 N N . VAL B 1 70 ? -20.234 21.703 9.023 1 79.25 70 VAL B N 1
ATOM 2993 C CA . VAL B 1 70 ? -19.531 21.328 10.242 1 79.25 70 VAL B CA 1
ATOM 2994 C C . VAL B 1 70 ? -18.047 21.141 9.945 1 79.25 70 VAL B C 1
ATOM 2996 O O . VAL B 1 70 ? -17.188 21.625 10.68 1 79.25 70 VAL B O 1
ATOM 2999 N N . GLU B 1 71 ? -17.797 20.531 8.891 1 76.44 71 GLU B N 1
ATOM 3000 C CA . GLU B 1 71 ? -16.422 20.281 8.508 1 76.44 71 GLU B CA 1
ATOM 3001 C C . GLU B 1 71 ? -15.664 21.578 8.25 1 76.44 71 GLU B C 1
ATOM 3003 O O . GLU B 1 71 ? -14.523 21.734 8.68 1 76.44 71 GLU B O 1
ATOM 3008 N N . ARG B 1 72 ? -16.281 22.5 7.656 1 71.06 72 ARG B N 1
ATOM 3009 C CA . ARG B 1 72 ? -15.664 23.781 7.379 1 71.06 72 ARG B CA 1
ATOM 3010 C C . ARG B 1 72 ? -15.406 24.562 8.664 1 71.06 72 ARG B C 1
ATOM 3012 O O . ARG B 1 72 ? -14.344 25.156 8.828 1 71.06 72 ARG B O 1
ATOM 3019 N N . ILE B 1 73 ? -16.359 24.484 9.539 1 70.19 73 ILE B N 1
ATOM 3020 C CA . ILE B 1 73 ? -16.234 25.203 10.797 1 70.19 73 ILE B CA 1
ATOM 3021 C C . ILE B 1 73 ? -15.086 24.625 11.617 1 70.19 73 ILE B C 1
ATOM 3023 O O . ILE B 1 73 ? -14.258 25.375 12.148 1 70.19 73 ILE B O 1
ATOM 3027 N N . LEU B 1 74 ? -15.086 23.375 11.617 1 76.88 74 LEU B N 1
ATOM 3028 C CA . LEU B 1 74 ? -14.039 22.734 12.406 1 76.88 74 LEU B CA 1
ATOM 3029 C C . LEU B 1 74 ? -12.664 23 11.797 1 76.88 74 LEU B C 1
ATOM 3031 O O . LEU B 1 74 ? -11.688 23.188 12.523 1 76.88 74 LEU B O 1
ATOM 3035 N N . LEU B 1 75 ? -12.672 23.078 10.555 1 74.31 75 LEU B N 1
ATOM 3036 C CA . LEU B 1 75 ? -11.43 23.422 9.867 1 74.31 75 LEU B CA 1
ATOM 3037 C C . LEU B 1 75 ? -11 24.844 10.195 1 74.31 75 LEU B C 1
ATOM 3039 O O . LEU B 1 75 ? -9.828 25.094 10.492 1 74.31 75 LEU B O 1
ATOM 3043 N N . ASP B 1 76 ? -11.914 25.703 10.18 1 69.38 76 ASP B N 1
ATOM 3044 C CA . ASP B 1 76 ? -11.625 27.109 10.484 1 69.38 76 ASP B CA 1
ATOM 3045 C C . ASP B 1 76 ? -11.148 27.266 11.922 1 69.38 76 ASP B C 1
ATOM 3047 O O . ASP B 1 76 ? -10.242 28.062 12.195 1 69.38 76 ASP B O 1
ATOM 3051 N N . ALA B 1 77 ? -11.789 26.516 12.773 1 7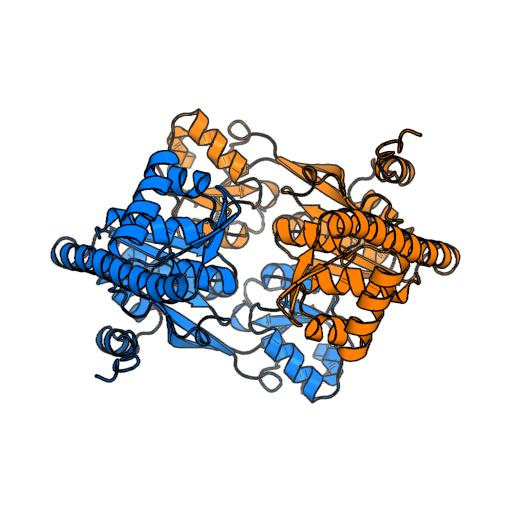1.5 77 ALA B N 1
ATOM 3052 C CA . ALA B 1 77 ? -11.359 26.547 14.172 1 71.5 77 ALA B CA 1
ATOM 3053 C C . ALA B 1 77 ? -9.914 26.094 14.312 1 71.5 77 ALA B C 1
ATOM 3055 O O . ALA B 1 77 ? -9.141 26.688 15.062 1 71.5 77 ALA B O 1
ATOM 3056 N N . LYS B 1 78 ? -9.602 25.125 13.625 1 72.12 78 LYS B N 1
ATOM 3057 C CA . LYS B 1 78 ? -8.234 24.625 13.633 1 72.12 78 LYS B CA 1
ATOM 3058 C C . LYS B 1 78 ? -7.273 25.641 13.031 1 72.12 78 LYS B C 1
ATOM 3060 O O . LYS B 1 78 ? -6.164 25.828 13.531 1 72.12 78 LYS B O 1
ATOM 3065 N N . ASN B 1 79 ? -7.77 26.297 12.039 1 68.19 79 ASN B N 1
ATOM 3066 C CA . ASN B 1 79 ? -6.965 27.297 11.367 1 68.19 79 ASN B CA 1
ATOM 3067 C C . ASN B 1 79 ? -6.617 28.453 12.297 1 68.19 79 ASN B C 1
ATOM 3069 O O . ASN B 1 79 ? -5.504 28.984 12.258 1 68.19 79 ASN B O 1
ATOM 3073 N N . VAL B 1 80 ? -7.562 28.812 13.016 1 62.19 80 VAL B N 1
ATOM 3074 C CA . VAL B 1 80 ? -7.355 29.922 13.953 1 62.19 80 VAL B CA 1
ATOM 3075 C C . VAL B 1 80 ? -6.242 29.547 14.938 1 62.19 80 VAL B C 1
ATOM 3077 O O . VAL B 1 80 ? -5.371 30.375 15.227 1 62.19 80 VAL B O 1
ATOM 3080 N N . LYS B 1 81 ? -6.336 28.375 15.367 1 63.03 81 LYS B N 1
ATOM 3081 C CA . LYS B 1 81 ? -5.301 27.922 16.297 1 63.03 81 LYS B CA 1
ATOM 3082 C C . LYS B 1 81 ? -3.93 27.906 15.625 1 63.03 81 LYS B C 1
ATOM 3084 O O . LYS B 1 81 ? -2.939 28.344 16.219 1 63.03 81 LYS B O 1
ATOM 3089 N N . ARG B 1 82 ? -3.895 27.516 14.461 1 64.88 82 ARG B N 1
ATOM 3090 C CA . ARG B 1 82 ? -2.648 27.453 13.695 1 64.88 82 ARG B CA 1
ATOM 3091 C C . ARG B 1 82 ? -2.104 28.844 13.422 1 64.88 82 ARG B C 1
ATOM 3093 O O . ARG B 1 82 ? -0.893 29.062 13.492 1 64.88 82 ARG B O 1
ATOM 3100 N N . LEU B 1 83 ? -3.014 29.719 13.109 1 58.97 83 LEU B N 1
ATOM 3101 C CA . LEU B 1 83 ? -2.623 31.109 12.883 1 58.97 83 LEU B CA 1
ATOM 3102 C C . LEU B 1 83 ? -1.997 31.719 14.141 1 58.97 83 LEU B C 1
ATOM 3104 O O . LEU B 1 83 ? -0.988 32.406 14.062 1 58.97 83 LEU B O 1
ATOM 3108 N N . ALA B 1 84 ? -2.594 31.391 15.195 1 58.75 84 ALA B N 1
ATOM 3109 C CA . ALA B 1 84 ? -2.062 31.891 16.469 1 58.75 84 ALA B CA 1
ATOM 3110 C C . ALA B 1 84 ? -0.674 31.312 16.734 1 58.75 84 ALA B C 1
ATOM 3112 O O . ALA B 1 84 ? 0.217 32.031 17.203 1 58.75 84 ALA B O 1
ATOM 3113 N N . GLU B 1 85 ? -0.492 30.109 16.344 1 61.22 85 GLU B N 1
ATOM 3114 C CA . GLU B 1 85 ? 0.773 29.422 16.578 1 61.22 85 GLU B CA 1
ATOM 3115 C C . GLU B 1 85 ? 1.85 29.891 15.609 1 61.22 85 GLU B C 1
ATOM 3117 O O . GLU B 1 85 ? 3.039 29.859 15.93 1 61.22 85 GLU B O 1
ATOM 3122 N N . GLN B 1 86 ? 1.443 30.188 14.422 1 58.84 86 GLN B N 1
ATOM 3123 C CA . GLN B 1 86 ? 2.371 30.719 13.43 1 58.84 86 GLN B CA 1
ATOM 3124 C C . GLN B 1 86 ? 3.092 31.953 13.961 1 58.84 86 GLN B C 1
ATOM 3126 O O . GLN B 1 86 ? 4.266 32.188 13.648 1 58.84 86 GLN B O 1
ATOM 3131 N N . PHE B 1 87 ? 2.428 32.719 14.664 1 52.69 87 PHE B N 1
ATOM 3132 C CA . PHE B 1 87 ? 2.996 33.969 15.141 1 52.69 87 PHE B CA 1
ATOM 3133 C C . PHE B 1 87 ? 3.85 33.75 16.375 1 52.69 87 PHE B C 1
ATOM 3135 O O . PHE B 1 87 ? 4.703 34.562 16.719 1 52.69 87 PHE B O 1
ATOM 3142 N N . SER B 1 88 ? 3.721 32.656 17 1 53.5 88 SER B N 1
ATOM 3143 C CA . SER B 1 88 ? 4.465 32.5 18.25 1 53.5 88 SER B CA 1
ATOM 3144 C C . SER B 1 88 ? 5.699 31.625 18.047 1 53.5 88 SER B C 1
ATOM 3146 O O . SER B 1 88 ? 6.742 31.859 18.656 1 53.5 88 SER B O 1
ATOM 3148 N N . LYS B 1 89 ? 5.613 30.469 17.297 1 61.75 89 LYS B N 1
ATOM 3149 C CA . LYS B 1 89 ? 6.676 29.469 17.219 1 61.75 89 LYS B CA 1
ATOM 3150 C C . LYS B 1 89 ? 6.926 29.047 15.773 1 61.75 89 LYS B C 1
ATOM 3152 O O . LYS B 1 89 ? 6.625 27.922 15.391 1 61.75 89 LYS B O 1
ATOM 3157 N N . ARG B 1 90 ? 7.727 30.031 15.094 1 63.97 90 ARG B N 1
ATOM 3158 C CA . ARG B 1 90 ? 7.848 29.922 13.641 1 63.97 90 ARG B CA 1
ATOM 3159 C C . ARG B 1 90 ? 8.695 28.703 13.266 1 63.97 90 ARG B C 1
ATOM 3161 O O . ARG B 1 90 ? 8.516 28.141 12.188 1 63.97 90 ARG B O 1
ATOM 3168 N N . ASP B 1 91 ? 9.43 28.281 14.273 1 73.69 91 ASP B N 1
ATOM 3169 C CA . ASP B 1 91 ? 10.383 27.266 13.867 1 73.69 91 ASP B CA 1
ATOM 3170 C C . ASP B 1 91 ? 10.203 25.984 14.695 1 73.69 91 ASP B C 1
ATOM 3172 O O . ASP B 1 91 ? 11.141 25.188 14.82 1 73.69 91 ASP B O 1
ATOM 3176 N N . LYS B 1 92 ? 9.078 26 15.305 1 78.25 92 LYS B N 1
ATOM 3177 C CA . LYS B 1 92 ? 8.758 24.781 16.047 1 78.25 92 LYS B CA 1
ATOM 3178 C C . LYS B 1 92 ? 7.363 24.281 15.703 1 78.25 92 LYS B C 1
ATOM 3180 O O . LYS B 1 92 ? 6.453 25.062 15.445 1 78.25 92 LYS B O 1
ATOM 3185 N N . GLY B 1 93 ? 7.281 23.016 15.578 1 85.81 93 GLY B N 1
ATOM 3186 C CA . GLY B 1 93 ? 5.98 22.422 15.297 1 85.81 93 GLY B CA 1
ATOM 3187 C C . GLY B 1 93 ? 6.066 21.078 14.609 1 85.81 93 GLY B C 1
ATOM 3188 O O . GLY B 1 93 ? 7.066 20.375 14.742 1 85.81 93 GLY B O 1
ATOM 3189 N N . ARG B 1 94 ? 4.848 20.719 14.094 1 89.25 94 ARG B N 1
ATOM 3190 C CA . ARG B 1 94 ? 4.73 19.406 13.453 1 89.25 94 ARG B CA 1
ATOM 3191 C C . ARG B 1 94 ? 4.242 19.547 12.016 1 89.25 94 ARG B C 1
ATOM 3193 O O . ARG B 1 94 ? 3.33 20.328 11.734 1 89.25 94 ARG B O 1
ATOM 3200 N N . LEU B 1 95 ? 4.926 18.953 11.133 1 93.75 95 LEU B N 1
ATOM 3201 C CA . LEU B 1 95 ? 4.527 18.891 9.734 1 93.75 95 LEU B CA 1
ATOM 3202 C C . LEU B 1 95 ? 4.293 17.438 9.297 1 93.75 95 LEU B C 1
ATOM 3204 O O . LEU B 1 95 ? 5.195 16.609 9.406 1 93.75 95 LEU B O 1
ATOM 3208 N N . THR B 1 96 ? 3.086 17.109 8.859 1 95.06 96 THR B N 1
ATOM 3209 C CA . THR B 1 96 ? 2.74 15.766 8.43 1 95.06 96 THR B CA 1
ATOM 3210 C C . THR B 1 96 ? 2.533 15.719 6.914 1 95.06 96 THR B C 1
ATOM 3212 O O . THR B 1 96 ? 1.678 16.422 6.379 1 95.06 96 THR B O 1
ATOM 3215 N N . ILE B 1 97 ? 3.322 14.859 6.281 1 97.56 97 ILE B N 1
ATOM 3216 C CA . ILE B 1 97 ? 3.238 14.664 4.84 1 97.56 97 ILE B CA 1
ATOM 3217 C C . ILE B 1 97 ? 2.744 13.25 4.535 1 97.56 97 ILE B C 1
ATOM 3219 O O . ILE B 1 97 ? 3.279 12.273 5.066 1 97.56 97 ILE B O 1
ATOM 3223 N N . ALA B 1 98 ? 1.657 13.164 3.764 1 97.81 98 ALA B N 1
ATOM 3224 C CA . ALA B 1 98 ? 1.197 11.883 3.23 1 97.81 98 ALA B CA 1
ATOM 3225 C C . ALA B 1 98 ? 1.617 11.711 1.774 1 97.81 98 ALA B C 1
ATOM 3227 O O . ALA B 1 98 ? 1.427 12.617 0.957 1 97.81 98 ALA B O 1
ATOM 3228 N N . THR B 1 99 ? 2.193 10.531 1.493 1 97.38 99 THR B N 1
ATOM 3229 C CA . THR B 1 99 ? 2.74 10.352 0.152 1 97.38 99 THR B CA 1
ATOM 3230 C C . THR B 1 99 ? 2.764 8.883 -0.234 1 97.38 99 THR B C 1
ATOM 3232 O O . THR B 1 99 ? 2.361 8.023 0.555 1 97.38 99 THR B O 1
ATOM 3235 N N . THR B 1 100 ? 3.123 8.586 -1.492 1 95.88 100 THR B N 1
ATOM 3236 C CA . THR B 1 100 ? 3.207 7.223 -1.998 1 95.88 100 THR B CA 1
ATOM 3237 C C . THR B 1 100 ? 4.637 6.699 -1.918 1 95.88 100 THR B C 1
ATOM 3239 O O . THR B 1 100 ? 5.57 7.465 -1.651 1 95.88 100 THR B O 1
ATOM 3242 N N . HIS B 1 101 ? 4.785 5.426 -2.146 1 94.94 101 HIS B N 1
ATOM 3243 C CA . HIS B 1 101 ? 6.102 4.805 -2.164 1 94.94 101 HIS B CA 1
ATOM 3244 C C . HIS B 1 101 ? 7.039 5.527 -3.127 1 94.94 101 HIS B C 1
ATOM 3246 O O . HIS B 1 101 ? 8.156 5.891 -2.758 1 94.94 101 HIS B O 1
ATOM 3252 N N . THR B 1 102 ? 6.621 5.75 -4.305 1 94.69 102 THR B N 1
ATOM 3253 C CA . THR B 1 102 ? 7.457 6.328 -5.352 1 94.69 102 THR B CA 1
ATOM 3254 C C . THR B 1 102 ? 8 7.688 -4.926 1 94.69 102 THR B C 1
ATOM 3256 O O . THR B 1 102 ? 9.188 7.961 -5.078 1 94.69 102 THR B O 1
ATOM 3259 N N . GLN B 1 103 ? 7.113 8.477 -4.395 1 95.81 103 GLN B N 1
ATOM 3260 C CA . GLN B 1 103 ? 7.547 9.805 -3.979 1 95.81 103 GLN B CA 1
ATOM 3261 C C . GLN B 1 103 ? 8.477 9.734 -2.77 1 95.81 103 GLN B C 1
ATOM 3263 O O . GLN B 1 103 ? 9.508 10.406 -2.73 1 95.81 103 GLN B O 1
ATOM 3268 N N . ALA B 1 104 ? 8.125 8.914 -1.801 1 96.19 104 ALA B N 1
ATOM 3269 C CA . ALA B 1 104 ? 8.922 8.781 -0.582 1 96.19 104 ALA B CA 1
ATOM 3270 C C . ALA B 1 104 ? 10.312 8.242 -0.891 1 96.19 104 ALA B C 1
ATOM 3272 O O . ALA B 1 104 ? 11.297 8.641 -0.264 1 96.19 104 ALA B O 1
ATOM 3273 N N . GLN B 1 105 ? 10.359 7.344 -1.838 1 95.06 105 GLN B N 1
ATOM 3274 C CA . GLN B 1 105 ? 11.602 6.629 -2.1 1 95.06 105 GLN B CA 1
ATOM 3275 C C . GLN B 1 105 ? 12.5 7.418 -3.045 1 95.06 105 GLN B C 1
ATOM 3277 O O . GLN B 1 105 ? 13.727 7.391 -2.91 1 95.06 105 GLN B O 1
ATOM 3282 N N . TYR B 1 106 ? 11.891 8.172 -3.971 1 94.62 106 TYR B N 1
ATOM 3283 C CA . TYR B 1 106 ? 12.734 8.617 -5.074 1 94.62 106 TYR B CA 1
ATOM 3284 C C . TYR B 1 106 ? 12.695 10.141 -5.207 1 94.62 106 TYR B C 1
ATOM 3286 O O . TYR B 1 106 ? 13.641 10.742 -5.723 1 94.62 106 TYR B O 1
ATOM 3294 N N . ALA B 1 107 ? 11.672 10.773 -4.766 1 95.38 107 ALA B N 1
ATOM 3295 C CA . ALA B 1 107 ? 11.539 12.211 -4.984 1 95.38 107 ALA B CA 1
ATOM 3296 C C . ALA B 1 107 ? 11.836 12.992 -3.707 1 95.38 107 ALA B C 1
ATOM 3298 O O . ALA B 1 107 ? 12.492 14.031 -3.746 1 95.38 107 ALA B O 1
ATOM 3299 N N . LEU B 1 108 ? 11.5 12.5 -2.531 1 96.81 108 LEU B N 1
ATOM 3300 C CA . LEU B 1 108 ? 11.375 13.336 -1.341 1 96.81 108 LEU B CA 1
ATOM 3301 C C . LEU B 1 108 ? 12.656 13.281 -0.506 1 96.81 108 LEU B C 1
ATOM 3303 O O . LEU B 1 108 ? 12.891 14.141 0.339 1 96.81 108 LEU B O 1
ATOM 3307 N N . PRO B 1 109 ? 13.508 12.266 -0.649 1 95.44 109 PRO B N 1
ATOM 3308 C CA . PRO B 1 109 ? 14.664 12.172 0.243 1 95.44 109 PRO B CA 1
ATOM 3309 C C . PRO B 1 109 ? 15.516 13.438 0.235 1 95.44 109 PRO B C 1
ATOM 3311 O O . PRO B 1 109 ? 15.906 13.938 1.297 1 95.44 109 PRO B O 1
ATOM 3314 N N . THR B 1 110 ? 15.719 14.008 -0.887 1 94.06 110 THR B N 1
ATOM 3315 C CA . THR B 1 110 ? 16.547 15.211 -0.981 1 94.06 110 THR B CA 1
ATOM 3316 C C . THR B 1 110 ? 15.852 16.391 -0.311 1 94.06 110 THR B C 1
ATOM 3318 O O . THR B 1 110 ? 16.484 17.172 0.403 1 94.06 110 THR B O 1
ATOM 3321 N N . VAL B 1 111 ? 14.617 16.484 -0.52 1 96.06 111 VAL B N 1
ATOM 3322 C CA . VAL B 1 111 ? 13.836 17.578 0.043 1 96.06 111 VAL B CA 1
ATOM 3323 C C . VAL B 1 111 ? 13.773 17.453 1.562 1 96.06 111 VAL B C 1
ATOM 3325 O O . VAL B 1 111 ? 13.922 18.438 2.287 1 96.06 111 VAL B O 1
ATOM 3328 N N . VAL B 1 112 ? 13.562 16.266 2.029 1 95.06 112 VAL B N 1
ATOM 3329 C CA . VAL B 1 112 ? 13.445 15.992 3.457 1 95.06 112 VAL B CA 1
ATOM 3330 C C . VAL B 1 112 ? 14.766 16.328 4.152 1 95.06 112 VAL B C 1
ATOM 3332 O O . VAL B 1 112 ? 14.773 16.922 5.234 1 95.06 112 VAL B O 1
ATOM 3335 N N . THR B 1 113 ? 15.867 15.977 3.545 1 93.31 113 THR B N 1
ATOM 3336 C CA . THR B 1 113 ? 17.188 16.25 4.09 1 93.31 113 THR B CA 1
ATOM 3337 C C . THR B 1 113 ? 17.406 17.766 4.246 1 93.31 113 THR B C 1
ATOM 3339 O O . THR B 1 113 ? 17.828 18.234 5.305 1 93.31 113 THR B O 1
ATOM 3342 N N . GLN B 1 114 ? 17.062 18.5 3.271 1 94.56 114 GLN B N 1
ATOM 3343 C CA . GLN B 1 114 ? 17.219 19.953 3.297 1 94.56 114 GLN B CA 1
ATOM 3344 C C . GLN B 1 114 ? 16.297 20.578 4.332 1 94.56 114 GLN B C 1
ATOM 3346 O O . GLN B 1 114 ? 16.688 21.516 5.043 1 94.56 114 GLN B O 1
ATOM 3351 N N . PHE B 1 115 ? 15.133 20.125 4.418 1 95.12 115 PHE B N 1
ATOM 3352 C CA . PHE B 1 115 ? 14.148 20.672 5.348 1 95.12 115 PHE B CA 1
ATOM 3353 C C . PHE B 1 115 ? 14.602 20.484 6.789 1 95.12 115 PHE B C 1
ATOM 3355 O O . PHE B 1 115 ? 14.5 21.391 7.609 1 95.12 115 PHE B O 1
ATOM 3362 N N . LYS B 1 116 ? 15.039 19.312 7.062 1 90.94 116 LYS B N 1
ATOM 3363 C CA . LYS B 1 116 ? 15.477 19 8.422 1 90.94 116 LYS B CA 1
ATOM 3364 C C . LYS B 1 116 ? 16.672 19.859 8.82 1 90.94 116 LYS B C 1
ATOM 3366 O O . LYS B 1 116 ? 16.797 20.234 9.992 1 90.94 116 LYS B O 1
ATOM 3371 N N . LYS B 1 117 ? 17.5 20.156 7.883 1 91.38 117 LYS B N 1
ATOM 3372 C CA . LYS B 1 117 ? 18.625 21.047 8.141 1 91.38 117 LYS B CA 1
ATOM 3373 C C . LYS B 1 117 ? 18.156 22.469 8.43 1 91.38 117 LYS B C 1
ATOM 3375 O O . LYS B 1 117 ? 18.688 23.125 9.328 1 91.38 117 LYS B O 1
ATOM 3380 N N . THR B 1 118 ? 17.172 22.922 7.711 1 91.62 118 THR B N 1
ATOM 3381 C CA . THR B 1 118 ? 16.672 24.281 7.805 1 91.62 118 THR B CA 1
ATOM 3382 C C . THR B 1 118 ? 15.789 24.453 9.039 1 91.62 118 THR B C 1
ATOM 3384 O O . THR B 1 118 ? 15.781 25.516 9.664 1 91.62 118 THR B O 1
ATOM 3387 N N . PHE B 1 119 ? 15.016 23.438 9.32 1 91.94 119 PHE B N 1
ATOM 3388 C CA . PHE B 1 119 ? 14.086 23.484 10.438 1 91.94 119 PHE B CA 1
ATOM 3389 C C . PHE B 1 119 ? 14.32 22.312 11.391 1 91.94 119 PHE B C 1
ATOM 3391 O O . PHE B 1 119 ? 13.453 21.453 11.547 1 91.94 119 PHE B O 1
ATOM 3398 N N . PRO B 1 120 ? 15.344 22.359 12.117 1 88.69 120 PRO B N 1
ATOM 3399 C CA . PRO B 1 120 ? 15.711 21.234 12.969 1 88.69 120 PRO B CA 1
ATOM 3400 C C . PRO B 1 120 ? 14.734 21.016 14.117 1 88.69 120 PRO B C 1
ATOM 3402 O O . PRO B 1 120 ? 14.672 19.922 14.688 1 88.69 120 PRO B O 1
ATOM 3405 N N . GLN B 1 121 ? 13.922 22.047 14.367 1 88.19 121 GLN B N 1
ATOM 3406 C CA . GLN B 1 121 ? 13.031 21.938 15.523 1 88.19 121 GLN B CA 1
ATOM 3407 C C . GLN B 1 121 ? 11.617 21.562 15.086 1 88.19 121 GLN B C 1
ATOM 3409 O O . GLN B 1 121 ? 10.727 21.406 15.93 1 88.19 121 GLN B O 1
ATOM 3414 N N . VAL B 1 122 ? 11.406 21.453 13.805 1 89.94 122 VAL B N 1
ATOM 3415 C CA . VAL B 1 122 ? 10.109 21 13.305 1 89.94 122 VAL B CA 1
ATOM 3416 C C . VAL B 1 122 ? 10.086 19.469 13.234 1 89.94 122 VAL B C 1
ATOM 3418 O O . VAL B 1 122 ? 11 18.859 12.688 1 89.94 122 VAL B O 1
ATOM 3421 N N . HIS B 1 123 ? 9.055 18.922 13.852 1 89.94 123 HIS B N 1
ATOM 3422 C CA . HIS B 1 123 ? 8.852 17.484 13.805 1 89.94 123 HIS B CA 1
ATOM 3423 C C . HIS B 1 123 ? 8.195 17.047 12.492 1 89.94 123 HIS B C 1
ATOM 3425 O O . HIS B 1 123 ? 6.996 17.234 12.305 1 89.94 123 HIS B O 1
ATOM 3431 N N . LEU B 1 124 ? 9.008 16.469 11.625 1 92.12 124 LEU B N 1
ATOM 3432 C CA . LEU B 1 124 ? 8.516 16.016 10.328 1 92.12 124 LEU B CA 1
ATOM 3433 C C . LEU B 1 124 ? 8.023 14.57 10.414 1 92.12 124 LEU B C 1
ATOM 3435 O O . LEU B 1 124 ? 8.758 13.688 10.852 1 92.12 124 LEU B O 1
ATOM 3439 N N . VAL B 1 125 ? 6.762 14.375 10.031 1 93.06 125 VAL B N 1
ATOM 3440 C CA . VAL B 1 125 ? 6.168 13.039 10 1 93.06 125 VAL B CA 1
ATOM 3441 C C . VAL B 1 125 ? 5.781 12.68 8.57 1 93.06 125 VAL B C 1
ATOM 3443 O O . VAL B 1 125 ? 5.074 13.438 7.898 1 93.06 125 VAL B O 1
ATOM 3446 N N . LEU B 1 126 ? 6.27 11.523 8.117 1 95.25 126 LEU B N 1
ATOM 3447 C CA . LEU B 1 126 ? 5.938 11.031 6.785 1 95.25 126 LEU B CA 1
ATOM 3448 C C . LEU B 1 126 ? 5.066 9.781 6.871 1 95.25 126 LEU B C 1
ATOM 3450 O O . LEU B 1 126 ? 5.387 8.844 7.609 1 95.25 126 LEU B O 1
ATOM 3454 N N . HIS B 1 127 ? 3.953 9.852 6.133 1 94.75 127 HIS B N 1
ATOM 3455 C CA . HIS B 1 127 ? 3.072 8.695 6.039 1 94.75 127 HIS B CA 1
ATOM 3456 C C . HIS B 1 127 ? 3.006 8.164 4.609 1 94.75 127 HIS B C 1
ATOM 3458 O O . HIS B 1 127 ? 2.473 8.836 3.719 1 94.75 127 HIS B O 1
ATOM 3464 N N . GLN B 1 128 ? 3.555 7.016 4.473 1 94.75 128 GLN B N 1
ATOM 3465 C CA . GLN B 1 128 ? 3.328 6.348 3.195 1 94.75 128 GLN B CA 1
ATOM 3466 C C . GLN B 1 128 ? 1.937 5.723 3.141 1 94.75 128 GLN B C 1
ATOM 3468 O O . GLN B 1 128 ? 1.526 5.027 4.07 1 94.75 128 GLN B O 1
ATOM 3473 N N . ALA B 1 129 ? 1.225 5.988 2.043 1 93.12 129 ALA B N 1
ATOM 3474 C CA . ALA B 1 129 ? -0.142 5.492 1.913 1 93.12 129 ALA B CA 1
ATOM 3475 C C . ALA B 1 129 ? -0.558 5.402 0.448 1 93.12 129 ALA B C 1
ATOM 3477 O O . ALA B 1 129 ? 0.191 5.812 -0.442 1 93.12 129 ALA B O 1
ATOM 3478 N N . SER B 1 130 ? -1.702 4.781 0.201 1 92.38 130 SER B N 1
ATOM 3479 C CA . SER B 1 130 ? -2.289 4.793 -1.135 1 92.38 130 SER B CA 1
ATOM 3480 C C . SER B 1 130 ? -2.852 6.168 -1.48 1 92.38 130 SER B C 1
ATOM 3482 O O . SER B 1 130 ? -3.166 6.957 -0.588 1 92.38 130 SER B O 1
ATOM 3484 N N . PRO B 1 131 ? -2.986 6.402 -2.787 1 94.19 131 PRO B N 1
ATOM 3485 C CA . PRO B 1 131 ? -3.531 7.711 -3.168 1 94.19 131 PRO B CA 1
ATOM 3486 C C . PRO B 1 131 ? -4.898 7.984 -2.541 1 94.19 131 PRO B C 1
ATOM 3488 O O . PRO B 1 131 ? -5.148 9.094 -2.066 1 94.19 131 PRO B O 1
ATOM 3491 N N . GLY B 1 132 ? -5.766 7.016 -2.525 1 93.44 132 GLY B N 1
ATOM 3492 C CA . GLY B 1 132 ? -7.055 7.195 -1.879 1 93.44 132 GLY B CA 1
ATOM 3493 C C . GLY B 1 132 ? -6.941 7.523 -0.402 1 93.44 132 GLY B C 1
ATOM 3494 O O . GLY B 1 132 ? -7.66 8.383 0.105 1 93.44 132 GLY B O 1
ATOM 3495 N N . GLU B 1 133 ? -6.098 6.867 0.289 1 92 133 GLU B N 1
ATOM 3496 C CA . GLU B 1 133 ? -5.867 7.121 1.707 1 92 133 GLU B CA 1
ATOM 3497 C C . GLU B 1 133 ? -5.285 8.516 1.93 1 92 133 GLU B C 1
ATOM 3499 O O . GLU B 1 133 ? -5.598 9.172 2.926 1 92 133 GLU B O 1
ATOM 3504 N N . ILE B 1 134 ? -4.473 8.922 1.054 1 96.38 134 ILE B N 1
ATOM 3505 C CA . ILE B 1 134 ? -3.877 10.25 1.155 1 96.38 134 ILE B CA 1
ATOM 3506 C C . ILE B 1 134 ? -4.973 11.312 1.099 1 96.38 134 ILE B C 1
ATOM 3508 O O . ILE B 1 134 ? -4.973 12.258 1.892 1 96.38 134 ILE B O 1
ATOM 3512 N N . VAL B 1 135 ? -5.898 11.133 0.197 1 95.75 135 VAL B N 1
ATOM 3513 C CA . VAL B 1 135 ? -7.031 12.047 0.093 1 95.75 135 VAL B CA 1
ATOM 3514 C C . VAL B 1 135 ? -7.77 12.109 1.43 1 95.75 135 VAL B C 1
ATOM 3516 O O . VAL B 1 135 ? -8.031 13.195 1.947 1 95.75 135 VAL B O 1
ATOM 3519 N N . SER B 1 136 ? -8.023 10.969 1.99 1 92.81 136 SER B N 1
ATOM 3520 C CA . SER B 1 136 ? -8.742 10.898 3.26 1 92.81 136 SER B CA 1
ATOM 3521 C C . SER B 1 136 ? -7.957 11.594 4.371 1 92.81 136 SER B C 1
ATOM 3523 O O . SER B 1 136 ? -8.539 12.32 5.184 1 92.81 136 SER B O 1
ATOM 3525 N N . MET B 1 137 ? -6.676 11.422 4.398 1 93.19 137 MET B N 1
ATOM 3526 C CA . MET B 1 137 ? -5.836 12.008 5.438 1 93.19 137 MET B CA 1
ATOM 3527 C C . MET B 1 137 ? -5.832 13.531 5.344 1 93.19 137 MET B C 1
ATOM 3529 O O . MET B 1 137 ? -5.801 14.219 6.363 1 93.19 137 MET B O 1
ATOM 3533 N N . LEU B 1 138 ? -5.852 14 4.133 1 94.5 138 LEU B N 1
ATOM 3534 C CA . LEU B 1 138 ? -5.898 15.445 3.924 1 94.5 138 LEU B CA 1
ATOM 3535 C C . LEU B 1 138 ? -7.246 16.016 4.355 1 94.5 138 LEU B C 1
ATOM 3537 O O . LEU B 1 138 ? -7.305 17 5.086 1 94.5 138 LEU B O 1
ATOM 3541 N N . LEU B 1 139 ? -8.312 15.336 3.939 1 88.44 139 LEU B N 1
ATOM 3542 C CA . LEU B 1 139 ? -9.656 15.82 4.211 1 88.44 139 LEU B CA 1
ATOM 3543 C C . LEU B 1 139 ? -9.969 15.766 5.703 1 88.44 139 LEU B C 1
ATOM 3545 O O . LEU B 1 139 ? -10.672 16.625 6.234 1 88.44 139 LEU B O 1
ATOM 3549 N N . ASP B 1 140 ? -9.352 14.758 6.316 1 82.62 140 ASP B N 1
ATOM 3550 C CA . ASP B 1 140 ? -9.594 14.555 7.742 1 82.62 140 ASP B CA 1
ATOM 3551 C C . ASP B 1 140 ? -8.648 15.406 8.586 1 82.62 140 ASP B C 1
ATOM 3553 O O . ASP B 1 140 ? -8.781 15.461 9.812 1 82.62 140 ASP B O 1
ATOM 3557 N N . GLY B 1 141 ? -7.695 16.016 7.984 1 86.81 141 GLY B N 1
ATOM 3558 C CA . GLY B 1 141 ? -6.77 16.875 8.695 1 86.81 141 GLY B CA 1
ATOM 3559 C C . GLY B 1 141 ? -5.633 16.125 9.352 1 86.81 141 GLY B C 1
ATOM 3560 O O . GLY B 1 141 ? -4.914 16.688 10.188 1 86.81 141 GLY B O 1
ATOM 3561 N N . VAL B 1 142 ? -5.512 14.906 9.023 1 87.44 142 VAL B N 1
ATOM 3562 C CA . VAL B 1 142 ? -4.449 14.07 9.57 1 87.44 142 VAL B CA 1
ATOM 3563 C C . VAL B 1 142 ? -3.113 14.445 8.922 1 87.44 142 VAL B C 1
ATOM 3565 O O . VAL B 1 142 ? -2.07 14.406 9.578 1 87.44 142 VAL B O 1
ATOM 3568 N N . ALA B 1 143 ? -3.168 14.844 7.676 1 94.94 143 ALA B N 1
ATOM 3569 C CA . ALA B 1 143 ? -1.98 15.289 6.953 1 94.94 143 ALA B CA 1
ATOM 3570 C C . ALA B 1 143 ? -2.119 16.75 6.516 1 94.94 143 ALA B C 1
ATOM 3572 O O . ALA B 1 143 ? -3.221 17.203 6.195 1 94.94 143 ALA B O 1
ATOM 3573 N N . ASP B 1 144 ? -0.989 17.422 6.492 1 94.12 144 ASP B N 1
ATOM 3574 C CA . ASP B 1 144 ? -0.968 18.812 6.055 1 94.12 144 ASP B CA 1
ATOM 3575 C C . ASP B 1 144 ? -0.792 18.906 4.539 1 94.12 144 ASP B C 1
ATOM 3577 O O . ASP B 1 144 ? -1.387 19.781 3.896 1 94.12 144 ASP B O 1
ATOM 3581 N N . ILE B 1 145 ? 0.072 18.062 4.039 1 97.12 145 ILE B N 1
ATOM 3582 C CA . ILE B 1 145 ? 0.426 18.062 2.623 1 97.12 145 ILE B CA 1
ATOM 3583 C C . ILE B 1 145 ? 0.338 16.656 2.059 1 97.12 145 ILE B C 1
ATOM 3585 O O . ILE B 1 145 ? 0.756 15.695 2.707 1 97.12 145 ILE B O 1
ATOM 3589 N N . GLY B 1 146 ? -0.291 16.547 0.927 1 98.25 146 GLY B N 1
ATOM 3590 C CA . GLY B 1 146 ? -0.305 15.297 0.176 1 98.25 146 GLY B CA 1
ATOM 3591 C C . GLY B 1 146 ? 0.498 15.367 -1.109 1 98.25 146 GLY B C 1
ATOM 3592 O O . GLY B 1 146 ? 0.477 16.375 -1.807 1 98.25 146 GLY B O 1
ATOM 3593 N N . ILE B 1 147 ? 1.275 14.312 -1.399 1 98.06 147 ILE B N 1
ATOM 3594 C CA . ILE B 1 147 ? 2.062 14.258 -2.627 1 98.06 147 ILE B CA 1
ATOM 3595 C C . ILE B 1 147 ? 1.837 12.922 -3.326 1 98.06 147 ILE B C 1
ATOM 3597 O O . ILE B 1 147 ? 2.203 11.867 -2.799 1 98.06 147 ILE B O 1
ATOM 3601 N N . ALA B 1 148 ? 1.243 12.977 -4.461 1 97.62 148 ALA B N 1
ATOM 3602 C CA . ALA B 1 148 ? 0.957 11.773 -5.234 1 97.62 148 ALA B CA 1
ATOM 3603 C C . ALA B 1 148 ? 0.644 12.117 -6.688 1 97.62 148 ALA B C 1
ATOM 3605 O O . ALA B 1 148 ? 0.344 13.266 -7.012 1 97.62 148 ALA B O 1
ATOM 3606 N N . THR B 1 149 ? 0.688 11.109 -7.527 1 96.19 149 THR B N 1
ATOM 3607 C CA . THR B 1 149 ? 0.337 11.281 -8.93 1 96.19 149 THR B CA 1
ATOM 3608 C C . THR B 1 149 ? -1.161 11.078 -9.141 1 96.19 149 THR B C 1
ATOM 3610 O O . THR B 1 149 ? -1.783 11.789 -9.93 1 96.19 149 THR B O 1
ATOM 3613 N N . GLU B 1 150 ? -1.766 10.188 -8.391 1 93.5 150 GLU B N 1
ATOM 3614 C CA . GLU B 1 150 ? -3.158 9.828 -8.641 1 93.5 150 GLU B CA 1
ATOM 3615 C C . GLU B 1 150 ? -4.082 10.453 -7.598 1 93.5 150 GLU B C 1
ATOM 3617 O O . GLU B 1 150 ? -3.67 10.703 -6.465 1 93.5 150 GLU B O 1
ATOM 3622 N N . ALA B 1 151 ? -5.34 10.641 -7.969 1 91.44 151 ALA B N 1
ATOM 3623 C CA . ALA B 1 151 ? -6.512 10.812 -7.113 1 91.44 151 ALA B CA 1
ATOM 3624 C C . ALA B 1 151 ? -6.613 12.242 -6.598 1 91.44 151 ALA B C 1
ATOM 3626 O O . ALA B 1 151 ? -7.699 12.82 -6.551 1 91.44 151 ALA B O 1
ATOM 3627 N N . LEU B 1 152 ? -5.512 12.969 -6.305 1 93.62 152 LEU B N 1
ATOM 3628 C CA . LEU B 1 152 ? -5.566 14.211 -5.539 1 93.62 152 LEU B CA 1
ATOM 3629 C C . LEU B 1 152 ? -6.203 15.328 -6.359 1 93.62 152 LEU B C 1
ATOM 3631 O O . LEU B 1 152 ? -7.031 16.078 -5.848 1 93.62 152 LEU B O 1
ATOM 3635 N N . GLU B 1 153 ? -5.844 15.383 -7.621 1 91.44 153 GLU B N 1
ATOM 3636 C CA . GLU B 1 153 ? -6.266 16.484 -8.477 1 91.44 153 GLU B CA 1
ATOM 3637 C C . GLU B 1 153 ? -7.766 16.438 -8.75 1 91.44 153 GLU B C 1
ATOM 3639 O O . GLU B 1 153 ? -8.383 17.453 -9.078 1 91.44 153 GLU B O 1
ATOM 3644 N N . SER B 1 154 ? -8.367 15.328 -8.539 1 91.56 154 SER B N 1
ATOM 3645 C CA . SER B 1 154 ? -9.773 15.148 -8.883 1 91.56 154 SER B CA 1
ATOM 3646 C C . SER B 1 154 ? -10.68 15.516 -7.715 1 91.56 154 SER B C 1
ATOM 3648 O O . SER B 1 154 ? -11.906 15.547 -7.859 1 91.56 154 SER B O 1
ATOM 3650 N N . VAL B 1 155 ? -10.133 15.844 -6.625 1 91.94 155 VAL B N 1
ATOM 3651 C CA . VAL B 1 155 ? -10.906 16.141 -5.426 1 91.94 155 VAL B CA 1
ATOM 3652 C C . VAL B 1 155 ? -11.094 17.641 -5.285 1 91.94 155 VAL B C 1
ATOM 3654 O O . VAL B 1 155 ? -10.117 18.375 -5.094 1 91.94 155 VAL B O 1
ATOM 3657 N N . ALA B 1 156 ? -12.289 18.094 -5.25 1 90.12 156 ALA B N 1
ATOM 3658 C CA . ALA B 1 156 ? -12.609 19.531 -5.281 1 90.12 156 ALA B CA 1
ATOM 3659 C C . ALA B 1 156 ? -12.164 20.219 -3.996 1 90.12 156 ALA B C 1
ATOM 3661 O O . ALA B 1 156 ? -11.773 21.391 -4.016 1 90.12 156 ALA B O 1
ATOM 3662 N N . GLU B 1 157 ? -12.227 19.469 -2.99 1 90.19 157 GLU B N 1
ATOM 3663 C CA . GLU B 1 157 ? -11.914 20.031 -1.681 1 90.19 157 GLU B CA 1
ATOM 3664 C C . GLU B 1 157 ? -10.414 20.219 -1.502 1 90.19 157 GLU B C 1
ATOM 3666 O O . GLU B 1 157 ? -9.969 20.844 -0.536 1 90.19 157 GLU B O 1
ATOM 3671 N N . LEU B 1 158 ? -9.648 19.781 -2.512 1 95.06 158 LEU B N 1
ATOM 3672 C CA . LEU B 1 158 ? -8.203 19.906 -2.447 1 95.06 158 LEU B CA 1
ATOM 3673 C C . LEU B 1 158 ? -7.695 20.922 -3.479 1 95.06 158 LEU B C 1
ATOM 3675 O O . LEU B 1 158 ? -8.211 20.969 -4.598 1 95.06 158 LEU B O 1
ATOM 3679 N N . ALA B 1 159 ? -6.812 21.719 -3.07 1 93.75 159 ALA B N 1
ATOM 3680 C CA . ALA B 1 159 ? -6.008 22.5 -4.008 1 93.75 159 ALA B CA 1
ATOM 3681 C C . ALA B 1 159 ? -4.762 21.719 -4.43 1 93.75 159 ALA B C 1
ATOM 3683 O O . ALA B 1 159 ? -3.928 21.375 -3.596 1 93.75 159 ALA B O 1
ATOM 3684 N N . SER B 1 160 ? -4.688 21.516 -5.652 1 95.69 160 SER B N 1
ATOM 3685 C CA . SER B 1 160 ? -3.582 20.719 -6.164 1 95.69 160 SER B CA 1
ATOM 3686 C C . SER B 1 160 ? -2.701 21.531 -7.109 1 95.69 160 SER B C 1
ATOM 3688 O O . SER B 1 160 ? -3.205 22.266 -7.953 1 95.69 160 SER B O 1
ATOM 3690 N N . PHE B 1 161 ? -1.405 21.359 -6.965 1 95.44 161 PHE B N 1
ATOM 3691 C CA . PHE B 1 161 ? -0.405 22.047 -7.773 1 95.44 161 PHE B CA 1
ATOM 3692 C C . PHE B 1 161 ? 0.522 21.047 -8.453 1 95.44 161 PHE B C 1
ATOM 3694 O O . PHE B 1 161 ? 0.985 20.094 -7.824 1 95.44 161 PHE B O 1
ATOM 3701 N N . PRO B 1 162 ? 0.778 21.281 -9.742 1 95.88 162 PRO B N 1
ATOM 3702 C CA . PRO B 1 162 ? 1.735 20.391 -10.391 1 95.88 162 PRO B CA 1
ATOM 3703 C C . PRO B 1 162 ? 3.139 20.5 -9.797 1 95.88 162 PRO B C 1
ATOM 3705 O O . PRO B 1 162 ? 3.705 21.594 -9.727 1 95.88 162 PRO B O 1
ATOM 3708 N N . TYR B 1 163 ? 3.67 19.422 -9.344 1 96 163 TYR B N 1
ATOM 3709 C CA . TYR B 1 163 ? 5.004 19.344 -8.758 1 96 163 TYR B CA 1
ATOM 3710 C C . TYR B 1 163 ? 6.055 19.078 -9.828 1 96 163 TYR B C 1
ATOM 3712 O O . TYR B 1 163 ? 6.887 19.938 -10.109 1 96 163 TYR B O 1
ATOM 3720 N N . TYR B 1 164 ? 5.988 17.875 -10.469 1 95.81 164 TYR B N 1
ATOM 3721 C CA . TYR B 1 164 ? 6.883 17.531 -11.57 1 95.81 164 TYR B CA 1
ATOM 3722 C C . TYR B 1 164 ? 6.238 16.5 -12.492 1 95.81 164 TYR B C 1
ATOM 3724 O O . TYR B 1 164 ? 5.191 15.938 -12.164 1 95.81 164 TYR B O 1
ATOM 3732 N N . SER B 1 165 ? 6.844 16.375 -13.633 1 95.75 165 SER B N 1
ATOM 3733 C CA . SER B 1 165 ? 6.348 15.414 -14.609 1 95.75 165 SER B CA 1
ATOM 3734 C C . SER B 1 165 ? 7.348 14.281 -14.828 1 95.75 165 SER B C 1
ATOM 3736 O O . SER B 1 165 ? 8.539 14.445 -14.57 1 95.75 165 SER B O 1
ATOM 3738 N N . TRP B 1 166 ? 6.828 13.18 -15.211 1 95.56 166 TRP B N 1
ATOM 3739 C CA . TRP B 1 166 ? 7.633 12 -15.484 1 95.56 166 TRP B CA 1
ATOM 3740 C C . TRP B 1 166 ? 6.918 11.07 -16.453 1 95.56 166 TRP B C 1
ATOM 3742 O O . TRP B 1 166 ? 5.75 11.289 -16.797 1 95.56 166 TRP B O 1
ATOM 3752 N N . HIS B 1 167 ? 7.676 10.102 -17.016 1 96.19 167 HIS B N 1
ATOM 3753 C CA . HIS B 1 167 ? 7.133 9.078 -17.906 1 96.19 167 HIS B CA 1
ATOM 3754 C C . HIS B 1 167 ? 7.496 7.68 -17.422 1 96.19 167 HIS B C 1
ATOM 3756 O O . HIS B 1 167 ? 8.422 7.512 -16.625 1 96.19 167 HIS B O 1
ATOM 3762 N N . HIS B 1 168 ? 6.699 6.746 -17.906 1 97.69 168 HIS B N 1
ATOM 3763 C CA . HIS B 1 168 ? 7.102 5.363 -17.656 1 97.69 168 HIS B CA 1
ATOM 3764 C C . HIS B 1 168 ? 8.289 4.977 -18.531 1 97.69 168 HIS B C 1
ATOM 3766 O O . HIS B 1 168 ? 8.547 5.605 -19.562 1 97.69 168 HIS B O 1
ATOM 3772 N N . ALA B 1 169 ? 8.977 4.008 -18.062 1 97.75 169 ALA B N 1
ATOM 3773 C CA . ALA B 1 169 ? 10.141 3.471 -18.766 1 97.75 169 ALA B CA 1
ATOM 3774 C C . ALA B 1 169 ? 10.117 1.945 -18.781 1 97.75 169 ALA B C 1
ATOM 3776 O O . ALA B 1 169 ? 9.438 1.32 -17.953 1 97.75 169 ALA B O 1
ATOM 3777 N N . VAL B 1 170 ? 10.883 1.461 -19.719 1 98.69 170 VAL B N 1
ATOM 3778 C CA . VAL B 1 170 ? 10.969 0.015 -19.891 1 98.69 170 VAL B CA 1
ATOM 3779 C C . VAL B 1 170 ? 12.305 -0.497 -19.359 1 98.69 170 VAL B C 1
ATOM 3781 O O . VAL B 1 170 ? 13.359 0.009 -19.75 1 98.69 170 VAL B O 1
ATOM 3784 N N . ILE B 1 171 ? 12.242 -1.524 -18.469 1 98.62 171 ILE B N 1
ATOM 3785 C CA . ILE B 1 171 ? 13.477 -2.125 -17.953 1 98.62 171 ILE B CA 1
ATOM 3786 C C . ILE B 1 171 ? 13.469 -3.627 -18.234 1 98.62 171 ILE B C 1
ATOM 3788 O O . ILE B 1 171 ? 12.422 -4.27 -18.188 1 98.62 171 ILE B O 1
ATOM 3792 N N . VAL B 1 172 ? 14.625 -4.137 -18.578 1 98.56 172 VAL B N 1
ATOM 3793 C CA . VAL B 1 172 ? 14.805 -5.555 -18.891 1 98.56 172 VAL B CA 1
ATOM 3794 C C . VAL B 1 172 ? 16.141 -6.035 -18.312 1 98.56 172 VAL B C 1
ATOM 3796 O O . VAL B 1 172 ? 17 -5.223 -17.984 1 98.56 172 VAL B O 1
ATOM 3799 N N . PRO B 1 173 ? 16.25 -7.395 -18.109 1 97.62 173 PRO B N 1
ATOM 3800 C CA . PRO B 1 173 ? 17.609 -7.883 -17.797 1 97.62 173 PRO B CA 1
ATOM 3801 C C . PRO B 1 173 ? 18.578 -7.688 -18.953 1 97.62 173 PRO B C 1
ATOM 3803 O O . PRO B 1 173 ? 18.172 -7.586 -20.109 1 97.62 173 PRO B O 1
ATOM 3806 N N . PRO B 1 174 ? 19.906 -7.594 -18.609 1 96.69 174 PRO B N 1
ATOM 3807 C CA . PRO B 1 174 ? 20.891 -7.484 -19.688 1 96.69 174 PRO B CA 1
ATOM 3808 C C . PRO B 1 174 ? 20.812 -8.633 -20.688 1 96.69 174 PRO B C 1
ATOM 3810 O O . PRO B 1 174 ? 20.625 -9.789 -20.297 1 96.69 174 PRO B O 1
ATOM 3813 N N . GLY B 1 175 ? 20.891 -8.305 -21.922 1 96.56 175 GLY B N 1
ATOM 3814 C CA . GLY B 1 175 ? 20.859 -9.32 -22.969 1 96.56 175 GLY B CA 1
ATOM 3815 C C . GLY B 1 175 ? 19.453 -9.656 -23.438 1 96.56 175 GLY B C 1
ATOM 3816 O O . GLY B 1 175 ? 19.281 -10.492 -24.328 1 96.56 175 GLY B O 1
ATOM 3817 N N . HIS B 1 176 ? 18.5 -9.031 -22.906 1 97.25 176 HIS B N 1
ATOM 3818 C CA . HIS B 1 176 ? 17.109 -9.289 -23.266 1 97.25 176 HIS B CA 1
ATOM 3819 C C . HIS B 1 176 ? 16.859 -9 -24.734 1 97.25 176 HIS B C 1
ATOM 3821 O O . HIS B 1 176 ? 17.406 -8.039 -25.297 1 97.25 176 HIS B O 1
ATOM 3827 N N . PRO B 1 177 ? 16.016 -9.711 -25.391 1 97.44 177 PRO B N 1
ATOM 3828 C CA . PRO B 1 177 ? 15.727 -9.555 -26.812 1 97.44 177 PRO B CA 1
ATOM 3829 C C . PRO B 1 177 ? 15.25 -8.148 -27.172 1 97.44 177 PRO B C 1
ATOM 3831 O O . PRO B 1 177 ? 15.523 -7.66 -28.266 1 97.44 177 PRO B O 1
ATOM 3834 N N . LEU B 1 178 ? 14.602 -7.508 -26.344 1 97.75 178 LEU B N 1
ATOM 3835 C CA . LEU B 1 178 ? 14.039 -6.188 -26.609 1 97.75 178 LEU B CA 1
ATOM 3836 C C . LEU B 1 178 ? 15.148 -5.16 -26.844 1 97.75 178 LEU B C 1
ATOM 3838 O O . LEU B 1 178 ? 14.898 -4.09 -27.406 1 97.75 178 LEU B O 1
ATOM 3842 N N . GLU B 1 179 ? 16.297 -5.465 -26.359 1 96.5 179 GLU B N 1
ATOM 3843 C CA . GLU B 1 179 ? 17.422 -4.555 -26.547 1 96.5 179 GLU B CA 1
ATOM 3844 C C . GLU B 1 179 ? 17.766 -4.395 -28.031 1 96.5 179 GLU B C 1
ATOM 3846 O O . GLU B 1 179 ? 18.359 -3.389 -28.438 1 96.5 179 GLU B O 1
ATOM 3851 N N . ALA B 1 180 ? 17.359 -5.312 -28.812 1 95 180 ALA B N 1
ATOM 3852 C CA . ALA B 1 180 ? 17.703 -5.332 -30.219 1 95 180 ALA B CA 1
ATOM 3853 C C . ALA B 1 180 ? 16.672 -4.582 -31.047 1 95 180 ALA B C 1
ATOM 3855 O O . ALA B 1 180 ? 16.922 -4.266 -32.219 1 95 180 ALA B O 1
ATOM 3856 N N . ILE B 1 181 ? 15.57 -4.309 -30.484 1 94.19 181 ILE B N 1
ATOM 3857 C CA . ILE B 1 181 ? 14.508 -3.609 -31.203 1 94.19 181 ILE B CA 1
ATOM 3858 C C . ILE B 1 181 ? 14.711 -2.102 -31.094 1 94.19 181 ILE B C 1
ATOM 3860 O O . ILE B 1 181 ? 14.5 -1.518 -30.031 1 94.19 181 ILE B O 1
ATOM 3864 N N . GLN B 1 182 ? 15.125 -1.414 -32.188 1 92.38 182 GLN B N 1
ATOM 3865 C CA . GLN B 1 182 ? 15.367 0.025 -32.219 1 92.38 182 GLN B CA 1
ATOM 3866 C C . GLN B 1 182 ? 14.742 0.663 -33.469 1 92.38 182 GLN B C 1
ATOM 3868 O O . GLN B 1 182 ? 15.086 0.313 -34.594 1 92.38 182 GLN B O 1
ATOM 3873 N N . PRO B 1 183 ? 13.75 1.537 -33.312 1 95.44 183 PRO B N 1
ATOM 3874 C CA . PRO B 1 183 ? 13.234 2.037 -32.031 1 95.44 183 PRO B CA 1
ATOM 3875 C C . PRO B 1 183 ? 12.305 1.042 -31.344 1 95.44 183 PRO B C 1
ATOM 3877 O O . PRO B 1 183 ? 11.664 0.225 -32 1 95.44 183 PRO B O 1
ATOM 3880 N N . LEU B 1 184 ? 12.258 1.133 -30.047 1 97.25 184 LEU B N 1
ATOM 3881 C CA . LEU B 1 184 ? 11.367 0.289 -29.266 1 97.25 184 LEU B CA 1
ATOM 3882 C C . LEU B 1 184 ? 9.914 0.529 -29.656 1 97.25 184 LEU B C 1
ATOM 3884 O O . LEU B 1 184 ? 9.508 1.67 -29.891 1 97.25 184 LEU B O 1
ATOM 3888 N N . THR B 1 185 ? 9.141 -0.55 -29.719 1 97.56 185 THR B N 1
ATOM 3889 C CA . THR B 1 185 ? 7.734 -0.423 -30.094 1 97.56 185 THR B CA 1
ATOM 3890 C C . THR B 1 185 ? 6.832 -1.053 -29.031 1 97.56 185 THR B C 1
ATOM 3892 O O . THR B 1 185 ? 7.27 -1.921 -28.281 1 97.56 185 THR B O 1
ATOM 3895 N N . LEU B 1 186 ? 5.59 -0.562 -29 1 98.06 186 LEU B N 1
ATOM 3896 C CA . LEU B 1 186 ? 4.602 -1.142 -28.094 1 98.06 186 LEU B CA 1
ATOM 3897 C C . LEU B 1 186 ? 4.375 -2.615 -28.422 1 98.06 186 LEU B C 1
ATOM 3899 O O . LEU B 1 186 ? 4.215 -3.434 -27.5 1 98.06 186 LEU B O 1
ATOM 3903 N N . GLU B 1 187 ? 4.375 -2.941 -29.672 1 97.62 187 GLU B N 1
ATOM 3904 C CA . GLU B 1 187 ? 4.184 -4.32 -30.109 1 97.62 187 GLU B CA 1
ATOM 3905 C C . GLU B 1 187 ? 5.301 -5.223 -29.609 1 97.62 187 GLU B C 1
ATOM 3907 O O . GLU B 1 187 ? 5.047 -6.336 -29.141 1 97.62 187 GLU B O 1
ATOM 3912 N N . GLY B 1 188 ? 6.496 -4.688 -29.766 1 97.62 188 GLY B N 1
ATOM 3913 C CA . GLY B 1 188 ? 7.629 -5.449 -29.25 1 97.62 188 GLY B CA 1
ATOM 3914 C C . GLY B 1 188 ? 7.539 -5.734 -27.766 1 97.62 188 GLY B C 1
ATOM 3915 O O . GLY B 1 188 ? 7.82 -6.848 -27.328 1 97.62 188 GLY B O 1
ATOM 3916 N N . ILE B 1 189 ? 7.105 -4.773 -26.969 1 98.19 189 ILE B N 1
ATOM 3917 C CA . ILE B 1 189 ? 6.98 -4.895 -25.516 1 98.19 189 ILE B CA 1
ATOM 3918 C C . ILE B 1 189 ? 5.871 -5.891 -25.188 1 98.19 189 ILE B C 1
ATOM 3920 O O . ILE B 1 189 ? 6.043 -6.75 -24.312 1 98.19 189 ILE B O 1
ATOM 3924 N N . ALA B 1 190 ? 4.801 -5.824 -25.953 1 97.56 190 ALA B N 1
ATOM 3925 C CA . ALA B 1 190 ? 3.596 -6.59 -25.656 1 97.56 190 ALA B CA 1
ATOM 3926 C C . ALA B 1 190 ? 3.803 -8.078 -25.953 1 97.56 190 ALA B C 1
ATOM 3928 O O . ALA B 1 190 ? 2.984 -8.914 -25.562 1 97.56 190 ALA B O 1
ATOM 3929 N N . GLU B 1 191 ? 4.898 -8.445 -26.531 1 96.81 191 GLU B N 1
ATOM 3930 C CA . GLU B 1 191 ? 5.207 -9.836 -26.812 1 96.81 191 GLU B CA 1
ATOM 3931 C C . GLU B 1 191 ? 5.668 -10.578 -25.562 1 96.81 191 GLU B C 1
ATOM 3933 O O . GLU B 1 191 ? 5.715 -11.805 -25.547 1 96.81 191 GLU B O 1
ATOM 3938 N N . PHE B 1 192 ? 5.98 -9.844 -24.578 1 96.88 192 PHE B N 1
ATOM 3939 C CA . PHE B 1 192 ? 6.523 -10.43 -23.359 1 96.88 192 PHE B CA 1
ATOM 3940 C C . PHE B 1 192 ? 5.59 -10.203 -22.188 1 96.88 192 PHE B C 1
ATOM 3942 O O . PHE B 1 192 ? 4.801 -9.258 -22.188 1 96.88 192 PHE B O 1
ATOM 3949 N N . PRO B 1 193 ? 5.641 -11.125 -21.094 1 96.31 193 PRO B N 1
ATOM 3950 C CA . PRO B 1 193 ? 4.926 -10.82 -19.859 1 96.31 193 PRO B CA 1
ATOM 3951 C C . PRO B 1 193 ? 5.367 -9.492 -19.234 1 96.31 193 PRO B C 1
ATOM 3953 O O . PRO B 1 193 ? 6.547 -9.141 -19.297 1 96.31 193 PRO B O 1
ATOM 3956 N N . ILE B 1 194 ? 4.41 -8.844 -18.656 1 97.69 194 ILE B N 1
ATOM 3957 C CA . ILE B 1 194 ? 4.676 -7.5 -18.141 1 97.69 194 ILE B CA 1
ATOM 3958 C C . ILE B 1 194 ? 4.586 -7.496 -16.625 1 97.69 194 ILE B C 1
ATOM 3960 O O . ILE B 1 194 ? 3.684 -8.117 -16.047 1 97.69 194 ILE B O 1
ATOM 3964 N N . ILE B 1 195 ? 5.516 -6.871 -16.031 1 97.5 195 ILE B N 1
ATOM 3965 C CA . ILE B 1 195 ? 5.504 -6.555 -14.602 1 97.5 195 ILE B CA 1
ATOM 3966 C C . ILE B 1 195 ? 5.375 -5.047 -14.406 1 97.5 195 ILE B C 1
ATOM 3968 O O . ILE B 1 195 ? 6.238 -4.281 -14.836 1 97.5 195 ILE B O 1
ATOM 3972 N N . THR B 1 196 ? 4.285 -4.648 -13.773 1 97.75 196 THR B N 1
ATOM 3973 C CA . THR B 1 196 ? 4.082 -3.211 -13.617 1 97.75 196 THR B CA 1
ATOM 3974 C C . THR B 1 196 ? 3.203 -2.92 -12.406 1 97.75 196 THR B C 1
ATOM 3976 O O . THR B 1 196 ? 3.105 -3.738 -11.484 1 97.75 196 THR B O 1
ATOM 3979 N N . TYR B 1 197 ? 2.666 -1.74 -12.352 1 96 197 TYR B N 1
ATOM 3980 C CA . TYR B 1 197 ? 2.014 -1.251 -11.141 1 96 197 TYR B CA 1
ATOM 3981 C C . TYR B 1 197 ? 0.585 -1.771 -11.047 1 96 197 TYR B C 1
ATOM 3983 O O . TYR B 1 197 ? -0.066 -2.01 -12.062 1 96 197 TYR B O 1
ATOM 3991 N N . HIS B 1 198 ? 0.189 -1.885 -9.789 1 91.56 198 HIS B N 1
ATOM 3992 C CA . HIS B 1 198 ? -1.208 -2.139 -9.453 1 91.56 198 HIS B CA 1
ATOM 3993 C C . HIS B 1 198 ? -2.094 -0.968 -9.867 1 91.56 198 HIS B C 1
ATOM 3995 O O . HIS B 1 198 ? -1.649 0.182 -9.875 1 91.56 198 HIS B O 1
ATOM 4001 N N . GLU B 1 199 ? -3.328 -1.291 -10.219 1 89.31 199 GLU B N 1
ATOM 4002 C CA . GLU B 1 199 ? -4.27 -0.246 -10.609 1 89.31 199 GLU B CA 1
ATOM 4003 C C . GLU B 1 199 ? -4.379 0.829 -9.531 1 89.31 199 GLU B C 1
ATOM 4005 O O . GLU B 1 199 ? -4.453 0.516 -8.344 1 89.31 199 GLU B O 1
ATOM 4010 N N . GLY B 1 200 ? -4.332 2.086 -10.023 1 88.38 200 GLY B N 1
ATOM 4011 C CA . GLY B 1 200 ? -4.484 3.199 -9.102 1 88.38 200 GLY B CA 1
ATOM 4012 C C . GLY B 1 200 ? -3.158 3.732 -8.586 1 88.38 200 GLY B C 1
ATOM 4013 O O . GLY B 1 200 ? -3.125 4.719 -7.848 1 88.38 200 GLY B O 1
ATOM 4014 N N . PHE B 1 201 ? -2.131 3.039 -9.008 1 92.19 201 PHE B N 1
ATOM 4015 C CA . PHE B 1 201 ? -0.829 3.486 -8.531 1 92.19 201 PHE B CA 1
ATOM 4016 C C . PHE B 1 201 ? 0.067 3.887 -9.703 1 92.19 201 PHE B C 1
ATOM 4018 O O . PHE B 1 201 ? 0.047 3.248 -10.75 1 92.19 201 PHE B O 1
ATOM 4025 N N . THR B 1 202 ? 0.836 4.883 -9.523 1 95.31 202 THR B N 1
ATOM 4026 C CA . THR B 1 202 ? 1.994 5.312 -10.305 1 95.31 202 THR B CA 1
ATOM 4027 C C . THR B 1 202 ? 1.674 5.309 -11.797 1 95.31 202 THR B C 1
ATOM 4029 O O . THR B 1 202 ? 2.414 4.73 -12.594 1 95.31 202 THR B O 1
ATOM 4032 N N . GLY B 1 203 ? 0.509 5.898 -12.156 1 95 203 GLY B N 1
ATOM 4033 C CA . GLY B 1 203 ? 0.169 6.137 -13.555 1 95 203 GLY B CA 1
ATOM 4034 C C . GLY B 1 203 ? -0.259 4.879 -14.289 1 95 203 GLY B C 1
ATOM 4035 O O . GLY B 1 203 ? -0.254 4.84 -15.516 1 95 203 GLY B O 1
ATOM 4036 N N . ARG B 1 204 ? -0.629 3.826 -13.648 1 95.56 204 ARG B N 1
ATOM 4037 C CA . ARG B 1 204 ? -0.993 2.545 -14.242 1 95.56 204 ARG B CA 1
ATOM 4038 C C . ARG B 1 204 ? -2.047 2.727 -15.328 1 95.56 204 ARG B C 1
ATOM 4040 O O . ARG B 1 204 ? -1.987 2.076 -16.375 1 95.56 204 ARG B O 1
ATOM 4047 N N . ALA B 1 205 ? -2.971 3.596 -15.133 1 93.38 205 ALA B N 1
ATOM 4048 C CA . ALA B 1 205 ? -4.012 3.855 -16.125 1 93.38 205 ALA B CA 1
ATOM 4049 C C . ALA B 1 205 ? -3.408 4.312 -17.453 1 93.38 205 ALA B C 1
ATOM 4051 O O . ALA B 1 205 ? -3.896 3.949 -18.516 1 93.38 205 ALA B O 1
ATOM 4052 N N . GLY B 1 206 ? -2.41 5.082 -17.391 1 94.94 206 GLY B N 1
ATOM 4053 C CA . GLY B 1 206 ? -1.733 5.559 -18.578 1 94.94 206 GLY B CA 1
ATOM 4054 C C . GLY B 1 206 ? -1.101 4.441 -19.391 1 94.94 206 GLY B C 1
ATOM 4055 O O . GLY B 1 206 ? -1.134 4.469 -20.625 1 94.94 206 GLY B O 1
ATOM 4056 N N . ILE B 1 207 ? -0.491 3.492 -18.703 1 96.62 207 ILE B N 1
ATOM 4057 C CA . ILE B 1 207 ? 0.076 2.322 -19.375 1 96.62 207 ILE B CA 1
ATOM 4058 C C . ILE B 1 207 ? -1.024 1.566 -20.109 1 96.62 207 ILE B C 1
ATOM 4060 O O . ILE B 1 207 ? -0.881 1.25 -21.297 1 96.62 207 ILE B O 1
ATOM 4064 N N . ASP B 1 208 ? -2.102 1.345 -19.391 1 95.62 208 ASP B N 1
ATOM 4065 C CA . ASP B 1 208 ? -3.207 0.595 -19.984 1 95.62 208 ASP B CA 1
ATOM 4066 C C . ASP B 1 208 ? -3.77 1.312 -21.203 1 95.62 208 ASP B C 1
ATOM 4068 O O . ASP B 1 208 ? -4.016 0.688 -22.234 1 95.62 208 ASP B O 1
ATOM 4072 N N . GLN B 1 209 ? -3.979 2.561 -21.078 1 95.56 209 GLN B N 1
ATOM 4073 C CA . GLN B 1 209 ? -4.527 3.359 -22.172 1 95.56 209 GLN B CA 1
ATOM 4074 C C . GLN B 1 209 ? -3.602 3.338 -23.391 1 95.56 209 GLN B C 1
ATOM 4076 O O . GLN B 1 209 ? -4.066 3.27 -24.531 1 95.56 209 GLN B O 1
ATOM 4081 N N . THR B 1 210 ? -2.342 3.428 -23.156 1 96.88 210 THR B N 1
ATOM 4082 C CA . THR B 1 210 ? -1.353 3.459 -24.219 1 96.88 210 THR B CA 1
ATOM 4083 C C . THR B 1 210 ? -1.402 2.174 -25.047 1 96.88 210 THR B C 1
ATOM 4085 O O . THR B 1 210 ? -1.468 2.217 -26.281 1 96.88 210 THR B O 1
ATOM 4088 N N . PHE B 1 211 ? -1.419 1.087 -24.438 1 97.69 211 PHE B N 1
ATOM 4089 C CA . PHE B 1 211 ? -1.411 -0.183 -25.141 1 97.69 211 PHE B CA 1
ATOM 4090 C C . PHE B 1 211 ? -2.781 -0.478 -25.75 1 97.69 211 PHE B C 1
ATOM 4092 O O . PHE B 1 211 ? -2.881 -0.989 -26.859 1 97.69 211 PHE B O 1
ATOM 4099 N N . ALA B 1 212 ? -3.789 -0.128 -24.969 1 95.81 212 ALA B N 1
ATOM 4100 C CA . ALA B 1 212 ? -5.137 -0.289 -25.5 1 95.81 212 ALA B CA 1
ATOM 4101 C C . ALA B 1 212 ? -5.328 0.545 -26.766 1 95.81 212 ALA B C 1
ATOM 4103 O O . ALA B 1 212 ? -5.977 0.104 -27.719 1 95.81 212 ALA B O 1
ATOM 4104 N N . GLY B 1 213 ? -4.891 1.727 -26.766 1 96.19 213 GLY B N 1
ATOM 4105 C CA . GLY B 1 213 ? -4.961 2.607 -27.922 1 96.19 213 GLY B CA 1
ATOM 4106 C C . GLY B 1 213 ? -4.297 2.029 -29.156 1 96.19 213 GLY B C 1
ATOM 4107 O O . GLY B 1 213 ? -4.68 2.352 -30.281 1 96.19 213 GLY B O 1
ATOM 4108 N N . ALA B 1 214 ? -3.332 1.207 -28.953 1 96.25 214 ALA B N 1
ATOM 4109 C CA . ALA B 1 214 ? -2.623 0.558 -30.062 1 96.25 214 ALA B CA 1
ATOM 4110 C C . ALA B 1 214 ? -3.252 -0.791 -30.391 1 96.25 214 ALA B C 1
ATOM 4112 O O . ALA B 1 214 ? -2.729 -1.537 -31.219 1 96.25 214 ALA B O 1
ATOM 4113 N N . GLY B 1 215 ? -4.348 -1.105 -29.625 1 97.12 215 GLY B N 1
ATOM 4114 C CA . GLY B 1 215 ? -5.035 -2.365 -29.859 1 97.12 215 GLY B CA 1
ATOM 4115 C C . GLY B 1 215 ? -4.316 -3.559 -29.25 1 97.12 215 GLY B C 1
ATOM 4116 O O . GLY B 1 215 ? -4.477 -4.688 -29.719 1 97.12 215 GLY B O 1
ATOM 4117 N N . LEU B 1 216 ? -3.477 -3.291 -28.297 1 96.81 216 LEU B N 1
ATOM 4118 C CA . LEU B 1 216 ? -2.668 -4.344 -27.703 1 96.81 216 LEU B CA 1
ATOM 4119 C C . LEU B 1 216 ? -3.184 -4.699 -26.312 1 96.81 216 LEU B C 1
ATOM 4121 O O . LEU B 1 216 ? -3.621 -3.82 -25.562 1 96.81 216 LEU B O 1
ATOM 4125 N N . VAL B 1 217 ? -3.102 -5.984 -25.984 1 93.88 217 VAL B N 1
ATOM 4126 C CA . VAL B 1 217 ? -3.443 -6.48 -24.656 1 93.88 217 VAL B CA 1
ATOM 4127 C C . VAL B 1 217 ? -2.186 -6.984 -23.953 1 93.88 217 VAL B C 1
ATOM 4129 O O . VAL B 1 217 ? -1.471 -7.836 -24.484 1 93.88 217 VAL B O 1
ATOM 4132 N N . LEU B 1 218 ? -2.014 -6.465 -22.766 1 94.56 218 LEU B N 1
ATOM 4133 C CA . LEU B 1 218 ? -0.812 -6.832 -22.016 1 94.56 218 LEU B CA 1
ATOM 4134 C C . LEU B 1 218 ? -1.029 -8.125 -21.234 1 94.56 218 LEU B C 1
ATOM 4136 O O . LEU B 1 218 ? -2.105 -8.352 -20.688 1 94.56 218 LEU B O 1
ATOM 4140 N N . ASP B 1 219 ? -0.079 -8.945 -21.25 1 94.56 219 ASP B N 1
ATOM 4141 C CA . ASP B 1 219 ? -0.011 -10.094 -20.344 1 94.56 219 ASP B CA 1
ATOM 4142 C C . ASP B 1 219 ? 0.664 -9.719 -19.031 1 94.56 219 ASP B C 1
ATOM 4144 O O . ASP B 1 219 ? 1.893 -9.727 -18.938 1 94.56 219 ASP B O 1
ATOM 4148 N N . ILE B 1 220 ? -0.11 -9.539 -17.969 1 93.06 220 ILE B N 1
ATOM 4149 C CA . ILE B 1 220 ? 0.424 -9.078 -16.688 1 93.06 220 ILE B CA 1
ATOM 4150 C C . ILE B 1 220 ? 0.876 -10.273 -15.859 1 93.06 220 ILE B C 1
ATOM 4152 O O . ILE B 1 220 ? 0.05 -11.055 -15.391 1 93.06 220 ILE B O 1
ATOM 4156 N N . ALA B 1 221 ? 2.156 -10.375 -15.672 1 92.81 221 ALA B N 1
ATOM 4157 C CA . ALA B 1 221 ? 2.723 -11.438 -14.844 1 92.81 221 ALA B CA 1
ATOM 4158 C C . ALA B 1 221 ? 2.725 -11.039 -13.375 1 92.81 221 ALA B C 1
ATOM 4160 O O . ALA B 1 221 ? 2.641 -11.898 -12.492 1 92.81 221 ALA B O 1
ATOM 4161 N N . MET B 1 222 ? 2.84 -9.688 -13.164 1 90.62 222 MET B N 1
ATOM 4162 C CA . MET B 1 222 ? 2.859 -9.203 -11.789 1 90.62 222 MET B CA 1
ATOM 4163 C C . MET B 1 222 ? 2.367 -7.762 -11.719 1 90.62 222 MET B C 1
ATOM 4165 O O . MET B 1 222 ? 2.711 -6.941 -12.57 1 90.62 222 MET B O 1
ATOM 4169 N N . SER B 1 223 ? 1.589 -7.52 -10.742 1 92.75 223 SER B N 1
ATOM 4170 C CA . SER B 1 223 ? 1.22 -6.156 -10.375 1 92.75 223 SER B CA 1
ATOM 4171 C C . SER B 1 223 ? 1.741 -5.797 -8.992 1 92.75 223 SER B C 1
ATOM 4173 O O . SER B 1 223 ? 1.507 -6.527 -8.023 1 92.75 223 SER B O 1
ATOM 4175 N N . ALA B 1 224 ? 2.477 -4.715 -8.977 1 93.19 224 ALA B N 1
ATOM 4176 C CA . ALA B 1 224 ? 3.131 -4.316 -7.734 1 93.19 224 ALA B CA 1
ATOM 4177 C C . ALA B 1 224 ? 2.693 -2.922 -7.305 1 93.19 224 ALA B C 1
ATOM 4179 O O . ALA B 1 224 ? 2.166 -2.152 -8.117 1 93.19 224 ALA B O 1
ATOM 4180 N N . LEU B 1 225 ? 2.893 -2.633 -6.055 1 90.44 225 LEU B N 1
ATOM 4181 C CA . LEU B 1 225 ? 2.586 -1.31 -5.523 1 90.44 225 LEU B CA 1
ATOM 4182 C C . LEU B 1 225 ? 3.783 -0.376 -5.66 1 90.44 225 LEU B C 1
ATOM 4184 O O . LEU B 1 225 ? 3.646 0.842 -5.523 1 90.44 225 LEU B O 1
ATOM 4188 N N . ASP B 1 226 ? 4.934 -1.049 -5.957 1 93.31 226 ASP B N 1
ATOM 4189 C CA . ASP B 1 226 ? 6.133 -0.219 -5.977 1 93.31 226 ASP B CA 1
ATOM 4190 C C . ASP B 1 226 ? 7.152 -0.752 -6.984 1 93.31 226 ASP B C 1
ATOM 4192 O O . ASP B 1 226 ? 7.086 -1.916 -7.387 1 93.31 226 ASP B O 1
ATOM 4196 N N . ALA B 1 227 ? 8.07 0.132 -7.355 1 95.44 227 ALA B N 1
ATOM 4197 C CA . ALA B 1 227 ? 9.055 -0.183 -8.383 1 95.44 227 ALA B CA 1
ATOM 4198 C C . ALA B 1 227 ? 10.102 -1.166 -7.855 1 95.44 227 ALA B C 1
ATOM 4200 O O . ALA B 1 227 ? 10.688 -1.929 -8.625 1 95.44 227 ALA B O 1
ATOM 4201 N N . ASP B 1 228 ? 10.359 -1.187 -6.578 1 94.56 228 ASP B N 1
ATOM 4202 C CA . ASP B 1 228 ? 11.391 -2.057 -6.023 1 94.56 228 ASP B CA 1
ATOM 4203 C C . ASP B 1 228 ? 11.039 -3.527 -6.242 1 94.56 228 ASP B C 1
ATOM 4205 O O . ASP B 1 228 ? 11.898 -4.32 -6.633 1 94.56 228 ASP B O 1
ATOM 4209 N N . VAL B 1 229 ? 9.805 -3.834 -6.012 1 95.31 229 VAL B N 1
ATOM 4210 C CA . VAL B 1 229 ? 9.344 -5.203 -6.234 1 95.31 229 VAL B CA 1
ATOM 4211 C C . VAL B 1 229 ? 9.352 -5.512 -7.727 1 95.31 229 VAL B C 1
ATOM 4213 O O . VAL B 1 229 ? 9.742 -6.609 -8.141 1 95.31 229 VAL B O 1
ATOM 4216 N N . ILE B 1 230 ? 8.945 -4.57 -8.531 1 96.94 230 ILE B N 1
ATOM 4217 C CA . ILE B 1 230 ? 8.953 -4.758 -9.977 1 96.94 230 ILE B CA 1
ATOM 4218 C C . ILE B 1 230 ? 10.375 -5.094 -10.438 1 96.94 230 ILE B C 1
ATOM 4220 O O . ILE B 1 230 ? 10.586 -6.09 -11.133 1 96.94 230 ILE B O 1
ATOM 4224 N N . LYS B 1 231 ? 11.305 -4.309 -9.992 1 97 231 LYS B N 1
ATOM 4225 C CA . LYS B 1 231 ? 12.695 -4.504 -10.406 1 97 231 LYS B CA 1
ATOM 4226 C C . LYS B 1 231 ? 13.203 -5.875 -9.977 1 97 231 LYS B C 1
ATOM 4228 O O . LYS B 1 231 ? 13.906 -6.551 -10.734 1 97 231 LYS B O 1
ATOM 4233 N N . THR B 1 232 ? 12.852 -6.301 -8.773 1 95.62 232 THR B N 1
ATOM 4234 C CA . THR B 1 232 ? 13.273 -7.594 -8.242 1 95.62 232 THR B CA 1
ATOM 4235 C C . THR B 1 232 ? 12.859 -8.727 -9.18 1 95.62 232 THR B C 1
ATOM 4237 O O . THR B 1 232 ? 13.672 -9.586 -9.516 1 95.62 232 THR B O 1
ATOM 4240 N N . TYR B 1 233 ? 11.688 -8.688 -9.664 1 96.56 233 TYR B N 1
ATOM 4241 C CA . TYR B 1 233 ? 11.18 -9.82 -10.422 1 96.56 233 TYR B CA 1
ATOM 4242 C C . TYR B 1 233 ? 11.555 -9.703 -11.898 1 96.56 233 TYR B C 1
ATOM 4244 O O . TYR B 1 233 ? 11.586 -10.703 -12.617 1 96.56 233 TYR B O 1
ATOM 4252 N N . VAL B 1 234 ? 11.812 -8.453 -12.383 1 97.44 234 VAL B N 1
ATOM 4253 C CA . VAL B 1 234 ? 12.414 -8.312 -13.703 1 97.44 234 VAL B CA 1
ATOM 4254 C C . VAL B 1 234 ? 13.805 -8.93 -13.711 1 97.44 234 VAL B C 1
ATOM 4256 O O . VAL B 1 234 ? 14.172 -9.641 -14.648 1 97.44 234 VAL B O 1
ATOM 4259 N N . GLU B 1 235 ? 14.539 -8.703 -12.641 1 95.75 235 GLU B N 1
ATOM 4260 C CA . GLU B 1 235 ? 15.875 -9.281 -12.516 1 95.75 235 GLU B CA 1
ATOM 4261 C C . GLU B 1 235 ? 15.836 -10.805 -12.547 1 95.75 235 GLU B C 1
ATOM 4263 O O . GLU B 1 235 ? 16.75 -11.445 -13.055 1 95.75 235 GLU B O 1
ATOM 4268 N N . LEU B 1 236 ? 14.727 -11.312 -12.07 1 92.56 236 LEU B N 1
ATOM 4269 C CA . LEU B 1 236 ? 14.586 -12.758 -12 1 92.56 236 LEU B CA 1
ATOM 4270 C C . LEU B 1 236 ? 14.102 -13.32 -13.328 1 92.56 236 LEU B C 1
ATOM 4272 O O . LEU B 1 236 ? 13.984 -14.539 -13.484 1 92.56 236 LEU B O 1
ATOM 4276 N N . GLY B 1 237 ? 13.758 -12.43 -14.234 1 92.19 237 GLY B N 1
ATOM 4277 C CA . GLY B 1 237 ? 13.383 -12.859 -15.57 1 92.19 237 GLY B CA 1
ATOM 4278 C C . GLY B 1 237 ? 11.914 -13.203 -15.695 1 92.19 237 GLY B C 1
ATOM 4279 O O . GLY B 1 237 ? 11.516 -13.93 -16.609 1 92.19 237 GLY B O 1
ATOM 4280 N N . LEU B 1 238 ? 11.109 -12.672 -14.766 1 92.5 238 LEU B N 1
ATOM 4281 C CA . LEU B 1 238 ? 9.688 -13 -14.781 1 92.5 238 LEU B CA 1
ATOM 4282 C C . LEU B 1 238 ? 8.961 -12.234 -15.875 1 92.5 238 LEU B C 1
ATOM 4284 O O . LEU B 1 238 ? 7.852 -12.602 -16.281 1 92.5 238 LEU B O 1
ATOM 4288 N N . GLY B 1 239 ? 9.523 -11.148 -16.328 1 95.69 239 GLY B N 1
ATOM 4289 C CA . GLY B 1 239 ? 8.898 -10.336 -17.359 1 95.69 239 GLY B CA 1
ATOM 4290 C C . GLY B 1 239 ? 9.625 -9.023 -17.594 1 95.69 239 GLY B C 1
ATOM 4291 O O . GLY B 1 239 ? 10.719 -8.805 -17.062 1 95.69 239 GLY B O 1
ATOM 4292 N N . VAL B 1 240 ? 9 -8.211 -18.5 1 98.19 240 VAL B N 1
ATOM 4293 C CA . VAL B 1 240 ? 9.469 -6.867 -18.812 1 98.19 240 VAL B CA 1
ATOM 4294 C C . VAL B 1 240 ? 8.852 -5.863 -17.844 1 98.19 240 VAL B C 1
ATOM 4296 O O . VAL B 1 240 ? 7.645 -5.906 -17.578 1 98.19 240 VAL B O 1
ATOM 4299 N N . GLY B 1 241 ? 9.719 -5.012 -17.312 1 98.62 241 GLY B N 1
ATOM 4300 C CA . GLY B 1 241 ? 9.234 -4.043 -16.344 1 98.62 241 GLY B CA 1
ATOM 4301 C C . GLY B 1 241 ? 8.812 -2.727 -16.984 1 98.62 241 GLY B C 1
ATOM 4302 O O . GLY B 1 241 ? 9.523 -2.193 -17.844 1 98.62 241 GLY B O 1
ATOM 4303 N N . LEU B 1 242 ? 7.652 -2.246 -16.656 1 98.44 242 LEU B N 1
ATOM 4304 C CA . LEU B 1 242 ? 7.238 -0.868 -16.875 1 98.44 242 LEU B CA 1
ATOM 4305 C C . LEU B 1 242 ? 7.188 -0.087 -15.57 1 98.44 242 LEU B C 1
ATOM 4307 O O . LEU B 1 242 ? 6.285 -0.292 -14.758 1 98.44 242 LEU B O 1
ATOM 4311 N N . VAL B 1 243 ? 8.133 0.84 -15.375 1 98.06 243 VAL B N 1
ATOM 4312 C CA . VAL B 1 243 ? 8.273 1.533 -14.102 1 98.06 243 VAL B CA 1
ATOM 4313 C C . VAL B 1 243 ? 8.344 3.041 -14.328 1 98.06 243 VAL B C 1
ATOM 4315 O O . VAL B 1 243 ? 8.539 3.49 -15.461 1 98.06 243 VAL B O 1
ATOM 4318 N N . ALA B 1 244 ? 8.07 3.82 -13.234 1 97.38 244 ALA B N 1
ATOM 4319 C CA . ALA B 1 244 ? 8.375 5.246 -13.312 1 97.38 244 ALA B CA 1
ATOM 4320 C C . ALA B 1 244 ? 9.852 5.477 -13.625 1 97.38 244 ALA B C 1
ATOM 4322 O O . ALA B 1 244 ? 10.727 4.871 -13 1 97.38 244 ALA B O 1
ATOM 4323 N N . SER B 1 245 ? 10.109 6.34 -14.523 1 96.19 245 SER B N 1
ATOM 4324 C CA . SER B 1 245 ? 11.477 6.562 -14.984 1 96.19 245 SER B CA 1
ATOM 4325 C C . SER B 1 245 ? 12.383 7.004 -13.844 1 96.19 245 SER B C 1
ATOM 4327 O O . SER B 1 245 ? 13.562 6.633 -13.789 1 96.19 245 SER B O 1
ATOM 4329 N N . MET B 1 246 ? 11.883 7.711 -12.914 1 94.44 246 MET B N 1
ATOM 4330 C CA . MET B 1 246 ? 12.688 8.242 -11.812 1 94.44 246 MET B CA 1
ATOM 4331 C C . MET B 1 246 ? 13.094 7.137 -10.852 1 94.44 246 MET B C 1
ATOM 4333 O O . MET B 1 246 ? 13.961 7.336 -9.992 1 94.44 246 MET B O 1
ATOM 4337 N N . ALA B 1 247 ? 12.469 5.961 -11 1 96.12 247 ALA B N 1
ATOM 4338 C CA . ALA B 1 247 ? 12.758 4.859 -10.086 1 96.12 247 ALA B CA 1
ATOM 4339 C C . ALA B 1 247 ? 13.984 4.078 -10.547 1 96.12 247 ALA B C 1
ATOM 4341 O O . ALA B 1 247 ? 14.492 3.219 -9.82 1 96.12 247 ALA B O 1
ATOM 4342 N N . PHE B 1 248 ? 14.461 4.363 -11.727 1 96.81 248 PHE B N 1
ATOM 4343 C CA . PHE B 1 248 ? 15.648 3.68 -12.227 1 96.81 248 PHE B CA 1
ATOM 4344 C C . PHE B 1 248 ? 16.906 4.438 -11.844 1 96.81 248 PHE B C 1
ATOM 4346 O O . PHE B 1 248 ? 17.031 5.637 -12.109 1 96.81 248 PHE B O 1
ATOM 4353 N N . ASN B 1 249 ? 17.75 3.787 -11.172 1 93.75 249 ASN B N 1
ATOM 4354 C CA . ASN B 1 249 ? 19.062 4.293 -10.797 1 93.75 249 ASN B CA 1
ATOM 4355 C C . ASN B 1 249 ? 20.188 3.412 -11.352 1 93.75 249 ASN B C 1
ATOM 4357 O O . ASN B 1 249 ? 20.422 2.311 -10.852 1 93.75 249 ASN B O 1
ATOM 4361 N N . PRO B 1 250 ? 20.953 3.918 -12.242 1 93.06 250 PRO B N 1
ATOM 4362 C CA . PRO B 1 250 ? 21.969 3.082 -12.898 1 93.06 250 PRO B CA 1
ATOM 4363 C C . PRO B 1 250 ? 23.031 2.568 -11.938 1 93.06 250 PRO B C 1
ATOM 4365 O O . PRO B 1 250 ? 23.656 1.532 -12.188 1 93.06 250 PRO B O 1
ATOM 4368 N N . VAL B 1 251 ? 23.2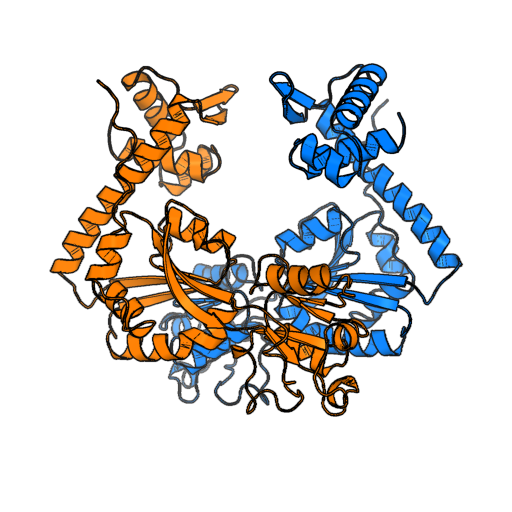66 3.223 -10.852 1 90 251 VAL B N 1
ATOM 4369 C CA . VAL B 1 251 ? 24.281 2.826 -9.883 1 90 251 VAL B CA 1
ATOM 4370 C C . VAL B 1 251 ? 23.766 1.65 -9.055 1 90 251 VAL B C 1
ATOM 4372 O O . VAL B 1 251 ? 24.531 0.748 -8.703 1 90 251 VAL B O 1
ATOM 4375 N N . ARG B 1 252 ? 22.484 1.625 -8.844 1 88.5 252 ARG B N 1
ATOM 4376 C CA . ARG B 1 252 ? 21.906 0.606 -7.969 1 88.5 252 ARG B CA 1
ATOM 4377 C C . ARG B 1 252 ? 21.328 -0.547 -8.781 1 88.5 252 ARG B C 1
ATOM 4379 O O . ARG B 1 252 ? 21.328 -1.694 -8.336 1 88.5 252 ARG B O 1
ATOM 4386 N N . ASP B 1 253 ? 20.844 -0.179 -9.945 1 94.75 253 ASP B N 1
ATOM 4387 C CA . ASP B 1 253 ? 20.141 -1.167 -10.766 1 94.75 253 ASP B CA 1
ATOM 4388 C C . ASP B 1 253 ? 21.078 -1.765 -11.812 1 94.75 253 ASP B C 1
ATOM 4390 O O . ASP B 1 253 ? 20.766 -1.777 -13.008 1 94.75 253 ASP B O 1
ATOM 4394 N N . THR B 1 254 ? 22.125 -2.422 -11.344 1 93.38 254 THR B N 1
ATOM 4395 C CA . THR B 1 254 ? 23.203 -2.877 -12.227 1 93.38 254 THR B CA 1
ATOM 4396 C C . THR B 1 254 ? 22.781 -4.121 -13 1 93.38 254 THR B C 1
ATOM 4398 O O . THR B 1 254 ? 23.391 -4.473 -14.008 1 93.38 254 THR B O 1
ATOM 4401 N N . ARG B 1 255 ? 21.75 -4.809 -12.539 1 95.94 255 ARG B N 1
ATOM 4402 C CA . ARG B 1 255 ? 21.297 -6.039 -13.18 1 95.94 255 ARG B CA 1
ATOM 4403 C C . ARG B 1 255 ? 20.109 -5.777 -14.094 1 95.94 255 ARG B C 1
ATOM 4405 O O . ARG B 1 255 ? 19.391 -6.711 -14.469 1 95.94 255 ARG B O 1
ATOM 4412 N N . LEU B 1 256 ? 19.906 -4.5 -14.375 1 97.88 256 LEU B N 1
ATOM 4413 C CA . LEU B 1 256 ? 18.812 -4.094 -15.242 1 97.88 256 LEU B CA 1
ATOM 4414 C C . LEU B 1 256 ? 19.297 -3.133 -16.328 1 97.88 256 LEU B C 1
ATOM 4416 O O . LEU B 1 256 ? 20.281 -2.404 -16.109 1 97.88 256 LEU B O 1
ATOM 4420 N N . THR B 1 257 ? 18.688 -3.186 -17.438 1 97.75 257 THR B N 1
ATOM 4421 C CA . THR B 1 257 ? 18.922 -2.256 -18.531 1 97.75 257 THR B CA 1
ATOM 4422 C C . THR B 1 257 ? 17.703 -1.38 -18.781 1 97.75 257 THR B C 1
ATOM 4424 O O . THR B 1 257 ? 16.578 -1.886 -18.891 1 97.75 257 THR B O 1
ATOM 4427 N N . LEU B 1 258 ? 17.891 -0.11 -18.797 1 97.94 258 LEU B N 1
ATOM 4428 C CA . LEU B 1 258 ? 16.859 0.852 -19.141 1 97.94 258 LEU B CA 1
ATOM 4429 C C . LEU B 1 258 ? 16.781 1.041 -20.656 1 97.94 258 LEU B C 1
ATOM 4431 O O . LEU B 1 258 ? 17.766 1.417 -21.297 1 97.94 258 LEU B O 1
ATOM 4435 N N . LEU B 1 259 ? 15.648 0.795 -21.25 1 97.81 259 LEU B N 1
ATOM 4436 C CA . LEU B 1 259 ? 15.477 0.977 -22.688 1 97.81 259 LEU B CA 1
ATOM 4437 C C . LEU B 1 259 ? 14.938 2.369 -23 1 97.81 259 LEU B C 1
ATOM 4439 O O . LEU B 1 259 ? 14.133 2.912 -22.234 1 97.81 259 LEU B O 1
ATOM 4443 N N . ASP B 1 260 ? 15.367 2.898 -24.109 1 93.69 260 ASP B N 1
ATOM 4444 C CA . ASP B 1 260 ? 14.828 4.184 -24.547 1 93.69 260 ASP B CA 1
ATOM 4445 C C . ASP B 1 260 ? 13.367 4.055 -24.938 1 93.69 260 ASP B C 1
ATOM 4447 O O . ASP B 1 260 ? 13.047 3.482 -25.984 1 93.69 260 ASP B O 1
ATOM 4451 N N . SER B 1 261 ? 12.477 4.621 -24.094 1 94.19 261 SER B N 1
ATOM 4452 C CA . SER B 1 261 ? 11.047 4.449 -24.312 1 94.19 261 SER B CA 1
ATOM 4453 C C . SER B 1 261 ? 10.297 5.766 -24.109 1 94.19 261 SER B C 1
ATOM 4455 O O . SER B 1 261 ? 9.086 5.77 -23.906 1 94.19 261 SER B O 1
ATOM 4457 N N . SER B 1 262 ? 10.914 6.844 -24.094 1 89 262 SER B N 1
ATOM 4458 C CA . SER B 1 262 ? 10.312 8.141 -23.797 1 89 262 SER B CA 1
ATOM 4459 C C . SER B 1 262 ? 9.258 8.508 -24.844 1 89 262 SER B C 1
ATOM 4461 O O . SER B 1 262 ? 8.336 9.273 -24.547 1 89 262 SER B O 1
ATOM 4463 N N . HIS B 1 263 ? 9.344 7.953 -26.016 1 93.12 263 HIS B N 1
ATOM 4464 C CA . HIS B 1 263 ? 8.422 8.266 -27.094 1 93.12 263 HIS B CA 1
ATOM 4465 C C . HIS B 1 263 ? 7.152 7.426 -27 1 93.12 263 HIS B C 1
ATOM 4467 O O . HIS B 1 263 ? 6.176 7.688 -27.703 1 93.12 263 HIS B O 1
ATOM 4473 N N . LEU B 1 264 ? 7.102 6.516 -26.141 1 95.38 264 LEU B N 1
ATOM 4474 C CA . LEU B 1 264 ? 6.016 5.543 -26.141 1 95.38 264 LEU B CA 1
ATOM 4475 C C . LEU B 1 264 ? 4.945 5.926 -25.125 1 95.38 264 LEU B C 1
ATOM 4477 O O . LEU B 1 264 ? 3.775 5.57 -25.297 1 95.38 264 LEU B O 1
ATOM 4481 N N . PHE B 1 265 ? 5.352 6.594 -24.094 1 96.06 265 PHE B N 1
ATOM 4482 C CA . PHE B 1 265 ? 4.422 6.812 -23 1 96.06 265 PHE B CA 1
ATOM 4483 C C . PHE B 1 265 ? 4.148 8.297 -22.797 1 96.06 265 PHE B C 1
ATOM 4485 O O . PHE B 1 265 ? 5.039 9.125 -22.984 1 96.06 265 PHE B O 1
ATOM 4492 N N . GLY B 1 266 ? 2.9 8.57 -22.406 1 93.25 266 GLY B N 1
ATOM 4493 C CA . GLY B 1 266 ? 2.523 9.938 -22.094 1 93.25 266 GLY B CA 1
ATOM 4494 C C . GLY B 1 266 ? 3.088 10.43 -20.781 1 93.25 266 GLY B C 1
ATOM 4495 O O . GLY B 1 266 ? 3.676 9.656 -20.016 1 93.25 266 GLY B O 1
ATOM 4496 N N . GLN B 1 267 ? 2.873 11.641 -20.578 1 94.75 267 GLN B N 1
ATOM 4497 C CA . GLN B 1 267 ? 3.379 12.289 -19.375 1 94.75 267 GLN B CA 1
ATOM 4498 C C . GLN B 1 267 ? 2.457 12.039 -18.188 1 94.75 267 GLN B C 1
ATOM 4500 O O . GLN B 1 267 ? 1.232 12.039 -18.328 1 94.75 267 GLN B O 1
ATOM 4505 N N . ASN B 1 268 ? 3.072 11.75 -17.031 1 96.06 268 ASN B N 1
ATOM 4506 C CA . ASN B 1 268 ? 2.396 11.742 -15.734 1 96.06 268 ASN B CA 1
ATOM 4507 C C . ASN B 1 268 ? 2.77 12.969 -14.906 1 96.06 268 ASN B C 1
ATOM 4509 O O . ASN B 1 268 ? 3.908 13.438 -14.961 1 96.06 268 ASN B O 1
ATOM 4513 N N . ILE B 1 269 ? 1.798 13.461 -14.156 1 96.5 269 ILE B N 1
ATOM 4514 C CA . ILE B 1 269 ? 2.07 14.633 -13.336 1 96.5 269 ILE B CA 1
ATOM 4515 C C . ILE B 1 269 ? 1.834 14.305 -11.867 1 96.5 269 ILE B C 1
ATOM 4517 O O . ILE B 1 269 ? 0.747 13.859 -11.492 1 96.5 269 ILE B O 1
ATOM 4521 N N . THR B 1 270 ? 2.854 14.43 -11.07 1 97.44 270 THR B N 1
ATOM 4522 C CA . THR B 1 270 ? 2.713 14.359 -9.625 1 97.44 270 THR B CA 1
ATOM 4523 C C . THR B 1 270 ? 2.275 15.703 -9.055 1 97.44 270 THR B C 1
ATOM 4525 O O . THR B 1 270 ? 2.734 16.75 -9.516 1 97.44 270 THR B O 1
ATOM 4528 N N . HIS B 1 271 ? 1.407 15.625 -8.031 1 97.75 271 HIS B N 1
ATOM 4529 C CA . HIS B 1 271 ? 0.86 16.859 -7.484 1 97.75 271 HIS B CA 1
ATOM 4530 C C . HIS B 1 271 ? 1.191 17 -6 1 97.75 271 HIS B C 1
ATOM 4532 O O . HIS B 1 271 ? 1.391 16 -5.309 1 97.75 271 HIS B O 1
ATOM 4538 N N . ILE B 1 272 ? 1.327 18.219 -5.625 1 97.56 272 ILE B N 1
ATOM 4539 C CA . ILE B 1 272 ? 1.28 18.625 -4.223 1 97.56 272 ILE B CA 1
ATOM 4540 C C . ILE B 1 272 ? -0.103 19.172 -3.891 1 97.56 272 ILE B C 1
ATOM 4542 O O . ILE B 1 272 ? -0.578 20.109 -4.543 1 97.56 272 ILE B O 1
ATOM 4546 N N . SER B 1 273 ? -0.737 18.578 -2.906 1 97.38 273 SER B N 1
ATOM 4547 C CA . SER B 1 273 ? -2.111 18.984 -2.627 1 97.38 273 SER B CA 1
ATOM 4548 C C . SER B 1 273 ? -2.293 19.344 -1.156 1 97.38 273 SER B C 1
ATOM 4550 O O . SER B 1 273 ? -1.651 18.75 -0.284 1 97.38 273 SER B O 1
ATOM 4552 N N . ILE B 1 274 ? -3.158 20.297 -0.977 1 94.88 274 ILE B N 1
ATOM 4553 C CA . ILE B 1 274 ? -3.545 20.75 0.351 1 94.88 274 ILE B CA 1
ATOM 4554 C C . ILE B 1 274 ? -5.062 20.922 0.417 1 94.88 274 ILE B C 1
ATOM 4556 O O . ILE B 1 274 ? -5.707 21.188 -0.6 1 94.88 274 ILE B O 1
ATOM 4560 N N . ARG B 1 275 ? -5.586 20.703 1.593 1 91.5 275 ARG B N 1
ATOM 4561 C CA . ARG B 1 275 ? -7.02 20.922 1.759 1 91.5 275 ARG B CA 1
ATOM 4562 C C . ARG B 1 275 ? -7.375 22.391 1.599 1 91.5 275 ARG B C 1
ATOM 4564 O O . ARG B 1 275 ? -6.73 23.266 2.195 1 91.5 275 ARG B O 1
ATOM 4571 N N . ARG B 1 276 ? -8.406 22.672 0.827 1 86.75 276 ARG B N 1
ATOM 4572 C CA . ARG B 1 276 ? -8.859 24.047 0.671 1 86.75 276 ARG B CA 1
ATOM 4573 C C . ARG B 1 276 ? -9.328 24.625 2.004 1 86.75 276 ARG B C 1
ATOM 4575 O O . ARG B 1 276 ? -9.977 23.938 2.793 1 86.75 276 ARG B O 1
ATOM 4582 N N . GLY B 1 277 ? -8.891 25.859 2.252 1 77.19 277 GLY B N 1
ATOM 4583 C CA . GLY B 1 277 ? -9.273 26.531 3.484 1 77.19 277 GLY B CA 1
ATOM 4584 C C . GLY B 1 277 ? -8.336 26.234 4.641 1 77.19 277 GLY B C 1
ATOM 4585 O O . GLY B 1 277 ? -8.461 26.828 5.715 1 77.19 277 GLY B O 1
ATOM 4586 N N . HIS B 1 278 ? -7.477 25.328 4.383 1 78.62 278 HIS B N 1
ATOM 4587 C CA . HIS B 1 278 ? -6.523 24.969 5.426 1 78.62 278 HIS B CA 1
ATOM 4588 C C . HIS B 1 278 ? -5.352 25.938 5.469 1 78.62 278 HIS B C 1
ATOM 4590 O O . HIS B 1 278 ? -4.723 26.203 4.445 1 78.62 278 HIS B O 1
ATOM 4596 N N . TYR B 1 279 ? -5.117 26.484 6.586 1 74.31 279 TYR B N 1
ATOM 4597 C CA . TYR B 1 279 ? -3.975 27.375 6.773 1 74.31 279 TYR B CA 1
ATOM 4598 C C . TYR B 1 279 ? -2.734 26.594 7.176 1 74.31 279 TYR B C 1
ATOM 4600 O O . TYR B 1 279 ? -2.75 25.859 8.172 1 74.31 279 TYR B O 1
ATOM 4608 N N . LEU B 1 280 ? -1.684 26.781 6.43 1 84.44 280 LEU B N 1
ATOM 4609 C CA . LEU B 1 280 ? -0.424 26.094 6.703 1 84.44 280 LEU B CA 1
ATOM 4610 C C . LEU B 1 280 ? 0.497 26.969 7.547 1 84.44 280 LEU B C 1
ATOM 4612 O O . LEU B 1 280 ? 0.428 28.188 7.48 1 84.44 280 LEU B O 1
ATOM 4616 N N . ARG B 1 281 ? 1.274 26.281 8.297 1 83.5 281 ARG B N 1
ATOM 4617 C CA . ARG B 1 281 ? 2.336 26.984 9.016 1 83.5 281 ARG B CA 1
ATOM 4618 C C . ARG B 1 281 ? 3.467 27.391 8.078 1 83.5 281 ARG B C 1
ATOM 4620 O O . ARG B 1 281 ? 3.596 26.828 6.984 1 83.5 281 ARG B O 1
ATOM 4627 N N . GLY B 1 282 ? 4.254 28.328 8.516 1 84.31 282 GLY B N 1
ATOM 4628 C CA . GLY B 1 282 ? 5.336 28.859 7.699 1 84.31 282 GLY B CA 1
ATOM 4629 C C . GLY B 1 282 ? 6.281 27.797 7.191 1 84.31 282 GLY B C 1
ATOM 4630 O O . GLY B 1 282 ? 6.656 27.797 6.016 1 84.31 282 GLY B O 1
ATOM 4631 N N . TYR B 1 283 ? 6.613 26.859 8.078 1 90 283 TYR B N 1
ATOM 4632 C CA . TYR B 1 283 ? 7.57 25.828 7.691 1 90 283 TYR B CA 1
ATOM 4633 C C . TYR B 1 283 ? 6.973 24.891 6.652 1 90 283 TYR B C 1
ATOM 4635 O O . TYR B 1 283 ? 7.699 24.281 5.867 1 90 283 TYR B O 1
ATOM 4643 N N . ALA B 1 284 ? 5.629 24.766 6.641 1 92.75 284 ALA B N 1
ATOM 4644 C CA . ALA B 1 284 ? 4.973 23.953 5.629 1 92.75 284 ALA B CA 1
ATOM 4645 C C . ALA B 1 284 ? 5.113 24.578 4.242 1 92.75 284 ALA B C 1
ATOM 4647 O O . ALA B 1 284 ? 5.375 23.875 3.262 1 92.75 284 ALA B O 1
ATOM 4648 N N . TYR B 1 285 ? 4.977 25.922 4.16 1 89.81 285 TYR B N 1
ATOM 4649 C CA . TYR B 1 285 ? 5.18 26.625 2.9 1 89.81 285 TYR B CA 1
ATOM 4650 C C . TYR B 1 285 ? 6.621 26.484 2.424 1 89.81 285 TYR B C 1
ATOM 4652 O O . TYR B 1 285 ? 6.871 26.328 1.227 1 89.81 285 TYR B O 1
ATOM 4660 N N . ARG B 1 286 ? 7.477 26.5 3.373 1 91.5 286 ARG B N 1
ATOM 4661 C CA . ARG B 1 286 ? 8.883 26.359 3.023 1 91.5 286 ARG B CA 1
ATOM 4662 C C . ARG B 1 286 ? 9.172 24.953 2.477 1 91.5 286 ARG B C 1
ATOM 4664 O O . ARG B 1 286 ? 9.969 24.797 1.554 1 91.5 286 ARG B O 1
ATOM 4671 N N . PHE B 1 287 ? 8.523 23.969 3.092 1 95.94 287 PHE B N 1
ATOM 4672 C CA . PHE B 1 287 ? 8.664 22.609 2.568 1 95.94 287 PHE B CA 1
ATOM 4673 C C . PHE B 1 287 ? 8.234 22.547 1.108 1 95.94 287 PHE B C 1
ATOM 4675 O O . PHE B 1 287 ? 8.93 21.953 0.275 1 95.94 287 PHE B O 1
ATOM 4682 N N . ILE B 1 288 ? 7.098 23.125 0.823 1 95.88 288 ILE B N 1
ATOM 4683 C CA . ILE B 1 288 ? 6.559 23.125 -0.532 1 95.88 288 ILE B CA 1
ATOM 4684 C C . ILE B 1 288 ? 7.512 23.859 -1.47 1 95.88 288 ILE B C 1
ATOM 4686 O O . ILE B 1 288 ? 7.754 23.406 -2.594 1 95.88 288 ILE B O 1
ATOM 4690 N N . GLU B 1 289 ? 8.125 24.906 -1.062 1 94.25 289 GLU B N 1
ATOM 4691 C CA . GLU B 1 289 ? 9.07 25.672 -1.869 1 94.25 289 GLU B CA 1
ATOM 4692 C C . GLU B 1 289 ? 10.344 24.875 -2.143 1 94.25 289 GLU B C 1
ATOM 4694 O O . GLU B 1 289 ? 10.953 25.031 -3.199 1 94.25 289 GLU B O 1
ATOM 4699 N N . LEU B 1 290 ? 10.727 24.062 -1.125 1 94.62 290 LEU B N 1
ATOM 4700 C CA . LEU B 1 290 ? 11.875 23.188 -1.339 1 94.62 290 LEU B CA 1
ATOM 4701 C C . LEU B 1 290 ? 11.57 22.156 -2.422 1 94.62 290 LEU B C 1
ATOM 4703 O O . LEU B 1 290 ? 12.461 21.766 -3.172 1 94.62 290 LEU B O 1
ATOM 4707 N N . CYS B 1 291 ? 10.312 21.703 -2.477 1 94.75 291 CYS B N 1
ATOM 4708 C CA . CYS B 1 291 ? 9.891 20.797 -3.535 1 94.75 291 CYS B CA 1
ATOM 4709 C C . CYS B 1 291 ? 9.852 21.5 -4.883 1 94.75 291 CYS B C 1
ATOM 4711 O O . CYS B 1 291 ? 10.383 20.984 -5.871 1 94.75 291 CYS B O 1
ATOM 4713 N N . LEU B 1 292 ? 9.188 22.625 -4.887 1 93 292 LEU B N 1
ATOM 4714 C CA . LEU B 1 292 ? 8.969 23.406 -6.098 1 93 292 LEU B CA 1
ATOM 4715 C C . LEU B 1 292 ? 9.172 24.891 -5.828 1 93 292 LEU B C 1
ATOM 4717 O O . LEU B 1 292 ? 8.227 25.609 -5.488 1 93 292 LEU B O 1
ATOM 4721 N N . PRO B 1 293 ? 10.289 25.359 -6.125 1 89.31 293 PRO B N 1
ATOM 4722 C CA . PRO B 1 293 ? 10.648 26.734 -5.781 1 89.31 293 PRO B CA 1
ATOM 4723 C C . PRO B 1 293 ? 9.711 27.766 -6.402 1 89.31 293 PRO B C 1
ATOM 4725 O O . PRO B 1 293 ? 9.523 28.844 -5.848 1 89.31 293 PRO B O 1
ATOM 4728 N N . SER B 1 294 ? 9.062 27.438 -7.484 1 89.56 294 SER B N 1
ATOM 4729 C CA . SER B 1 294 ? 8.188 28.391 -8.164 1 89.56 294 SER B CA 1
ATOM 4730 C C . SER B 1 294 ? 6.832 28.484 -7.473 1 89.56 294 SER B C 1
ATOM 4732 O O . SER B 1 294 ? 6.051 29.391 -7.754 1 89.56 294 SER B O 1
ATOM 4734 N N . LEU B 1 295 ? 6.562 27.562 -6.625 1 89.81 295 LEU B N 1
ATOM 4735 C CA . LEU B 1 295 ? 5.289 27.562 -5.91 1 89.81 295 LEU B CA 1
ATOM 4736 C C . LEU B 1 295 ? 5.41 28.297 -4.582 1 89.81 295 LEU B C 1
ATOM 4738 O O . LEU B 1 295 ? 5.531 27.656 -3.527 1 89.81 295 LEU B O 1
ATOM 4742 N N . THR B 1 296 ? 5.156 29.594 -4.652 1 86.94 296 THR B N 1
ATOM 4743 C CA . THR B 1 296 ? 5.348 30.469 -3.492 1 86.94 296 THR B CA 1
ATOM 4744 C C . THR B 1 296 ? 4.141 30.391 -2.561 1 86.94 296 THR B C 1
ATOM 4746 O O . THR B 1 296 ? 3.076 29.906 -2.951 1 86.94 296 THR B O 1
ATOM 4749 N N . GLU B 1 297 ? 4.43 30.875 -1.319 1 85.12 297 GLU B N 1
ATOM 4750 C CA . GLU B 1 297 ? 3.342 30.953 -0.348 1 85.12 297 GLU B CA 1
ATOM 4751 C C . GLU B 1 297 ? 2.148 31.703 -0.914 1 85.12 297 GLU B C 1
ATOM 4753 O O . GLU B 1 297 ? 1.001 31.297 -0.738 1 85.12 297 GLU B O 1
ATOM 4758 N N . ALA B 1 298 ? 2.404 32.781 -1.581 1 80.75 298 ALA B N 1
ATOM 4759 C CA . ALA B 1 298 ? 1.35 33.625 -2.156 1 80.75 298 ALA B CA 1
ATOM 4760 C C . ALA B 1 298 ? 0.525 32.812 -3.172 1 80.75 298 ALA B C 1
ATOM 4762 O O . ALA B 1 298 ? -0.705 32.906 -3.188 1 80.75 298 ALA B O 1
ATOM 4763 N N . ALA B 1 299 ? 1.169 32.062 -3.988 1 84.12 299 ALA B N 1
ATOM 4764 C CA . ALA B 1 299 ? 0.491 31.266 -5 1 84.12 299 ALA B CA 1
ATOM 4765 C C . ALA B 1 299 ? -0.379 30.188 -4.355 1 84.12 299 ALA B C 1
ATOM 4767 O O . ALA B 1 299 ? -1.488 29.922 -4.82 1 84.12 299 ALA B O 1
ATOM 4768 N N . ILE B 1 300 ? 0.146 29.641 -3.277 1 86.94 300 ILE B N 1
ATOM 4769 C CA . ILE B 1 300 ? -0.579 28.578 -2.576 1 86.94 300 ILE B CA 1
ATOM 4770 C C . ILE B 1 300 ? -1.828 29.156 -1.92 1 86.94 300 ILE B C 1
ATOM 4772 O O . ILE B 1 300 ? -2.922 28.609 -2.049 1 86.94 300 ILE B O 1
ATOM 4776 N N . ARG B 1 301 ? -1.669 30.25 -1.289 1 79.56 301 ARG B N 1
ATOM 4777 C CA . ARG B 1 301 ? -2.779 30.875 -0.589 1 79.56 301 ARG B CA 1
ATOM 4778 C C . ARG B 1 301 ? -3.889 31.266 -1.561 1 79.56 301 ARG B C 1
ATOM 4780 O O . ARG B 1 301 ? -5.074 31.172 -1.23 1 79.56 301 ARG B O 1
ATOM 4787 N N . ALA B 1 302 ? -3.508 31.672 -2.684 1 76.81 302 ALA B N 1
ATOM 4788 C CA . ALA B 1 302 ? -4.488 32.031 -3.707 1 76.81 302 ALA B CA 1
ATOM 4789 C C . ALA B 1 302 ? -5.262 30.812 -4.176 1 76.81 302 ALA B C 1
ATOM 4791 O O . ALA B 1 302 ? -6.441 30.906 -4.527 1 76.81 302 ALA B O 1
ATOM 4792 N N . GLY B 1 303 ? -4.66 29.688 -4.102 1 77.44 303 GLY B N 1
ATOM 4793 C CA . GLY B 1 303 ? -5.258 28.453 -4.598 1 77.44 303 GLY B CA 1
ATOM 4794 C C . GLY B 1 303 ? -6.148 27.766 -3.58 1 77.44 303 GLY B C 1
ATOM 4795 O O . GLY B 1 303 ? -7.012 26.969 -3.943 1 77.44 303 GLY B O 1
ATOM 4796 N N . VAL B 1 304 ? -5.887 28.031 -2.326 1 75.19 304 VAL B N 1
ATOM 4797 C CA . VAL B 1 304 ? -6.594 27.281 -1.293 1 75.19 304 VAL B CA 1
ATOM 4798 C C . VAL B 1 304 ? -7.84 28.047 -0.86 1 75.19 304 VAL B C 1
ATOM 4800 O O . VAL B 1 304 ? -8.594 27.578 -0.003 1 75.19 304 VAL B O 1
ATOM 4803 N N . ARG B 1 305 ? -8.086 29.156 -1.424 1 67.56 305 ARG B N 1
ATOM 4804 C CA . ARG B 1 305 ? -9.297 29.891 -1.088 1 67.56 305 ARG B CA 1
ATOM 4805 C C . ARG B 1 305 ? -10.547 29.078 -1.438 1 67.56 305 ARG B C 1
ATOM 4807 O O . ARG B 1 305 ? -10.586 28.406 -2.471 1 67.56 305 ARG B O 1
ATOM 4814 N N . PRO B 1 306 ? -11.422 28.938 -0.32 1 60.81 306 PRO B N 1
ATOM 4815 C CA . PRO B 1 306 ? -12.648 28.188 -0.591 1 60.81 306 PRO B CA 1
ATOM 4816 C C . PRO B 1 306 ? -13.406 28.703 -1.815 1 60.81 306 PRO B C 1
ATOM 4818 O O . PRO B 1 306 ? -13.328 29.891 -2.131 1 60.81 306 PRO B O 1
ATOM 4821 N N . ARG B 1 307 ? -13.797 27.859 -2.623 1 53.62 307 ARG B N 1
ATOM 4822 C CA . ARG B 1 307 ? -14.656 28.266 -3.729 1 53.62 307 ARG B CA 1
ATOM 4823 C C . ARG B 1 307 ? -15.969 28.859 -3.211 1 53.62 307 ARG B C 1
ATOM 4825 O O . ARG B 1 307 ? -16.547 28.344 -2.256 1 53.62 307 ARG B O 1
ATOM 4832 N N . ALA B 1 308 ? -16.062 30.125 -3.41 1 45.34 308 ALA B N 1
ATOM 4833 C CA . ALA B 1 308 ? -17.266 30.859 -3.027 1 45.34 308 ALA B CA 1
ATOM 4834 C C . ALA B 1 308 ? -18.516 30.031 -3.297 1 45.34 308 ALA B C 1
ATOM 4836 O O . ALA B 1 308 ? -18.75 29.594 -4.426 1 45.34 308 ALA B O 1
ATOM 4837 N N . GLY B 1 309 ? -18.953 29.141 -2.465 1 40.38 309 GLY B N 1
ATOM 4838 C CA . GLY B 1 309 ? -20.219 28.422 -2.576 1 40.38 309 GLY B CA 1
ATOM 4839 C C . GLY B 1 309 ? -21.328 29.266 -3.152 1 40.38 309 GLY B C 1
ATOM 4840 O O . GLY B 1 309 ? -21.188 30.484 -3.328 1 40.38 309 GLY B O 1
ATOM 4841 N N . VAL B 1 310 ? -22.734 28.438 -3.229 1 39.41 310 VAL B N 1
ATOM 4842 C CA . VAL B 1 310 ? -24.078 28.828 -3.672 1 39.41 310 VAL B CA 1
ATOM 4843 C C . VAL B 1 310 ? -24.547 30.062 -2.914 1 39.41 310 VAL B C 1
ATOM 4845 O O . VAL B 1 310 ? -24.578 30.062 -1.681 1 39.41 310 VAL B O 1
ATOM 4848 N N . GLU B 1 311 ? -24.25 31.109 -3.373 1 30.89 311 GLU B N 1
ATOM 4849 C CA . GLU B 1 311 ? -25.109 32.188 -2.887 1 30.89 311 GLU B CA 1
ATOM 4850 C C . GLU B 1 311 ? -26.484 31.641 -2.453 1 30.89 311 GLU B C 1
ATOM 4852 O O . GLU B 1 311 ? -27.156 30.969 -3.229 1 30.89 311 GLU B O 1
ATOM 4857 N N . LEU B 1 312 ? -26.656 31.312 -1.179 1 30.11 312 LEU B N 1
ATOM 4858 C CA . LEU B 1 312 ? -28.062 31.234 -0.791 1 30.11 312 LEU B CA 1
ATOM 4859 C C . LEU B 1 312 ? -28.844 32.406 -1.372 1 30.11 312 LEU B C 1
ATOM 4861 O O . LEU B 1 312 ? -28.516 33.562 -1.141 1 30.11 312 LEU B O 1
ATOM 4865 N N . GLY B 1 313 ? -29.266 32.188 -2.613 1 27.17 313 GLY B N 1
ATOM 4866 C CA . GLY B 1 313 ? -30.266 33.188 -3.025 1 27.17 313 GLY B CA 1
ATOM 4867 C C . GLY B 1 313 ? -31.203 33.594 -1.904 1 27.17 313 GLY B C 1
ATOM 4868 O O . GLY B 1 313 ? -31.578 32.75 -1.073 1 27.17 313 GLY B O 1
ATOM 4869 N N . ASP B 1 314 ? -31.281 34.875 -1.566 1 24.7 314 ASP B N 1
ATOM 4870 C CA . ASP B 1 314 ? -32.406 35.406 -0.815 1 24.7 314 ASP B CA 1
ATOM 4871 C C . ASP B 1 314 ? -33.719 34.688 -1.232 1 24.7 314 ASP B C 1
ATOM 4873 O O . ASP B 1 314 ? -33.938 34.438 -2.42 1 24.7 314 ASP B O 1
#

Foldseek 3Di:
DDLVLLQLLLLCVVVQNDLCRSCVVVVHDSVVSLVSQVVVCVVVVHHQFDDDVSGTHGGDPVNVVVNVVSLLVVQVVVQVVQVVVLVPCQQAEEAEEEEAPCCVPFPCPVLVVVLCVVRVRYHYHYHHDAPVVLCVCQSVVVHFKYKFQFDQVPDQQKQKDFQDKFWKWKKAFPPDPQQPDPPRDLVSQQVKAEEEADPRHDCVVQVVCLQVVVVGDHHHQYHHRAVVVSLVVRLVVSIMYIHTPSPDDCVPSVRMDIHPCPPRTDMTTMIMMHGAPHDDHPSNQVSSCSSPVVCHPVNVNVRSHDDPPDPPDD/DDLVLLQLLLLCVVVQNDLCRSCVVVVHDSVVSLVSQVVVCVVVVHHAFDDDVSGTHGGDPVNVVVNVVSLLVVQVVVQVVQVVVLVPCQQAEEAEEEEAPCCVPFPCPVLVVVLCVVRVRYHYHYHHDAPVVQCVCQSVVVHFKYKFQFDQVVDQQKQKDFQDKFWKWKKAFPPDPQQPDPPRDLVSQQVKAEEEADPRHDCVVQVVCLQVVVVGDHHHQYHHRAVVVSLVVRLVVSIMYIHTPSPDDCVPSVRMDIHPCPPRTDMTTMIMMHGAPHDDHPSNQVSSCSSPVVCHPVNVNVRSHPDPDDPPDD

Solvent-accessible surface area (backbone atoms only — not comparable to full-atom values): 33831 Å² total; per-residue (Å²): 135,52,71,65,44,44,50,47,55,53,37,21,56,73,43,72,35,30,54,61,56,23,10,59,74,66,74,48,48,44,69,55,48,54,46,42,50,50,50,46,25,60,73,70,71,46,66,40,55,36,65,60,86,90,41,47,75,48,64,30,73,63,22,53,56,45,50,57,51,42,52,50,50,52,44,45,54,50,27,52,53,44,55,58,42,43,75,70,38,66,58,50,48,76,46,34,37,24,26,25,60,65,43,57,63,62,63,39,55,66,43,51,54,53,44,44,70,75,33,71,58,38,46,60,29,41,35,48,43,53,44,69,53,31,48,50,30,31,75,69,60,72,22,62,35,31,37,42,60,42,67,52,79,78,36,84,64,36,28,59,41,86,62,52,73,47,36,49,27,39,35,34,36,75,86,42,74,68,77,73,44,80,79,62,48,72,68,66,57,47,75,41,38,29,22,30,50,29,86,74,33,89,59,30,63,56,56,52,50,50,37,46,74,73,73,44,74,76,45,69,28,27,29,20,82,43,60,68,52,33,51,56,40,18,59,71,64,63,26,40,23,50,34,58,45,76,72,65,42,79,86,77,40,72,63,47,37,80,48,82,34,72,89,72,44,66,82,42,56,30,27,42,31,32,40,42,60,60,66,75,45,65,57,54,44,50,51,46,25,64,72,30,70,85,52,39,61,69,59,49,57,68,53,22,52,68,74,83,71,80,69,76,73,128,134,51,70,67,44,46,49,47,54,52,36,20,57,74,44,71,35,29,55,62,56,25,11,59,75,67,74,48,49,43,69,54,50,53,48,42,50,51,50,46,25,60,73,68,71,44,67,38,55,35,66,60,86,90,41,48,74,45,63,29,75,64,21,54,56,46,50,56,51,42,51,50,51,54,44,47,55,51,28,52,53,44,54,58,41,45,75,70,40,66,58,48,50,76,46,32,37,24,26,26,59,66,43,57,64,61,62,37,53,66,43,52,55,53,44,45,68,76,34,71,56,39,46,61,28,42,35,46,43,53,43,69,54,32,49,52,30,32,75,69,61,72,21,61,37,32,39,40,61,43,67,53,79,78,35,85,63,36,28,61,41,84,60,52,72,48,37,48,28,40,36,31,37,75,86,41,74,68,78,72,45,81,76,63,47,70,69,65,56,47,74,40,38,30,22,30,52,29,86,74,32,90,60,30,64,57,56,52,49,51,37,46,72,74,73,44,73,77,45,70,28,29,29,21,81,43,59,70,53,32,50,54,40,18,58,70,64,65,28,39,23,50,36,56,45,79,74,64,42,77,88,78,40,70,63,47,37,79,49,82,34,71,88,72,43,66,82,41,56,31,27,42,31,33,39,42,58,61,65,74,45,67,58,54,42,49,49,47,25,64,73,30,70,86,51,38,61,69,58,48,57,67,54,23,53,64,74,82,69,81,69,75,72,128

Nearest PDB structures (foldseek):
  9f14-assembly1_A  TM=8.899E-01  e=7.714E-39  Klebsiella aerogenes
  5z50-assembly1_B  TM=9.789E-01  e=1.562E-31  Pseudomonas aeruginosa
  2fyi-assembly2_C  TM=9.780E-01  e=9.024E-31  Escherichia coli K-12
  1al3-assembly1_A  TM=9.599E-01  e=8.214E-30  Klebsiella aerogenes
  4gxa-assembly1_A  TM=9.687E-01  e=6.153E-29  Salmonella enterica subsp. enterica serovar Typhimurium str. LT2